Protein AF-0000000084809824 (afdb_homodimer)

Structure (mmCIF, N/CA/C/O backbone):
data_AF-0000000084809824-model_v1
#
loop_
_entity.id
_entity.type
_entity.pdbx_description
1 polymer 'AraC-type DNA-binding domain-containing proteins'
#
loop_
_atom_site.group_PDB
_atom_site.id
_atom_site.type_symbol
_atom_site.label_atom_id
_atom_site.label_alt_id
_atom_site.label_comp_id
_atom_site.label_asym_id
_atom_site.label_entity_id
_atom_site.label_seq_id
_atom_site.pdbx_PDB_ins_code
_atom_site.Cartn_x
_atom_site.Cartn_y
_atom_site.Cartn_z
_atom_site.occupancy
_atom_site.B_iso_or_equiv
_atom_site.auth_seq_id
_atom_site.auth_comp_id
_atom_site.auth_asym_id
_atom_site.auth_atom_id
_atom_site.pdbx_PDB_model_num
ATOM 1 N N . MET A 1 1 ? -11.359 26.719 27.25 1 36.69 1 MET A N 1
ATOM 2 C CA . MET A 1 1 ? -10.719 25.609 26.531 1 36.69 1 MET A CA 1
ATOM 3 C C . MET A 1 1 ? -10.164 26.094 25.188 1 36.69 1 MET A C 1
ATOM 5 O O . MET A 1 1 ? -10.883 26.734 24.422 1 36.69 1 MET A O 1
ATOM 9 N N . LYS A 1 2 ? -8.898 26.422 25.094 1 50.94 2 LYS A N 1
ATOM 10 C CA . LYS A 1 2 ? -8.336 26.984 23.875 1 50.94 2 LYS A CA 1
ATOM 11 C C . LYS A 1 2 ? -8.789 26.203 22.641 1 50.94 2 LYS A C 1
ATOM 13 O O . LYS A 1 2 ? -8.891 24.984 22.688 1 50.94 2 LYS A O 1
ATOM 18 N N . GLU A 1 3 ? -9.359 26.781 21.766 1 65.69 3 GLU A N 1
ATOM 19 C CA . GLU A 1 3 ? -9.953 26.25 20.547 1 65.69 3 GLU A CA 1
ATOM 20 C C . GLU A 1 3 ? -8.922 25.484 19.719 1 65.69 3 GLU A C 1
ATOM 22 O O . GLU A 1 3 ? -7.848 26.016 19.422 1 65.69 3 GLU A O 1
ATOM 27 N N . ILE A 1 4 ? -9.047 24.203 19.734 1 69.62 4 ILE A N 1
ATOM 28 C CA . ILE A 1 4 ? -8.195 23.359 18.906 1 69.62 4 ILE A CA 1
ATOM 29 C C . ILE A 1 4 ? -8.398 23.719 17.438 1 69.62 4 ILE A C 1
ATOM 31 O O . ILE A 1 4 ? -9.523 23.688 16.938 1 69.62 4 ILE A O 1
ATOM 35 N N . GLN A 1 5 ? -7.27 24.172 16.875 1 70.94 5 GLN A N 1
ATOM 36 C CA . GLN A 1 5 ? -7.332 24.578 15.469 1 70.94 5 GLN A CA 1
ATOM 37 C C . GLN A 1 5 ? -7.164 23.375 14.539 1 70.94 5 GLN A C 1
ATOM 39 O O . GLN A 1 5 ? -6.312 22.516 14.781 1 70.94 5 GLN A O 1
ATOM 44 N N . GLN A 1 6 ? -8.023 23.281 13.602 1 69.38 6 GLN A N 1
ATOM 45 C CA . GLN A 1 6 ? -7.816 22.266 12.57 1 69.38 6 GLN A CA 1
ATOM 46 C C . GLN A 1 6 ? -6.844 22.75 11.5 1 69.38 6 GLN A C 1
ATOM 48 O O . GLN A 1 6 ? -7.145 23.688 10.758 1 69.38 6 GLN A O 1
ATOM 53 N N . GLU A 1 7 ? -5.746 22.094 11.453 1 74.38 7 GLU A N 1
ATOM 54 C CA . GLU A 1 7 ? -4.695 22.453 10.508 1 74.38 7 GLU A CA 1
ATOM 55 C C . GLU A 1 7 ? -4.891 21.766 9.164 1 74.38 7 GLU A C 1
ATOM 57 O O . GLU A 1 7 ? -5.336 20.625 9.109 1 74.38 7 GLU A O 1
ATOM 62 N N . ILE A 1 8 ? -4.59 22.531 8.141 1 72.56 8 ILE A N 1
ATOM 63 C CA . ILE A 1 8 ? -4.539 21.969 6.797 1 72.56 8 ILE A CA 1
ATOM 64 C C . ILE A 1 8 ? -3.088 21.734 6.387 1 72.56 8 ILE A C 1
ATOM 66 O O . ILE A 1 8 ? -2.299 22.688 6.316 1 72.56 8 ILE A O 1
ATOM 70 N N . THR A 1 9 ? -2.795 20.531 6.102 1 79.44 9 THR A N 1
ATOM 71 C CA . THR A 1 9 ? -1.42 20.172 5.766 1 79.44 9 THR A CA 1
ATOM 72 C C . THR A 1 9 ? -1.197 20.234 4.258 1 79.44 9 THR A C 1
ATOM 74 O O . THR A 1 9 ? -2.15 20.156 3.48 1 79.44 9 THR A O 1
ATOM 77 N N . PRO A 1 10 ? -0.014 20.391 3.822 1 80.06 10 PRO A N 1
ATOM 78 C CA . PRO A 1 10 ? 0.266 20.547 2.395 1 80.06 10 PRO A CA 1
ATOM 79 C C . PRO A 1 10 ? 0.326 19.219 1.649 1 80.06 10 PRO A C 1
ATOM 81 O O . PRO A 1 10 ? 0.562 19.188 0.439 1 80.06 10 PRO A O 1
ATOM 84 N N . ILE A 1 11 ? 0.127 18.156 2.287 1 86.12 11 ILE A N 1
ATOM 85 C CA . ILE A 1 11 ? 0.223 16.844 1.656 1 86.12 11 ILE A CA 1
ATOM 86 C C . ILE A 1 11 ? -0.879 16.688 0.61 1 86.12 11 ILE A C 1
ATOM 88 O O . ILE A 1 11 ? -2.012 17.141 0.823 1 86.12 11 ILE A O 1
ATOM 92 N N . THR A 1 12 ? -0.519 16.141 -0.506 1 84.88 12 THR A N 1
ATOM 93 C CA . THR A 1 12 ? -1.481 15.867 -1.57 1 84.88 12 THR A CA 1
ATOM 94 C C . THR A 1 12 ? -1.684 14.367 -1.755 1 84.88 12 THR A C 1
ATOM 96 O O . THR A 1 12 ? -0.968 13.562 -1.158 1 84.88 12 THR A O 1
ATOM 99 N N . ASN A 1 13 ? -2.639 14.016 -2.635 1 86.5 13 ASN A N 1
ATOM 100 C CA . ASN A 1 13 ? -2.955 12.609 -2.873 1 86.5 13 ASN A CA 1
ATOM 101 C C . ASN A 1 13 ? -1.805 11.891 -3.568 1 86.5 13 ASN A C 1
ATOM 103 O O . ASN A 1 13 ? -1.714 10.656 -3.514 1 86.5 13 ASN A O 1
ATOM 107 N N . GLU A 1 14 ? -0.969 12.609 -4.211 1 90.62 14 GLU A N 1
ATOM 108 C CA . GLU A 1 14 ? 0.135 12.008 -4.945 1 90.62 14 GLU A CA 1
ATOM 109 C C . GLU A 1 14 ? 1.315 11.711 -4.023 1 90.62 14 GLU A C 1
ATOM 111 O O . GLU A 1 14 ? 2.217 10.945 -4.387 1 90.62 14 GLU A O 1
ATOM 116 N N . ASP A 1 15 ? 1.292 12.336 -2.879 1 93.44 15 ASP A N 1
ATOM 117 C CA . ASP A 1 15 ? 2.402 12.18 -1.944 1 93.44 15 ASP A CA 1
ATOM 118 C C . ASP A 1 15 ? 2.221 10.938 -1.071 1 93.44 15 ASP A C 1
ATOM 120 O O . ASP A 1 15 ? 1.129 10.695 -0.554 1 93.44 15 ASP A O 1
ATOM 124 N N . LEU A 1 16 ? 3.277 10.125 -0.978 1 97.12 16 LEU A N 1
ATOM 125 C CA . LEU A 1 16 ? 3.268 9.078 0.036 1 97.12 16 LEU A CA 1
ATOM 126 C C . LEU A 1 16 ? 3.434 9.664 1.432 1 97.12 16 LEU A C 1
ATOM 128 O O . LEU A 1 16 ? 2.715 9.289 2.359 1 97.12 16 LEU A O 1
ATOM 132 N N . PHE A 1 17 ? 4.355 10.547 1.527 1 97.44 17 PHE A N 1
ATOM 133 C CA . PHE A 1 17 ? 4.602 11.352 2.719 1 97.44 17 PHE A CA 1
ATOM 134 C C . PHE A 1 17 ? 5.281 12.664 2.355 1 97.44 17 PHE A C 1
ATOM 136 O O . PHE A 1 17 ? 5.715 12.852 1.216 1 97.44 17 PHE A O 1
ATOM 143 N N . ILE A 1 18 ? 5.301 13.586 3.318 1 95.25 18 ILE A N 1
ATOM 144 C CA . ILE A 1 18 ? 6.07 14.82 3.174 1 95.25 18 ILE A CA 1
ATOM 145 C C . ILE A 1 18 ? 6.93 15.039 4.414 1 95.25 18 ILE A C 1
ATOM 147 O O . ILE A 1 18 ? 6.656 14.477 5.477 1 95.25 18 ILE A O 1
ATOM 151 N N . ILE A 1 19 ? 7.984 15.836 4.23 1 96 19 ILE A N 1
ATOM 152 C CA . ILE A 1 19 ? 8.859 16.203 5.34 1 96 19 ILE A CA 1
ATOM 153 C C . ILE A 1 19 ? 8.938 17.719 5.457 1 96 19 ILE A C 1
ATOM 155 O O . ILE A 1 19 ? 9.07 18.422 4.453 1 96 19 ILE A O 1
ATOM 159 N N . LEU A 1 20 ? 8.711 18.156 6.621 1 92.62 20 LEU A N 1
ATOM 160 C CA . LEU A 1 20 ? 9.023 19.547 6.98 1 92.62 20 LEU A CA 1
ATOM 161 C C . LEU A 1 20 ? 10.258 19.609 7.875 1 92.62 20 LEU A C 1
ATOM 163 O O . LEU A 1 20 ? 10.211 19.172 9.031 1 92.62 20 LEU A O 1
ATOM 167 N N . ASN A 1 21 ? 11.367 20.031 7.309 1 93.12 21 ASN A N 1
ATOM 168 C CA . ASN A 1 21 ? 12.617 20.188 8.039 1 93.12 21 ASN A CA 1
ATOM 169 C C . ASN A 1 21 ? 12.836 21.641 8.469 1 93.12 21 ASN A C 1
ATOM 171 O O . ASN A 1 21 ? 13.227 22.469 7.652 1 93.12 21 ASN A O 1
ATOM 175 N N . HIS A 1 22 ? 12.688 21.859 9.789 1 88.44 22 HIS A N 1
ATOM 176 C CA . HIS A 1 22 ? 12.773 23.203 10.336 1 88.44 22 HIS A CA 1
ATOM 177 C C . HIS A 1 22 ? 13.961 23.328 11.289 1 88.44 22 HIS A C 1
ATOM 179 O O . HIS A 1 22 ? 13.82 23.094 12.492 1 88.44 22 HIS A O 1
ATOM 185 N N . PRO A 1 23 ? 15.109 23.781 10.797 1 85.81 23 PRO A N 1
ATOM 186 C CA . PRO A 1 23 ? 16.281 23.875 11.656 1 85.81 23 PRO A CA 1
ATOM 187 C C . PRO A 1 23 ? 16.156 24.969 12.719 1 85.81 23 PRO A C 1
ATOM 189 O O . PRO A 1 23 ? 16.812 24.906 13.758 1 85.81 23 PRO A O 1
ATOM 192 N N . ASN A 1 24 ? 15.289 26 12.539 1 81.94 24 ASN A N 1
ATOM 193 C CA . ASN A 1 24 ? 15.055 27.062 13.5 1 81.94 24 ASN A CA 1
ATOM 194 C C . ASN A 1 24 ? 13.562 27.328 13.688 1 81.94 24 ASN A C 1
ATOM 196 O O . ASN A 1 24 ? 13.102 28.453 13.492 1 81.94 24 ASN A O 1
ATOM 200 N N . ALA A 1 25 ? 12.992 26.297 14.203 1 78.25 25 ALA A N 1
ATOM 201 C CA . ALA A 1 25 ? 11.539 26.375 14.352 1 78.25 25 ALA A CA 1
ATOM 202 C C . ALA A 1 25 ? 11.156 27.25 15.539 1 78.25 25 ALA A C 1
ATOM 204 O O . ALA A 1 25 ? 11.812 27.203 16.594 1 78.25 25 ALA A O 1
ATOM 205 N N . HIS A 1 26 ? 10.094 28.078 15.242 1 74.88 26 HIS A N 1
ATOM 206 C CA . HIS A 1 26 ? 9.492 28.844 16.328 1 74.88 26 HIS A CA 1
ATOM 207 C C . HIS A 1 26 ? 8.18 28.219 16.797 1 74.88 26 HIS A C 1
ATOM 209 O O . HIS A 1 26 ? 7.348 27.828 15.969 1 74.88 26 HIS A O 1
ATOM 215 N N . PHE A 1 27 ? 8.156 27.531 17.891 1 67.88 27 PHE A N 1
ATOM 216 C CA . PHE A 1 27 ? 6.973 26.859 18.422 1 67.88 27 PHE A CA 1
ATOM 217 C C . PHE A 1 27 ? 5.844 27.859 18.641 1 67.88 27 PHE A C 1
ATOM 219 O O . PHE A 1 27 ? 5.359 28.031 19.766 1 67.88 27 PHE A O 1
ATOM 226 N N . ASP A 1 28 ? 5.406 28.453 17.609 1 65.94 28 ASP A N 1
ATOM 227 C CA . ASP A 1 28 ? 4.375 29.484 17.703 1 65.94 28 ASP A CA 1
ATOM 228 C C . ASP A 1 28 ? 3.039 28.969 17.172 1 65.94 28 ASP A C 1
ATOM 230 O O . ASP A 1 28 ? 2.043 29.703 17.188 1 65.94 28 ASP A O 1
ATOM 234 N N . TYR A 1 29 ? 3.023 27.797 16.938 1 73.56 29 TYR A N 1
ATOM 235 C CA . TYR A 1 29 ? 1.774 27.266 16.391 1 73.56 29 TYR A CA 1
ATOM 236 C C . TYR A 1 29 ? 0.833 26.844 17.516 1 73.56 29 TYR A C 1
ATOM 238 O O . TYR A 1 29 ? 1.253 26.188 18.469 1 73.56 29 TYR A O 1
ATOM 246 N N . PRO A 1 30 ? -0.393 27.219 17.453 1 78.06 30 PRO A N 1
ATOM 247 C CA . PRO A 1 30 ? -1.363 26.828 18.469 1 78.06 30 PRO A CA 1
ATOM 248 C C . PRO A 1 30 ? -1.649 25.328 18.469 1 78.06 30 PRO A C 1
ATOM 250 O O . PRO A 1 30 ? -1.23 24.609 17.562 1 78.06 30 PRO A O 1
ATOM 253 N N . ILE A 1 31 ? -2.264 24.969 19.594 1 84.25 31 ILE A N 1
ATOM 254 C CA . ILE A 1 31 ? -2.709 23.578 19.641 1 84.25 31 ILE A CA 1
ATOM 255 C C . ILE A 1 31 ? -3.6 23.281 18.438 1 84.25 31 ILE A C 1
ATOM 257 O O . ILE A 1 31 ? -4.48 24.078 18.094 1 84.25 31 ILE A O 1
ATOM 261 N N . HIS A 1 32 ? -3.311 22.156 17.75 1 82.75 32 HIS A N 1
ATOM 262 C CA . HIS A 1 32 ? -4.016 21.875 16.5 1 82.75 32 HIS A CA 1
ATOM 263 C C . HIS A 1 32 ? -4.152 20.359 16.281 1 82.75 32 HIS A C 1
ATOM 265 O O . HIS A 1 32 ? -3.611 19.562 17.047 1 82.75 32 HIS A O 1
ATOM 271 N N . CYS A 1 33 ? -5.039 20.062 15.352 1 84 33 CYS A N 1
ATOM 272 C CA . CYS A 1 33 ? -5.207 18.688 14.891 1 84 33 CYS A CA 1
ATOM 273 C C . CYS A 1 33 ? -5.441 18.641 13.391 1 84 33 CYS A C 1
ATOM 275 O O . CYS A 1 33 ? -5.719 19.672 12.766 1 84 33 CYS A O 1
ATOM 277 N N . HIS A 1 34 ? -5.25 17.516 12.805 1 82.75 34 HIS A N 1
ATOM 278 C CA . HIS A 1 34 ? -5.438 17.281 11.375 1 82.75 34 HIS A CA 1
ATOM 279 C C . HIS A 1 34 ? -5.637 15.797 11.078 1 82.75 34 HIS A C 1
ATOM 281 O O . HIS A 1 34 ? -5.434 14.953 11.953 1 82.75 34 HIS A O 1
ATOM 287 N N . PRO A 1 35 ? -6.125 15.484 9.867 1 86.62 35 PRO A N 1
ATOM 288 C CA . PRO A 1 35 ? -6.465 14.086 9.562 1 86.62 35 PRO A CA 1
ATOM 289 C C . PRO A 1 35 ? -5.242 13.25 9.203 1 86.62 35 PRO A C 1
ATOM 291 O O . PRO A 1 35 ? -5.352 12.031 9.031 1 86.62 35 PRO A O 1
ATOM 294 N N . GLU A 1 36 ? -4.121 13.797 9.133 1 91.38 36 GLU A N 1
ATOM 295 C CA . GLU A 1 36 ? -2.916 13.07 8.75 1 91.38 36 GLU A CA 1
ATOM 296 C C . GLU A 1 36 ? -2.229 12.453 9.969 1 91.38 36 GLU A C 1
ATOM 298 O O . GLU A 1 36 ? -2.371 12.953 11.086 1 91.38 36 GLU A O 1
ATOM 303 N N . TYR A 1 37 ? -1.537 11.375 9.695 1 96.56 37 TYR A N 1
ATOM 304 C CA . TYR A 1 37 ? -0.543 10.922 10.664 1 96.56 37 TYR A CA 1
ATOM 305 C C . TYR A 1 37 ? 0.648 11.875 10.703 1 96.56 37 TYR A C 1
ATOM 307 O O . TYR A 1 37 ? 0.968 12.516 9.703 1 96.56 37 TYR A O 1
ATOM 315 N N . GLU A 1 38 ? 1.254 11.906 11.859 1 97.5 38 GLU A N 1
ATOM 316 C CA . GLU A 1 38 ? 2.4 12.805 11.969 1 97.5 38 GLU A CA 1
ATOM 317 C C . GLU A 1 38 ? 3.459 12.242 12.906 1 97.5 38 GLU A C 1
ATOM 319 O O . GLU A 1 38 ? 3.131 11.695 13.969 1 97.5 38 GLU A O 1
ATOM 324 N N . ILE A 1 39 ? 4.691 12.242 12.453 1 98.44 39 ILE A N 1
ATOM 325 C CA . ILE A 1 39 ? 5.859 11.953 13.273 1 98.44 39 ILE A CA 1
ATOM 326 C C . ILE A 1 39 ? 6.656 13.234 13.508 1 98.44 39 ILE A C 1
ATOM 328 O O . ILE A 1 39 ? 7.062 13.898 12.555 1 98.44 39 ILE A O 1
ATOM 332 N N . ASN A 1 40 ? 6.895 13.578 14.742 1 97.31 40 ASN A N 1
ATOM 333 C CA . ASN A 1 40 ? 7.652 14.773 15.094 1 97.31 40 ASN A CA 1
ATOM 334 C C . ASN A 1 40 ? 8.953 14.422 15.812 1 97.31 40 ASN A C 1
ATOM 336 O O . ASN A 1 40 ? 8.938 13.773 16.859 1 97.31 40 ASN A O 1
ATOM 340 N N . LEU A 1 41 ? 10.008 14.797 15.219 1 97.56 41 LEU A N 1
ATOM 341 C CA . LEU A 1 41 ? 11.336 14.727 15.82 1 97.56 41 LEU A CA 1
ATOM 342 C C . LEU A 1 41 ? 11.812 16.109 16.234 1 97.56 41 LEU A C 1
ATOM 344 O O . LEU A 1 41 ? 12.109 16.953 15.391 1 97.56 41 LEU A O 1
ATOM 348 N N . VAL A 1 42 ? 11.914 16.359 17.531 1 95.69 42 VAL A N 1
ATOM 349 C CA . VAL A 1 42 ? 12.344 17.641 18.078 1 95.69 42 VAL A CA 1
ATOM 350 C C . VAL A 1 42 ? 13.727 17.484 18.703 1 95.69 42 VAL A C 1
ATOM 352 O O . VAL A 1 42 ? 13.93 16.656 19.594 1 95.69 42 VAL A O 1
ATOM 355 N N . MET A 1 43 ? 14.625 18.312 18.203 1 94 43 MET A N 1
ATOM 356 C CA . MET A 1 43 ? 16.016 18.172 18.625 1 94 43 MET A CA 1
ATOM 357 C C . MET A 1 43 ? 16.547 19.5 19.141 1 94 43 MET A C 1
ATOM 359 O O . MET A 1 43 ? 16.078 20.578 18.75 1 94 43 MET A O 1
ATOM 363 N N . ASN A 1 44 ? 17.516 19.438 20.062 1 91.31 44 ASN A N 1
ATOM 364 C CA . ASN A 1 44 ? 18.328 20.562 20.531 1 91.31 44 ASN A CA 1
ATOM 365 C C . ASN A 1 44 ? 17.484 21.578 21.328 1 91.31 44 ASN A C 1
ATOM 367 O O . ASN A 1 44 ? 17.703 22.781 21.219 1 91.31 44 ASN A O 1
ATOM 371 N N . THR A 1 45 ? 16.484 21.125 22.016 1 90.44 45 THR A N 1
ATOM 372 C CA . THR A 1 45 ? 15.648 22 22.828 1 90.44 45 THR A CA 1
ATOM 373 C C . THR A 1 45 ? 14.992 21.219 23.953 1 90.44 45 THR A C 1
ATOM 375 O O . THR A 1 45 ? 15.234 20.016 24.109 1 90.44 45 THR A O 1
ATOM 378 N N . ARG A 1 46 ? 14.367 21.953 24.781 1 90.56 46 ARG A N 1
ATOM 379 C CA . ARG A 1 46 ? 13.547 21.375 25.859 1 90.56 46 ARG A CA 1
ATOM 380 C C . ARG A 1 46 ? 12.273 22.203 26.062 1 90.56 46 ARG A C 1
ATOM 382 O O . ARG A 1 46 ? 12.211 23.359 25.656 1 90.56 46 ARG A O 1
ATOM 389 N N . GLY A 1 47 ? 11.297 21.547 26.641 1 92.25 47 GLY A N 1
ATOM 390 C CA . GLY A 1 47 ? 10.047 22.25 26.891 1 92.25 47 GLY A CA 1
ATOM 391 C C . GLY A 1 47 ? 8.922 21.328 27.312 1 92.25 47 GLY A C 1
ATOM 392 O O . GLY A 1 47 ? 9.148 20.344 28.016 1 92.25 47 GLY A O 1
ATOM 393 N N . SER A 1 48 ? 7.77 21.891 26.984 1 94 48 SER A N 1
ATOM 394 C CA . SER A 1 48 ? 6.586 21.094 27.297 1 94 48 SER A CA 1
ATOM 395 C C . SER A 1 48 ? 5.75 20.828 26.047 1 94 48 SER A C 1
ATOM 397 O O . SER A 1 48 ? 5.766 21.625 25.109 1 94 48 SER A O 1
ATOM 399 N N . ARG A 1 49 ? 5.105 19.656 26.016 1 93.44 49 ARG A N 1
ATOM 400 C CA . ARG A 1 49 ? 4.203 19.359 24.906 1 93.44 49 ARG A CA 1
ATOM 401 C C . ARG A 1 49 ? 2.859 18.844 25.422 1 93.44 49 ARG A C 1
ATOM 403 O O . ARG A 1 49 ? 2.789 18.25 26.484 1 93.44 49 ARG A O 1
ATOM 410 N N . ILE A 1 50 ? 1.886 19.188 24.625 1 91.75 50 ILE A N 1
ATOM 411 C CA . ILE A 1 50 ? 0.537 18.672 24.844 1 91.75 50 ILE A CA 1
ATOM 412 C C . ILE A 1 50 ? 0.157 17.734 23.703 1 91.75 50 ILE A C 1
ATOM 414 O O . ILE A 1 50 ? 0.293 18.062 22.531 1 91.75 50 ILE A O 1
ATOM 418 N N . VAL A 1 51 ? -0.248 16.547 24.094 1 92.75 51 VAL A N 1
ATOM 419 C CA . VAL A 1 51 ? -0.817 15.57 23.156 1 92.75 51 VAL A CA 1
ATOM 420 C C . VAL A 1 51 ? -2.127 15.023 23.719 1 92.75 51 VAL A C 1
ATOM 422 O O . VAL A 1 51 ? -2.123 14.266 24.688 1 92.75 51 VAL A O 1
ATOM 425 N N . GLY A 1 52 ? -3.145 15.359 22.953 1 87 52 GLY A N 1
ATOM 426 C CA . GLY A 1 52 ? -4.438 15.031 23.531 1 87 52 GLY A CA 1
ATOM 427 C C . GLY A 1 52 ? -4.637 15.625 24.906 1 87 52 GLY A C 1
ATOM 428 O O . GLY A 1 52 ? -4.594 16.844 25.078 1 87 52 GLY A O 1
ATOM 429 N N . ASP A 1 53 ? -4.797 14.734 25.859 1 85.94 53 ASP A N 1
ATOM 430 C CA . ASP A 1 53 ? -5.02 15.203 27.219 1 85.94 53 ASP A CA 1
ATOM 431 C C . ASP A 1 53 ? -3.75 15.078 28.062 1 85.94 53 ASP A C 1
ATOM 433 O O . ASP A 1 53 ? -3.773 15.305 29.281 1 85.94 53 ASP A O 1
ATOM 437 N N . SER A 1 54 ? -2.719 14.766 27.453 1 90.38 54 SER A N 1
ATOM 438 C CA . SER A 1 54 ? -1.448 14.609 28.156 1 90.38 54 SER A CA 1
ATOM 439 C C . SER A 1 54 ? -0.591 15.867 28.047 1 90.38 54 SER A C 1
ATOM 441 O O . SER A 1 54 ? -0.45 16.438 26.953 1 90.38 54 SER A O 1
ATOM 443 N N . THR A 1 55 ? -0.124 16.328 29.156 1 91.88 55 THR A N 1
ATOM 444 C CA . THR A 1 55 ? 0.864 17.406 29.203 1 91.88 55 THR A CA 1
ATOM 445 C C . THR A 1 55 ? 2.154 16.922 29.859 1 91.88 55 THR A C 1
ATOM 447 O O . THR A 1 55 ? 2.154 16.531 31.031 1 91.88 55 THR A O 1
ATOM 450 N N . GLU A 1 56 ? 3.24 16.922 29.125 1 94.06 56 GLU A N 1
ATOM 451 C CA . GLU A 1 56 ? 4.492 16.375 29.641 1 94.06 56 GLU A CA 1
ATOM 452 C C . GLU A 1 56 ? 5.684 17.234 29.219 1 94.06 56 GLU A C 1
ATOM 454 O O . GLU A 1 56 ? 5.656 17.875 28.172 1 94.06 56 GLU A O 1
ATOM 459 N N . ASP A 1 57 ? 6.684 17.172 30.078 1 94.5 57 ASP A N 1
ATOM 460 C CA . ASP A 1 57 ? 7.957 17.766 29.703 1 94.5 57 ASP A CA 1
ATOM 461 C C . ASP A 1 57 ? 8.75 16.844 28.781 1 94.5 57 ASP A C 1
ATOM 463 O O . ASP A 1 57 ? 8.586 15.617 28.828 1 94.5 57 ASP A O 1
ATOM 467 N N . PHE A 1 58 ? 9.547 17.453 27.891 1 92.81 58 PHE A N 1
ATOM 468 C CA . PHE A 1 58 ? 10.43 16.656 27.047 1 92.81 58 PHE A CA 1
ATOM 469 C C . PHE A 1 58 ? 11.852 17.188 27.094 1 92.81 58 PHE A C 1
ATOM 471 O O . PHE A 1 58 ? 12.07 18.359 27.422 1 92.81 58 PHE A O 1
ATOM 478 N N . GLY A 1 59 ? 12.844 16.297 26.859 1 90 59 GLY A N 1
ATOM 479 C CA . GLY A 1 59 ? 14.258 16.609 26.891 1 90 59 GLY A CA 1
ATOM 480 C C . GLY A 1 59 ? 14.805 17.016 25.531 1 90 59 GLY A C 1
ATOM 481 O O . GLY A 1 59 ? 14.062 17.469 24.672 1 90 59 GLY A O 1
ATOM 482 N N . PRO A 1 60 ? 16.203 16.938 25.375 1 91.81 60 PRO A N 1
ATOM 483 C CA . PRO A 1 60 ? 16.859 17.469 24.172 1 91.81 60 PRO A CA 1
ATOM 484 C C . PRO A 1 60 ? 16.5 16.688 22.922 1 91.81 60 PRO A C 1
ATOM 486 O O . PRO A 1 60 ? 16.75 17.156 21.797 1 91.81 60 PRO A O 1
ATOM 489 N N . LEU A 1 61 ? 15.961 15.5 23.109 1 94.81 61 LEU A N 1
ATOM 490 C CA . LEU A 1 61 ? 15.453 14.68 22.016 1 94.81 61 LEU A CA 1
ATOM 491 C C . LEU A 1 61 ? 14.047 14.172 22.312 1 94.81 61 LEU A C 1
ATOM 493 O O . LEU A 1 61 ? 13.828 13.508 23.344 1 94.81 61 LEU A O 1
ATOM 497 N N . ASP A 1 62 ? 13.109 14.609 21.453 1 96.31 62 ASP A N 1
ATOM 498 C CA . ASP A 1 62 ? 11.727 14.18 21.625 1 96.31 62 ASP A CA 1
ATOM 499 C C . ASP A 1 62 ? 11.172 13.609 20.312 1 96.31 62 ASP A C 1
ATOM 501 O O . ASP A 1 62 ? 11.219 14.266 19.281 1 96.31 62 ASP A O 1
ATOM 505 N N . LEU A 1 63 ? 10.742 12.312 20.375 1 98.06 63 LEU A N 1
ATOM 506 C CA . LEU A 1 63 ? 10.156 11.617 19.234 1 98.06 63 LEU A CA 1
ATOM 507 C C . LEU A 1 63 ? 8.734 11.164 19.547 1 98.06 63 LEU A C 1
ATOM 509 O O . LEU A 1 63 ? 8.523 10.328 20.422 1 98.06 63 LEU A O 1
ATOM 513 N N . VAL A 1 64 ? 7.766 11.75 18.766 1 98.06 64 VAL A N 1
ATOM 514 C CA . VAL A 1 64 ? 6.355 11.508 19.047 1 98.06 64 VAL A CA 1
ATOM 515 C C . VAL A 1 64 ? 5.613 11.219 17.734 1 98.06 64 VAL A C 1
ATOM 517 O O . VAL A 1 64 ? 5.883 11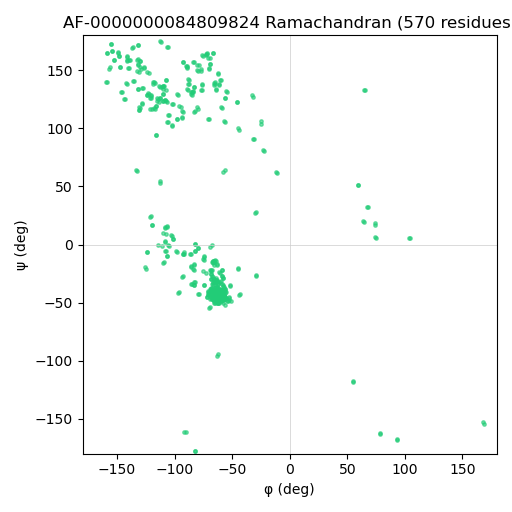.844 16.703 1 98.06 64 VAL A O 1
ATOM 520 N N . MET A 1 65 ? 4.711 10.297 17.781 1 98.38 65 MET A N 1
ATOM 521 C CA . MET A 1 65 ? 3.816 10.031 16.656 1 98.38 65 MET A CA 1
ATOM 522 C C . MET A 1 65 ? 2.359 10.219 17.062 1 98.38 65 MET A C 1
ATOM 524 O O . MET A 1 65 ? 1.931 9.711 18.109 1 98.38 65 MET A O 1
ATOM 528 N N . THR A 1 66 ? 1.658 11.008 16.297 1 96.31 66 THR A N 1
ATOM 529 C CA . THR A 1 66 ? 0.236 11.227 16.531 1 96.31 66 THR A CA 1
ATOM 530 C C . THR A 1 66 ? -0.595 10.727 15.352 1 96.31 66 THR A C 1
ATOM 532 O O . THR A 1 66 ? -0.195 10.867 14.195 1 96.31 66 THR A O 1
ATOM 535 N N . GLY A 1 67 ? -1.704 10.094 15.672 1 94.06 67 GLY A N 1
ATOM 536 C CA . GLY A 1 67 ? -2.656 9.688 14.648 1 94.06 67 GLY A CA 1
ATOM 537 C C . GLY A 1 67 ? -3.594 10.812 14.234 1 94.06 67 GLY A C 1
ATOM 538 O O . GLY A 1 67 ? -3.455 11.945 14.695 1 94.06 67 GLY A O 1
ATOM 539 N N . PRO A 1 68 ? -4.496 10.477 13.352 1 88.88 68 PRO A N 1
ATOM 540 C CA . PRO A 1 68 ? -5.453 11.461 12.836 1 88.88 68 PRO A CA 1
ATOM 541 C C . PRO A 1 68 ? -6.266 12.133 13.938 1 88.88 68 PRO A C 1
ATOM 543 O O . PRO A 1 68 ? -6.75 11.461 14.852 1 88.88 68 PRO A O 1
ATOM 546 N N . TYR A 1 69 ? -6.227 13.438 13.922 1 83.44 69 TYR A N 1
ATOM 547 C CA . TYR A 1 69 ? -7.094 14.32 14.695 1 83.44 69 TYR A CA 1
ATOM 548 C C . TYR A 1 69 ? -6.695 14.32 16.172 1 83.44 69 TYR A C 1
ATOM 550 O O . TYR A 1 69 ? -7.484 14.711 17.031 1 83.44 69 TYR A O 1
ATOM 558 N N . VAL A 1 70 ? -5.59 13.914 16.453 1 86.69 70 VAL A N 1
ATOM 559 C CA . VAL A 1 70 ? -5.062 14.047 17.812 1 86.69 70 VAL A CA 1
ATOM 560 C C . VAL A 1 70 ? -4.523 15.461 18.016 1 86.69 70 VAL A C 1
ATOM 562 O O . VAL A 1 70 ? -3.559 15.867 17.359 1 86.69 70 VAL A O 1
ATOM 565 N N . PRO A 1 71 ? -5.109 16.172 18.938 1 86.88 71 PRO A N 1
ATOM 566 C CA . PRO A 1 71 ? -4.586 17.516 19.203 1 86.88 71 PRO A CA 1
ATOM 567 C C . PRO A 1 71 ? -3.174 17.5 19.781 1 86.88 71 PRO A C 1
ATOM 569 O O . PRO A 1 71 ? -2.85 16.641 20.594 1 86.88 71 PRO A O 1
ATOM 572 N N . HIS A 1 72 ? -2.307 18.422 19.328 1 91.88 72 HIS A N 1
ATOM 573 C CA . HIS A 1 72 ? -0.939 18.453 19.844 1 91.88 72 HIS A CA 1
ATOM 574 C C . HIS A 1 72 ? -0.32 19.828 19.688 1 91.88 72 HIS A C 1
ATOM 576 O O . HIS A 1 72 ? -0.749 20.625 18.844 1 91.88 72 HIS A O 1
ATOM 582 N N . VAL A 1 73 ? 0.618 20.125 20.578 1 91.25 73 VAL A N 1
ATOM 583 C CA . VAL A 1 73 ? 1.394 21.359 20.531 1 91.25 73 VAL A CA 1
ATOM 584 C C . VAL A 1 73 ? 2.688 21.188 21.328 1 91.25 73 VAL A C 1
ATOM 586 O O . VAL A 1 73 ? 2.725 20.453 22.312 1 91.25 73 VAL A O 1
ATOM 589 N N . TRP A 1 74 ? 3.738 21.734 20.781 1 92.06 74 TRP A N 1
ATOM 590 C CA . TRP A 1 74 ? 5.004 21.844 21.5 1 92.06 74 TRP A CA 1
ATOM 591 C C . TRP A 1 74 ? 5.277 23.281 21.906 1 92.06 74 TRP A C 1
ATOM 593 O O . TRP A 1 74 ? 4.988 24.219 21.156 1 92.06 74 TRP A O 1
ATOM 603 N N . LYS A 1 75 ? 5.816 23.469 23.047 1 89.5 75 LYS A N 1
ATOM 604 C CA . LYS A 1 75 ? 6.242 24.766 23.547 1 89.5 75 LYS A CA 1
ATOM 605 C C . LYS A 1 75 ? 7.66 24.703 24.109 1 89.5 75 LYS A C 1
ATOM 607 O O . LYS A 1 75 ? 8.031 23.734 24.766 1 89.5 75 LYS A O 1
ATOM 612 N N . SER A 1 76 ? 8.422 25.656 23.719 1 89.81 76 SER A N 1
ATOM 613 C CA . SER A 1 76 ? 9.789 25.75 24.219 1 89.81 76 SER A CA 1
ATOM 614 C C . SER A 1 76 ? 10.188 27.203 24.469 1 89.81 76 SER A C 1
ATOM 616 O O . SER A 1 76 ? 9.836 28.078 23.672 1 89.81 76 SER A O 1
ATOM 618 N N . PRO A 1 77 ? 10.867 27.484 25.547 1 83.44 77 PRO A N 1
ATOM 619 C CA . PRO A 1 77 ? 11.383 28.828 25.781 1 83.44 77 PRO A CA 1
ATOM 620 C C . PRO A 1 77 ? 12.594 29.172 24.922 1 83.44 77 PRO A C 1
ATOM 622 O O . PRO A 1 77 ? 12.992 30.328 24.828 1 83.44 77 PRO A O 1
ATOM 625 N N . LEU A 1 78 ? 13.18 28.172 24.312 1 81.44 78 LEU A N 1
ATOM 626 C CA . LEU A 1 78 ? 14.398 28.359 23.531 1 81.44 78 LEU A CA 1
ATOM 627 C C . LEU A 1 78 ? 14.078 28.703 22.078 1 81.44 78 LEU A C 1
ATOM 629 O O . LEU A 1 78 ? 13.008 28.344 21.578 1 81.44 78 LEU A O 1
ATOM 633 N N . LYS A 1 79 ? 15.023 29.422 21.422 1 75.5 79 LYS A N 1
ATOM 634 C CA . LYS A 1 79 ? 14.805 29.844 20.047 1 75.5 79 LYS A CA 1
ATOM 635 C C . LYS A 1 79 ? 15.555 28.953 19.062 1 75.5 79 LYS A C 1
ATOM 637 O O . LYS A 1 79 ? 15.5 29.172 17.859 1 75.5 79 LYS A O 1
ATOM 642 N N . THR A 1 80 ? 16.172 27.938 19.484 1 75.5 80 THR A N 1
ATOM 643 C CA . THR A 1 80 ? 17.031 27.125 18.641 1 75.5 80 THR A CA 1
ATOM 644 C C . THR A 1 80 ? 16.438 25.734 18.438 1 75.5 80 THR A C 1
ATOM 646 O O . THR A 1 80 ? 17.125 24.719 18.609 1 75.5 80 THR A O 1
ATOM 649 N N . ASN A 1 81 ? 15.258 25.609 18.031 1 86.88 81 ASN A N 1
ATOM 650 C CA . ASN A 1 81 ? 14.617 24.312 17.922 1 86.88 81 ASN A CA 1
ATOM 651 C C . ASN A 1 81 ? 14.75 23.734 16.5 1 86.88 81 ASN A C 1
ATOM 653 O O . ASN A 1 81 ? 14.398 24.391 15.523 1 86.88 81 ASN A O 1
ATOM 657 N N . HIS A 1 82 ? 15.43 22.547 16.406 1 91.81 82 HIS A N 1
ATOM 658 C CA . HIS A 1 82 ? 15.375 21.828 15.141 1 91.81 82 HIS A CA 1
ATOM 659 C C . HIS A 1 82 ? 14.25 20.797 15.141 1 91.81 82 HIS A C 1
ATOM 661 O O . HIS A 1 82 ? 14.289 19.828 15.914 1 91.81 82 HIS A O 1
ATOM 667 N N . VAL A 1 83 ? 13.25 21.016 14.273 1 93.75 83 VAL A N 1
ATOM 668 C CA . VAL A 1 83 ? 12.078 20.141 14.242 1 93.75 83 VAL A CA 1
ATOM 669 C C . VAL A 1 83 ? 11.93 19.531 12.844 1 93.75 83 VAL A C 1
ATOM 671 O O . VAL A 1 83 ? 11.969 20.25 11.844 1 93.75 83 VAL A O 1
ATOM 674 N N . ILE A 1 84 ? 11.852 18.25 12.812 1 96.06 84 ILE A N 1
ATOM 675 C CA . ILE A 1 84 ? 11.508 17.547 11.578 1 96.06 84 ILE A CA 1
ATOM 676 C C . ILE A 1 84 ? 10.156 16.859 11.734 1 96.06 84 ILE A C 1
ATOM 678 O O . ILE A 1 84 ? 9.961 16.062 12.656 1 96.06 84 ILE A O 1
ATOM 682 N N . THR A 1 85 ? 9.258 17.219 10.828 1 96.12 85 THR A N 1
ATOM 683 C CA . THR A 1 85 ? 7.914 16.656 10.836 1 96.12 85 THR A CA 1
ATOM 684 C C . THR A 1 85 ? 7.676 15.812 9.586 1 96.12 85 THR A C 1
ATOM 686 O O . THR A 1 85 ? 7.938 16.266 8.469 1 96.12 85 THR A O 1
ATOM 689 N N . ILE A 1 86 ? 7.273 14.57 9.805 1 98 86 ILE A N 1
ATOM 690 C CA . ILE A 1 86 ? 6.828 13.719 8.703 1 98 86 ILE A CA 1
ATOM 691 C C . ILE A 1 86 ? 5.312 13.555 8.758 1 98 86 ILE A C 1
ATOM 693 O O . ILE A 1 86 ? 4.766 13.133 9.781 1 98 86 ILE A O 1
ATOM 697 N N . GLN A 1 87 ? 4.684 13.93 7.68 1 96.25 87 GLN A N 1
ATOM 698 C CA . GLN A 1 87 ? 3.234 13.781 7.594 1 96.25 87 GLN A CA 1
ATOM 699 C C . GLN A 1 87 ? 2.846 12.828 6.465 1 96.25 87 GLN A C 1
ATOM 701 O O . GLN A 1 87 ? 3.455 12.852 5.395 1 96.25 87 GLN A O 1
ATOM 706 N N . PHE A 1 88 ? 1.866 11.977 6.688 1 96.94 88 PHE A N 1
ATOM 707 C CA . PHE A 1 88 ? 1.356 11.07 5.668 1 96.94 88 PHE A CA 1
ATOM 708 C C . PHE A 1 88 ? -0.131 10.805 5.875 1 96.94 88 PHE A C 1
ATOM 710 O O . PHE A 1 88 ? -0.666 11.047 6.957 1 96.94 88 PHE A O 1
ATOM 717 N N . SER A 1 89 ? -0.753 10.344 4.895 1 93.12 89 SER A N 1
ATOM 718 C CA . SER A 1 89 ? -2.209 10.305 4.805 1 93.12 89 SER A CA 1
ATOM 719 C C . SER A 1 89 ? -2.812 9.484 5.941 1 93.12 89 SER A C 1
ATOM 721 O O . SER A 1 89 ? -2.309 8.414 6.277 1 93.12 89 SER A O 1
ATOM 723 N N . GLY A 1 90 ? -3.883 9.969 6.41 1 92.75 90 GLY A N 1
ATOM 724 C CA . GLY A 1 90 ? -4.656 9.227 7.391 1 92.75 90 GLY A CA 1
ATOM 725 C C . GLY A 1 90 ? -5.273 7.961 6.832 1 92.75 90 GLY A C 1
ATOM 726 O O . GLY A 1 90 ? -5.652 7.059 7.582 1 92.75 90 GLY A O 1
ATOM 727 N N . ASP A 1 91 ? -5.297 7.852 5.523 1 91.25 91 ASP A N 1
ATOM 728 C CA . ASP A 1 91 ? -5.922 6.711 4.863 1 91.25 91 ASP A CA 1
ATOM 729 C C . ASP A 1 91 ? -4.973 5.516 4.816 1 91.25 91 ASP A C 1
ATOM 731 O O . ASP A 1 91 ? -5.371 4.414 4.438 1 91.25 91 ASP A O 1
ATOM 735 N N . LEU A 1 92 ? -3.777 5.742 5.242 1 94.56 92 LEU A N 1
ATOM 736 C CA . LEU A 1 92 ? -2.795 4.668 5.133 1 94.56 92 LEU A CA 1
ATOM 737 C C . LEU A 1 92 ? -3.287 3.408 5.836 1 94.56 92 LEU A C 1
ATOM 739 O O . LEU A 1 92 ? -3.084 2.297 5.344 1 94.56 92 LEU A O 1
ATOM 743 N N . ILE A 1 93 ? -3.934 3.574 6.941 1 93.94 93 ILE A N 1
ATOM 744 C CA . ILE A 1 93 ? -4.41 2.453 7.742 1 93.94 93 ILE A CA 1
ATOM 745 C C . ILE A 1 93 ? -5.355 1.59 6.91 1 93.94 93 ILE A C 1
ATOM 747 O O . ILE A 1 93 ? -5.527 0.401 7.188 1 93.94 93 ILE A O 1
ATOM 751 N N . ASP A 1 94 ? -5.918 2.184 5.887 1 92 94 ASP A N 1
ATOM 752 C CA . ASP A 1 94 ? -6.902 1.479 5.07 1 92 94 ASP A CA 1
ATOM 753 C C . ASP A 1 94 ? -6.262 0.906 3.809 1 92 94 ASP A C 1
ATOM 755 O O . ASP A 1 94 ? -6.934 0.245 3.012 1 92 94 ASP A O 1
ATOM 759 N N . PHE A 1 95 ? -5.074 1.208 3.594 1 94.19 95 PHE A N 1
ATOM 760 C CA . PHE A 1 95 ? -4.406 0.615 2.443 1 94.19 95 PHE A CA 1
ATOM 761 C C . PHE A 1 95 ? -4.355 -0.903 2.568 1 94.19 95 PHE A C 1
ATOM 763 O O . PHE A 1 95 ? -4.016 -1.433 3.629 1 94.19 95 PHE A O 1
ATOM 770 N N . PRO A 1 96 ? -4.609 -1.639 1.491 1 94.06 96 PRO A N 1
ATOM 771 C CA . PRO A 1 96 ? -4.59 -3.102 1.566 1 94.06 96 PRO A CA 1
ATOM 772 C C . PRO A 1 96 ? -3.229 -3.65 1.994 1 94.06 96 PRO A C 1
ATOM 774 O O . PRO A 1 96 ? -3.16 -4.68 2.674 1 94.06 96 PRO A O 1
ATOM 777 N N . ILE A 1 97 ? -2.229 -3.023 1.654 1 96.38 97 ILE A N 1
ATOM 778 C CA . ILE A 1 97 ? -0.884 -3.512 1.941 1 96.38 97 ILE A CA 1
ATOM 779 C C . ILE A 1 97 ? -0.678 -3.598 3.451 1 96.38 97 ILE A C 1
ATOM 781 O O . ILE A 1 97 ? 0.05 -4.465 3.938 1 96.38 97 ILE A O 1
ATOM 785 N N . VAL A 1 98 ? -1.281 -2.752 4.215 1 96.5 98 VAL A N 1
ATOM 786 C CA . VAL A 1 98 ? -1.083 -2.676 5.66 1 96.5 98 VAL A CA 1
ATOM 787 C C . VAL A 1 98 ? -1.784 -3.85 6.34 1 96.5 98 VAL A C 1
ATOM 789 O O . VAL A 1 98 ? -1.562 -4.109 7.523 1 96.5 98 VAL A O 1
ATOM 792 N N . ASN A 1 99 ? -2.586 -4.574 5.605 1 94.94 99 ASN A N 1
ATOM 793 C CA . ASN A 1 99 ? -3.275 -5.742 6.145 1 94.94 99 ASN A CA 1
ATOM 794 C C . ASN A 1 99 ? -2.477 -7.023 5.906 1 94.94 99 ASN A C 1
ATOM 796 O O . ASN A 1 99 ? -2.867 -8.094 6.363 1 94.94 99 ASN A O 1
ATOM 800 N N . LYS A 1 100 ? -1.459 -6.934 5.156 1 96.38 100 LYS A N 1
ATOM 801 C CA . LYS A 1 100 ? -0.595 -8.094 4.945 1 96.38 100 LYS A CA 1
ATOM 802 C C . LYS A 1 100 ? 0.173 -8.445 6.219 1 96.38 100 LYS A C 1
ATOM 804 O O . LYS A 1 100 ? 0.471 -7.566 7.031 1 96.38 100 LYS A O 1
ATOM 809 N N . ARG A 1 101 ? 0.561 -9.68 6.316 1 95.69 101 ARG A N 1
ATOM 810 C CA . ARG A 1 101 ? 1.182 -10.211 7.523 1 95.69 101 ARG A CA 1
ATOM 811 C C . ARG A 1 101 ? 2.428 -9.414 7.898 1 95.69 101 ARG A C 1
ATOM 813 O O . ARG A 1 101 ? 2.607 -9.039 9.055 1 95.69 101 ARG A O 1
ATOM 820 N N . LEU A 1 102 ? 3.254 -9.117 6.918 1 97.12 102 LEU A N 1
ATOM 821 C CA . LEU A 1 102 ? 4.527 -8.445 7.148 1 97.12 102 LEU A CA 1
ATOM 822 C C . LEU A 1 102 ? 4.309 -7.02 7.652 1 97.12 102 LEU A C 1
ATOM 824 O O . LEU A 1 102 ? 5.223 -6.41 8.211 1 97.12 102 LEU A O 1
ATOM 828 N N . PHE A 1 103 ? 3.09 -6.512 7.523 1 98.06 103 PHE A N 1
ATOM 829 C CA . PHE A 1 103 ? 2.826 -5.113 7.848 1 98.06 103 PHE A CA 1
ATOM 830 C C . PHE A 1 103 ? 2.006 -5 9.133 1 98.06 103 PHE A C 1
ATOM 832 O O . PHE A 1 103 ? 1.659 -3.898 9.555 1 98.06 103 PHE A O 1
ATOM 839 N N . LEU A 1 104 ? 1.722 -6.098 9.742 1 97.06 104 LEU A N 1
ATOM 840 C CA . LEU A 1 104 ? 0.838 -6.098 10.898 1 97.06 104 LEU A CA 1
ATOM 841 C C . LEU A 1 104 ? 1.411 -5.238 12.023 1 97.06 104 LEU A C 1
ATOM 843 O O . LEU A 1 104 ? 0.677 -4.496 12.68 1 97.06 104 LEU A O 1
ATOM 847 N N . PRO A 1 105 ? 2.734 -5.297 12.25 1 97.88 105 PRO A N 1
ATOM 848 C CA . PRO A 1 105 ? 3.273 -4.391 13.266 1 97.88 105 PRO A CA 1
ATOM 849 C C . PRO A 1 105 ? 3.051 -2.918 12.922 1 97.88 105 PRO A C 1
ATOM 851 O O . PRO A 1 105 ? 2.746 -2.113 13.805 1 97.88 105 PRO A O 1
ATOM 854 N N . ILE A 1 106 ? 3.197 -2.535 11.695 1 98.38 106 ILE A N 1
ATOM 855 C CA . ILE A 1 106 ? 2.963 -1.162 11.266 1 98.38 106 ILE A CA 1
ATOM 856 C C . ILE A 1 106 ? 1.489 -0.808 11.445 1 98.38 106 ILE A C 1
ATOM 858 O O . ILE A 1 106 ? 1.16 0.295 11.891 1 98.38 106 ILE A O 1
ATOM 862 N N . ARG A 1 107 ? 0.636 -1.763 11.086 1 97.88 107 ARG A N 1
ATOM 863 C CA . ARG A 1 107 ? -0.791 -1.538 11.289 1 97.88 107 ARG A CA 1
ATOM 864 C C . ARG A 1 107 ? -1.093 -1.223 12.75 1 97.88 107 ARG A C 1
ATOM 866 O O . ARG A 1 107 ? -1.834 -0.283 13.047 1 97.88 107 ARG A O 1
ATOM 873 N N . GLN A 1 108 ? -0.554 -1.991 13.602 1 97.56 108 GLN A N 1
ATOM 874 C CA . GLN A 1 108 ? -0.772 -1.782 15.031 1 97.56 108 GLN A CA 1
ATOM 875 C C . GLN A 1 108 ? -0.235 -0.425 15.477 1 97.56 108 GLN A C 1
ATOM 877 O O . GLN A 1 108 ? -0.855 0.256 16.297 1 97.56 108 GLN A O 1
ATOM 882 N N . LEU A 1 109 ? 0.917 -0.086 14.977 1 98.19 109 LEU A N 1
ATOM 883 C CA . LEU A 1 109 ? 1.485 1.228 15.258 1 98.19 109 LEU A CA 1
ATOM 884 C C . LEU A 1 109 ? 0.504 2.336 14.891 1 98.19 109 LEU A C 1
ATOM 886 O O . LEU A 1 109 ? 0.29 3.266 15.672 1 98.19 109 LEU A O 1
ATOM 890 N N . LEU A 1 110 ? -0.044 2.252 13.695 1 97.56 110 LEU A N 1
ATOM 891 C CA . LEU A 1 110 ? -0.985 3.252 13.211 1 97.56 110 LEU A CA 1
ATOM 892 C C . LEU A 1 110 ? -2.213 3.334 14.109 1 97.56 110 LEU A C 1
ATOM 894 O O . LEU A 1 110 ? -2.691 4.43 14.414 1 97.56 110 LEU A O 1
ATOM 898 N N . LEU A 1 111 ? -2.662 2.217 14.57 1 94.19 111 LEU A N 1
ATOM 899 C CA . LEU A 1 111 ? -3.807 2.176 15.469 1 94.19 111 LEU A CA 1
ATOM 900 C C . LEU A 1 111 ? -3.465 2.816 16.812 1 94.19 111 LEU A C 1
ATOM 902 O O . LEU A 1 111 ? -4.215 3.656 17.312 1 94.19 111 LEU A O 1
ATOM 906 N N . ASP A 1 112 ? -2.355 2.465 17.312 1 95.62 112 ASP A N 1
ATOM 907 C CA . ASP A 1 112 ? -1.932 2.955 18.609 1 95.62 112 ASP A CA 1
ATOM 908 C C . ASP A 1 112 ? -1.675 4.461 18.578 1 95.62 112 ASP A C 1
ATOM 910 O O . ASP A 1 112 ? -1.884 5.152 19.578 1 95.62 112 ASP A O 1
ATOM 914 N N . SER A 1 113 ? -1.226 4.953 17.5 1 96.69 113 SER A N 1
ATOM 915 C CA . SER A 1 113 ? -0.84 6.355 17.375 1 96.69 113 SER A CA 1
ATOM 916 C C . SER A 1 113 ? -2.043 7.273 17.562 1 96.69 113 SER A C 1
ATOM 918 O O . SER A 1 113 ? -1.885 8.484 17.766 1 96.69 113 SER A O 1
ATOM 920 N N . ARG A 1 114 ? -3.219 6.727 17.516 1 90.12 114 ARG A N 1
ATOM 921 C CA . ARG A 1 114 ? -4.441 7.492 17.75 1 90.12 114 ARG A CA 1
ATOM 922 C C . ARG A 1 114 ? -4.52 7.992 19.188 1 90.12 114 ARG A C 1
ATOM 924 O O . ARG A 1 114 ? -5.312 8.883 19.5 1 90.12 114 ARG A O 1
ATOM 931 N N . GLN A 1 115 ? -3.715 7.457 20.016 1 92.25 115 GLN A N 1
ATOM 932 C CA . GLN A 1 115 ? -3.615 7.914 21.406 1 92.25 115 GLN A CA 1
ATOM 933 C C . GLN A 1 115 ? -2.305 8.664 21.641 1 92.25 115 GLN A C 1
ATOM 935 O O . GLN A 1 115 ? -1.923 8.906 22.781 1 92.25 115 GLN A O 1
ATOM 940 N N . GLY A 1 116 ? -1.688 9 20.609 1 95.94 116 GLY A N 1
ATOM 941 C CA . GLY A 1 116 ? -0.382 9.617 20.75 1 95.94 116 GLY A CA 1
ATOM 942 C C . GLY A 1 116 ? 0.661 8.688 21.344 1 95.94 116 GLY A C 1
ATOM 943 O O . GLY A 1 116 ? 0.395 8 22.328 1 95.94 116 GLY A O 1
ATOM 944 N N . LEU A 1 117 ? 1.814 8.656 20.719 1 97.44 117 LEU A N 1
ATOM 945 C CA . LEU A 1 117 ? 2.895 7.785 21.172 1 97.44 117 LEU A CA 1
ATOM 946 C C . LEU A 1 117 ? 4.188 8.578 21.344 1 97.44 117 LEU A C 1
ATOM 948 O O . LEU A 1 117 ? 4.535 9.406 20.5 1 97.44 117 LEU A O 1
ATOM 952 N N . SER A 1 118 ? 4.844 8.352 22.422 1 97.62 118 SER A N 1
ATOM 953 C CA . SER A 1 118 ? 6.195 8.859 22.641 1 97.62 118 SER A CA 1
ATOM 954 C C . SER A 1 118 ? 7.211 7.723 22.688 1 97.62 118 SER A C 1
ATOM 956 O O . SER A 1 118 ? 6.945 6.668 23.266 1 97.62 118 SER A O 1
ATOM 958 N N . PHE A 1 119 ? 8.305 7.91 22.016 1 97.44 119 PHE A N 1
ATOM 959 C CA . PHE A 1 119 ? 9.305 6.859 21.906 1 97.44 119 PHE A CA 1
ATOM 960 C C . PHE A 1 119 ? 10.555 7.215 22.703 1 97.44 119 PHE A C 1
ATOM 962 O O . PHE A 1 119 ? 11 8.367 22.688 1 97.44 119 PHE A O 1
ATOM 969 N N . THR A 1 120 ? 11.008 6.172 23.406 1 91.06 120 THR A N 1
ATOM 970 C CA . THR A 1 120 ? 12.188 6.352 24.25 1 91.06 120 THR A CA 1
ATOM 971 C C . THR A 1 120 ? 13.141 5.168 24.109 1 91.06 120 THR A C 1
ATOM 973 O O . THR A 1 120 ? 12.859 4.227 23.359 1 91.06 120 THR A O 1
ATOM 976 N N . GLY A 1 121 ? 14.359 5.293 24.641 1 87.31 121 GLY A N 1
ATOM 977 C CA . GLY A 1 121 ? 15.32 4.199 24.625 1 87.31 121 GLY A CA 1
ATOM 978 C C . GLY A 1 121 ? 16.25 4.242 23.422 1 87.31 121 GLY A C 1
ATOM 979 O O . GLY A 1 121 ? 16.312 5.242 22.703 1 87.31 121 GLY A O 1
ATOM 980 N N . PRO A 1 122 ? 16.984 3.176 23.188 1 90.12 122 PRO A N 1
ATOM 981 C CA . PRO A 1 122 ? 18 3.143 22.125 1 90.12 122 PRO A CA 1
ATOM 982 C C . PRO A 1 122 ? 17.391 3.254 20.734 1 90.12 122 PRO A C 1
ATOM 984 O O . PRO A 1 122 ? 18.031 3.789 19.812 1 90.12 122 PRO A O 1
ATOM 987 N N . GLU A 1 123 ? 16.234 2.789 20.594 1 91.19 123 GLU A N 1
ATOM 988 C CA . GLU A 1 123 ? 15.602 2.826 19.266 1 91.19 123 GLU A CA 1
ATOM 989 C C . GLU A 1 123 ? 15.281 4.258 18.859 1 91.19 123 GLU A C 1
ATOM 991 O O . GLU A 1 123 ? 15.242 4.566 17.656 1 91.19 123 GLU A O 1
ATOM 996 N N . GLN A 1 124 ? 15.109 5.102 19.828 1 94.38 124 GLN A N 1
ATOM 997 C CA . GLN A 1 124 ? 14.852 6.508 19.547 1 94.38 124 GLN A CA 1
ATOM 998 C C . GLN A 1 124 ? 15.992 7.133 18.75 1 94.38 124 GLN A C 1
ATOM 1000 O O . GLN A 1 124 ? 15.758 7.863 17.797 1 94.38 124 GLN A O 1
ATOM 1005 N N . LEU A 1 125 ? 17.203 6.77 19.109 1 94.56 125 LEU A N 1
ATOM 1006 C CA . LEU A 1 125 ? 18.375 7.301 18.438 1 94.56 125 LEU A CA 1
ATOM 1007 C C . LEU A 1 125 ? 18.484 6.738 17.016 1 94.56 125 LEU A C 1
ATOM 1009 O O . LEU A 1 125 ? 18.828 7.465 16.094 1 94.56 125 LEU A O 1
ATOM 1013 N N . SER A 1 126 ? 18.219 5.469 16.953 1 96 126 SER A N 1
ATOM 1014 C CA . SER A 1 126 ? 18.266 4.836 15.641 1 96 126 SER A CA 1
ATOM 1015 C C . SER A 1 126 ? 17.266 5.465 14.68 1 96 126 SER A C 1
ATOM 1017 O O . SER A 1 126 ? 17.594 5.746 13.523 1 96 126 SER A O 1
ATOM 1019 N N . VAL A 1 127 ? 16.125 5.742 15.164 1 97.75 127 VAL A N 1
ATOM 1020 C CA . VAL A 1 127 ? 15.07 6.328 14.336 1 97.75 127 VAL A CA 1
ATOM 1021 C C . VAL A 1 127 ? 15.43 7.777 14 1 97.75 127 VAL A C 1
ATOM 1023 O O . VAL A 1 127 ? 15.211 8.234 12.875 1 97.75 127 VAL A O 1
ATOM 1026 N N . ARG A 1 128 ? 15.961 8.492 14.984 1 97.25 128 ARG A N 1
ATOM 1027 C CA . ARG A 1 128 ? 16.453 9.844 14.727 1 97.25 128 ARG A CA 1
ATOM 1028 C C . ARG A 1 128 ? 17.406 9.867 13.531 1 97.25 128 ARG A C 1
ATOM 1030 O O . ARG A 1 128 ? 17.234 10.664 12.609 1 97.25 128 ARG A O 1
ATOM 1037 N N . ASP A 1 129 ? 18.344 8.961 13.555 1 97.81 129 ASP A N 1
ATOM 1038 C CA . ASP A 1 129 ? 19.344 8.922 12.492 1 97.81 129 ASP A CA 1
ATOM 1039 C C . ASP A 1 129 ? 18.703 8.578 11.148 1 97.81 129 ASP A C 1
ATOM 1041 O O . ASP A 1 129 ? 19.078 9.141 10.109 1 97.81 129 ASP A O 1
ATOM 1045 N N . ARG A 1 130 ? 17.797 7.707 11.141 1 98.06 130 ARG A N 1
ATOM 1046 C CA . ARG A 1 130 ? 17.094 7.316 9.922 1 98.06 130 ARG A CA 1
ATOM 1047 C C . ARG A 1 130 ? 16.281 8.477 9.367 1 98.06 130 ARG A C 1
ATOM 1049 O O . ARG A 1 130 ? 16.219 8.68 8.148 1 98.06 130 ARG A O 1
ATOM 1056 N N . ILE A 1 131 ? 15.633 9.219 10.219 1 98.19 131 ILE A N 1
ATOM 1057 C CA . ILE A 1 131 ? 14.844 10.367 9.797 1 98.19 131 ILE A CA 1
ATOM 1058 C C . ILE A 1 131 ? 15.758 11.422 9.172 1 98.19 131 ILE A C 1
ATOM 1060 O O . ILE A 1 131 ? 15.445 11.969 8.109 1 98.19 131 ILE A O 1
ATOM 1064 N N . LEU A 1 132 ? 16.844 11.695 9.82 1 97.19 132 LEU A N 1
ATOM 1065 C CA . LEU A 1 132 ? 17.797 12.664 9.297 1 97.19 132 LEU A CA 1
ATOM 1066 C C . LEU A 1 132 ? 18.297 12.242 7.914 1 97.19 132 LEU A C 1
ATOM 1068 O O . LEU A 1 132 ? 18.422 13.078 7.012 1 97.19 132 LEU A O 1
ATOM 1072 N N . GLU A 1 133 ? 18.547 11.016 7.758 1 97.69 133 GLU A N 1
ATOM 1073 C CA . GLU A 1 133 ? 18.969 10.5 6.461 1 97.69 133 GLU A CA 1
ATOM 1074 C C . GLU A 1 133 ? 17.875 10.656 5.418 1 97.69 133 GLU A C 1
ATOM 1076 O O . GLU A 1 133 ? 18.141 10.992 4.262 1 97.69 133 GLU A O 1
ATOM 1081 N N . LEU A 1 134 ? 16.672 10.375 5.84 1 97.75 134 LEU A N 1
ATOM 1082 C CA . LEU A 1 134 ? 15.516 10.453 4.945 1 97.75 134 LEU A CA 1
ATOM 1083 C C . LEU A 1 134 ? 15.391 11.852 4.348 1 97.75 134 LEU A C 1
ATOM 1085 O O . LEU A 1 134 ? 15.031 12 3.178 1 97.75 134 LEU A O 1
ATOM 1089 N N . THR A 1 135 ? 15.703 12.891 5.117 1 95.56 135 THR A N 1
ATOM 1090 C CA . THR A 1 135 ? 15.57 14.273 4.664 1 95.56 135 THR A CA 1
ATOM 1091 C C . THR A 1 135 ? 16.5 14.547 3.482 1 95.56 135 THR A C 1
ATOM 1093 O O . THR A 1 135 ? 16.297 15.508 2.74 1 95.56 135 THR A O 1
ATOM 1096 N N . ARG A 1 136 ? 17.438 13.695 3.297 1 95.12 136 ARG A N 1
ATOM 1097 C CA . ARG A 1 136 ? 18.438 13.922 2.254 1 95.12 136 ARG A CA 1
ATOM 1098 C C . ARG A 1 136 ? 18.234 12.953 1.091 1 95.12 136 ARG A C 1
ATOM 1100 O O . ARG A 1 136 ? 18.953 13.023 0.09 1 95.12 136 ARG A O 1
ATOM 1107 N N . MET A 1 137 ? 17.391 12.094 1.229 1 95.75 137 MET A N 1
ATOM 1108 C CA . MET A 1 137 ? 17.172 11.062 0.223 1 95.75 137 MET A CA 1
ATOM 1109 C C . MET A 1 137 ? 16.266 11.562 -0.89 1 95.75 137 MET A C 1
ATOM 1111 O O . MET A 1 137 ? 15.531 12.539 -0.705 1 95.75 137 MET A O 1
ATOM 1115 N N . GLN A 1 138 ? 16.406 10.906 -1.999 1 93.88 138 GLN A N 1
ATOM 1116 C CA . GLN A 1 138 ? 15.539 11.148 -3.145 1 93.88 138 GLN A CA 1
ATOM 1117 C C . GLN A 1 138 ? 15.156 9.844 -3.832 1 93.88 138 GLN A C 1
ATOM 1119 O O . GLN A 1 138 ? 15.781 8.805 -3.594 1 93.88 138 GLN A O 1
ATOM 1124 N N . GLY A 1 139 ? 14.055 9.945 -4.57 1 95.38 139 GLY A N 1
ATOM 1125 C CA . GLY A 1 139 ? 13.672 8.789 -5.379 1 95.38 139 GLY A CA 1
ATOM 1126 C C . GLY A 1 139 ? 13.008 7.695 -4.574 1 95.38 139 GLY A C 1
ATOM 1127 O O . GLY A 1 139 ? 12.57 7.922 -3.443 1 95.38 139 GLY A O 1
ATOM 1128 N N . PHE A 1 140 ? 12.953 6.516 -5.125 1 97.25 140 PHE A N 1
ATOM 1129 C CA . PHE A 1 140 ? 12.156 5.422 -4.578 1 97.25 140 PHE A CA 1
ATOM 1130 C C . PHE A 1 140 ? 12.742 4.938 -3.258 1 97.25 140 PHE A C 1
ATOM 1132 O O . PHE A 1 140 ? 12.008 4.457 -2.391 1 97.25 140 PHE A O 1
ATOM 1139 N N . GLN A 1 141 ? 13.984 5.059 -3.107 1 96.81 141 GLN A N 1
ATOM 1140 C CA . GLN A 1 141 ? 14.617 4.625 -1.866 1 96.81 141 GLN A CA 1
ATOM 1141 C C . GLN A 1 141 ? 14.023 5.355 -0.664 1 96.81 141 GLN A C 1
ATOM 1143 O O . GLN A 1 141 ? 14.023 4.828 0.45 1 96.81 141 GLN A O 1
ATOM 1148 N N . SER A 1 142 ? 13.547 6.582 -0.891 1 98.12 142 SER A N 1
ATOM 1149 C CA . SER A 1 142 ? 12.898 7.32 0.186 1 98.12 142 SER A CA 1
ATOM 1150 C C . SER A 1 142 ? 11.641 6.598 0.668 1 98.12 142 SER A C 1
ATOM 1152 O O . SER A 1 142 ? 11.312 6.641 1.855 1 98.12 142 SER A O 1
ATOM 1154 N N . ALA A 1 143 ? 10.969 5.938 -0.27 1 98.06 143 ALA A N 1
ATOM 1155 C CA . ALA A 1 143 ? 9.75 5.203 0.086 1 98.06 143 ALA A CA 1
ATOM 1156 C C . ALA A 1 143 ? 10.07 4.031 1.011 1 98.06 143 ALA A C 1
ATOM 1158 O O . ALA A 1 143 ? 9.422 3.852 2.041 1 98.06 143 ALA A O 1
ATOM 1159 N N . THR A 1 144 ? 11.031 3.221 0.644 1 98.12 144 THR A N 1
ATOM 1160 C CA . THR A 1 144 ? 11.375 2.062 1.461 1 98.12 144 THR A CA 1
ATOM 1161 C C . THR A 1 144 ? 11.977 2.5 2.795 1 98.12 144 THR A C 1
ATOM 1163 O O . THR A 1 144 ? 11.75 1.86 3.822 1 98.12 144 THR A O 1
ATOM 1166 N N . ALA A 1 145 ? 12.734 3.619 2.773 1 98.12 145 ALA A N 1
ATOM 1167 C CA . ALA A 1 145 ? 13.273 4.168 4.016 1 98.12 145 ALA A CA 1
ATOM 1168 C C . ALA A 1 145 ? 12.156 4.609 4.953 1 98.12 145 ALA A C 1
ATOM 1170 O O . ALA A 1 145 ? 12.219 4.379 6.16 1 98.12 145 ALA A O 1
ATOM 1171 N N . PHE A 1 146 ? 11.195 5.203 4.387 1 98.69 146 PHE A N 1
ATOM 1172 C CA . PHE A 1 146 ? 10.023 5.633 5.148 1 98.69 146 PHE A CA 1
ATOM 1173 C C . PHE A 1 146 ? 9.328 4.438 5.789 1 98.69 146 PHE A C 1
ATOM 1175 O O . PHE A 1 146 ? 9.023 4.461 6.984 1 98.69 146 PHE A O 1
ATOM 1182 N N . LEU A 1 147 ? 9.133 3.404 5.016 1 98.56 147 LEU A N 1
ATOM 1183 C CA . LEU A 1 147 ? 8.492 2.201 5.539 1 98.56 147 LEU A CA 1
ATOM 1184 C C . LEU A 1 147 ? 9.352 1.557 6.621 1 98.56 147 LEU A C 1
ATOM 1186 O O . LEU A 1 147 ? 8.82 1.037 7.609 1 98.56 147 LEU A O 1
ATOM 1190 N N . ASP A 1 148 ? 10.617 1.602 6.457 1 98.12 148 ASP A N 1
ATOM 1191 C CA . ASP A 1 148 ? 11.539 1.079 7.461 1 98.12 148 ASP A CA 1
ATOM 1192 C C . ASP A 1 148 ? 11.422 1.857 8.766 1 98.12 148 ASP A C 1
ATOM 1194 O O . ASP A 1 148 ? 11.516 1.278 9.852 1 98.12 148 ASP A O 1
ATOM 1198 N N . ILE A 1 149 ? 11.266 3.145 8.648 1 98.5 149 ILE A N 1
ATOM 1199 C CA . ILE A 1 149 ? 11.086 3.98 9.828 1 98.5 149 ILE A CA 1
ATOM 1200 C C . ILE A 1 149 ? 9.812 3.578 10.562 1 98.5 149 ILE A C 1
ATOM 1202 O O . ILE A 1 149 ? 9.812 3.41 11.781 1 98.5 149 ILE A O 1
ATOM 1206 N N . LEU A 1 150 ? 8.727 3.422 9.812 1 98.62 150 LEU A N 1
ATOM 1207 C CA . LEU A 1 150 ? 7.473 3.006 10.43 1 98.62 150 LEU A CA 1
ATOM 1208 C C . LEU A 1 150 ? 7.637 1.668 11.141 1 98.62 150 LEU A C 1
ATOM 1210 O O . LEU A 1 150 ? 7.145 1.491 12.258 1 98.62 150 LEU A O 1
ATOM 1214 N N . ASN A 1 151 ? 8.328 0.761 10.477 1 98.31 151 ASN A N 1
ATOM 1215 C CA . ASN A 1 151 ? 8.539 -0.541 11.102 1 98.31 151 ASN A CA 1
ATOM 1216 C C . ASN A 1 151 ? 9.398 -0.427 12.359 1 98.31 151 ASN A C 1
ATOM 1218 O O . ASN A 1 151 ? 9.141 -1.116 13.352 1 98.31 151 ASN A O 1
ATOM 1222 N N . ALA A 1 152 ? 10.445 0.345 12.312 1 97.81 152 ALA A N 1
ATOM 1223 C CA . ALA A 1 152 ? 11.281 0.568 13.484 1 97.81 152 ALA A CA 1
ATOM 1224 C C . ALA A 1 152 ? 10.469 1.126 14.648 1 97.81 152 ALA A C 1
ATOM 1226 O O . ALA A 1 152 ? 10.625 0.688 15.789 1 97.81 152 ALA A O 1
ATOM 1227 N N . LEU A 1 153 ? 9.586 2.084 14.367 1 98.25 153 LEU A N 1
ATOM 1228 C CA . LEU A 1 153 ? 8.719 2.652 15.398 1 98.25 153 LEU A CA 1
ATOM 1229 C C . LEU A 1 153 ? 7.758 1.602 15.938 1 98.25 153 LEU A C 1
ATOM 1231 O O . LEU A 1 153 ? 7.465 1.582 17.141 1 98.25 153 LEU A O 1
ATOM 1235 N N . ALA A 1 154 ? 7.316 0.751 15.039 1 97.56 154 ALA A N 1
ATOM 1236 C CA . ALA A 1 154 ? 6.344 -0.275 15.406 1 97.56 154 ALA A CA 1
ATOM 1237 C C . ALA A 1 154 ? 6.934 -1.243 16.422 1 97.56 154 ALA A C 1
ATOM 1239 O O . ALA A 1 154 ? 6.207 -1.8 17.25 1 97.56 154 ALA A O 1
ATOM 1240 N N . THR A 1 155 ? 8.227 -1.424 16.375 1 93.62 155 THR A N 1
ATOM 1241 C CA . THR A 1 155 ? 8.859 -2.414 17.234 1 93.62 155 THR A CA 1
ATOM 1242 C C . THR A 1 155 ? 9.617 -1.734 18.375 1 93.62 155 THR A C 1
ATOM 1244 O O . THR A 1 155 ? 10.219 -2.406 19.203 1 93.62 155 THR A O 1
ATOM 1247 N N . ALA A 1 156 ? 9.617 -0.451 18.438 1 95.5 156 ALA A N 1
ATOM 1248 C CA . ALA A 1 156 ? 10.328 0.31 19.453 1 95.5 156 ALA A CA 1
ATOM 1249 C C . ALA A 1 156 ? 9.539 0.351 20.766 1 95.5 156 ALA A C 1
ATOM 1251 O O . ALA A 1 156 ? 8.305 0.232 20.75 1 95.5 156 ALA A O 1
ATOM 1252 N N . ASN A 1 157 ? 10.297 0.537 21.812 1 93.38 157 ASN A N 1
ATOM 1253 C CA . ASN A 1 157 ? 9.648 0.859 23.078 1 93.38 157 ASN A CA 1
ATOM 1254 C C . ASN A 1 157 ? 8.914 2.193 23.016 1 93.38 157 ASN A C 1
ATOM 1256 O O . ASN A 1 157 ? 9.438 3.168 22.469 1 93.38 157 ASN A O 1
ATOM 1260 N N . ARG A 1 158 ? 7.637 2.135 23.531 1 93.88 158 ARG A N 1
ATOM 1261 C CA . ARG A 1 158 ? 6.852 3.359 23.422 1 93.88 158 ARG A CA 1
ATOM 1262 C C . ARG A 1 158 ? 5.902 3.512 24.609 1 93.88 158 ARG A C 1
ATOM 1264 O O . ARG A 1 158 ? 5.578 2.529 25.281 1 93.88 158 ARG A O 1
ATOM 1271 N N . LYS A 1 159 ? 5.621 4.742 24.875 1 94.38 159 LYS A N 1
ATOM 1272 C CA . LYS A 1 159 ? 4.629 5.129 25.875 1 94.38 159 LYS A CA 1
ATOM 1273 C C . LYS A 1 159 ? 3.389 5.727 25.219 1 94.38 159 LYS A C 1
ATOM 1275 O O . LYS A 1 159 ? 3.498 6.578 24.328 1 94.38 159 LYS A O 1
ATOM 1280 N N . VAL A 1 160 ? 2.199 5.207 25.609 1 93.44 160 VAL A N 1
ATOM 1281 C CA . VAL A 1 160 ? 0.934 5.805 25.188 1 93.44 160 VAL A CA 1
ATOM 1282 C C . VAL A 1 160 ? 0.664 7.07 26 1 93.44 160 VAL A C 1
ATOM 1284 O O . VAL A 1 160 ? 0.759 7.059 27.219 1 93.44 160 VAL A O 1
ATOM 1287 N N . LEU A 1 161 ? 0.312 8.094 25.344 1 92.44 161 LEU A N 1
ATOM 1288 C CA . LEU A 1 161 ? 0.263 9.391 26.016 1 92.44 161 LEU A CA 1
ATOM 1289 C C . LEU A 1 161 ? -1.152 9.711 26.484 1 92.44 161 LEU A C 1
ATOM 1291 O O . LEU A 1 161 ? -1.346 10.18 27.609 1 92.44 161 LEU A O 1
ATOM 1295 N N . MET A 1 162 ? -2.111 9.422 25.703 1 87.5 162 MET A N 1
ATOM 1296 C CA . MET A 1 162 ? -3.482 9.773 26.062 1 87.5 162 MET A CA 1
ATOM 1297 C C . MET A 1 162 ? -4.133 8.672 26.891 1 87.5 162 MET A C 1
ATOM 1299 O O . MET A 1 162 ? -3.867 7.488 26.672 1 87.5 162 MET A O 1
ATOM 1303 N N . SER A 1 163 ? -4.891 9.07 27.953 1 76.25 163 SER A N 1
ATOM 1304 C CA . SER A 1 163 ? -5.598 8.125 28.812 1 76.25 163 SER A CA 1
ATOM 1305 C C . SER A 1 163 ? -6.758 7.473 28.062 1 76.25 163 SER A C 1
ATOM 1307 O O . SER A 1 163 ? -7.02 6.281 28.234 1 76.25 163 SER A O 1
ATOM 1309 N N . ASN A 1 164 ? -7.598 8.289 27.516 1 62.66 164 ASN A N 1
ATOM 1310 C CA . ASN A 1 164 ? -8.758 7.754 26.812 1 62.66 164 ASN A CA 1
ATOM 1311 C C . ASN A 1 164 ? -8.641 7.961 25.297 1 62.66 164 ASN A C 1
ATOM 1313 O O . ASN A 1 164 ? -7.926 8.852 24.844 1 62.66 164 ASN A O 1
ATOM 1317 N N . LEU A 1 165 ? -8.945 6.875 24.562 1 54.06 165 LEU A N 1
ATOM 1318 C CA . LEU A 1 165 ? -9.031 7.09 23.125 1 54.06 165 LEU A CA 1
ATOM 1319 C C . LEU A 1 165 ? -9.82 8.359 22.812 1 54.06 165 LEU A C 1
ATOM 1321 O O . LEU A 1 165 ? -10.844 8.625 23.453 1 54.06 165 LEU A O 1
ATOM 1325 N N . CYS A 1 166 ? -9.188 9.305 22.562 1 47.41 166 CYS A N 1
ATOM 1326 C CA . CYS A 1 166 ? -9.961 10.477 22.156 1 47.41 166 CYS A CA 1
ATOM 1327 C C . CYS A 1 166 ? -11.227 10.07 21.422 1 47.41 166 CYS A C 1
ATOM 1329 O O . CYS A 1 166 ? -11.188 9.234 20.516 1 47.41 166 CYS A O 1
ATOM 1331 N N . ASP A 1 167 ? -12.328 9.883 22.078 1 42.62 167 ASP A N 1
ATOM 1332 C CA . ASP A 1 167 ? -13.57 9.805 21.312 1 42.62 167 ASP A CA 1
ATOM 1333 C C . ASP A 1 167 ? -13.492 10.656 20.047 1 42.62 167 ASP A C 1
ATOM 1335 O O . ASP A 1 167 ? -14.039 11.758 20 1 42.62 167 ASP A O 1
ATOM 1339 N N . SER A 1 168 ? -12.414 10.773 19.672 1 42.53 168 SER A N 1
ATOM 1340 C CA . SER A 1 168 ? -12.305 11.602 18.469 1 42.53 168 SER A CA 1
ATOM 1341 C C . SER A 1 168 ? -13.375 11.234 17.453 1 42.53 168 SER A C 1
ATOM 1343 O O . SER A 1 168 ? -13.406 11.789 16.344 1 42.53 168 SER A O 1
ATOM 1345 N N . LYS A 1 169 ? -13.859 10.062 17.641 1 40.22 169 LYS A N 1
ATOM 1346 C CA . LYS A 1 169 ? -15.102 9.742 16.938 1 40.22 169 LYS A CA 1
ATOM 1347 C C . LYS A 1 169 ? -16.078 10.906 17.016 1 40.22 169 LYS A C 1
ATOM 1349 O O . LYS A 1 169 ? -17.062 10.945 16.266 1 40.22 169 LYS A O 1
ATOM 1354 N N . ASN A 1 170 ? -16.109 11.414 18.141 1 38.09 170 ASN A N 1
ATOM 1355 C CA . ASN A 1 170 ? -17.078 12.5 18.266 1 38.09 170 ASN A CA 1
ATOM 1356 C C . ASN A 1 170 ? -16.797 13.617 17.25 1 38.09 170 ASN A C 1
ATOM 1358 O O . ASN A 1 170 ? -17.688 14.398 16.922 1 38.09 170 ASN A O 1
ATOM 1362 N N . ILE A 1 171 ? -15.523 13.977 17.172 1 37.41 171 ILE A N 1
ATOM 1363 C CA . ILE A 1 171 ? -15.375 15.031 16.188 1 37.41 171 ILE A CA 1
ATOM 1364 C C . ILE A 1 171 ? -15.789 14.508 14.812 1 37.41 171 ILE A C 1
ATOM 1366 O O . ILE A 1 171 ? -16.625 15.125 14.133 1 37.41 171 ILE A O 1
ATOM 1370 N N . VAL A 1 172 ? -14.766 13.969 13.922 1 37.94 172 VAL A N 1
ATOM 1371 C CA . VAL A 1 172 ? -15.016 13.781 12.492 1 37.94 172 VAL A CA 1
ATOM 1372 C C . VAL A 1 172 ? -15.5 12.352 12.242 1 37.94 172 VAL A C 1
ATOM 1374 O O . VAL A 1 172 ? -15.914 12.023 11.125 1 37.94 172 VAL A O 1
ATOM 1377 N N . HIS A 1 173 ? -15.07 11.391 13.141 1 38.75 173 HIS A N 1
ATOM 1378 C CA . HIS A 1 173 ? -15.445 10.07 12.641 1 38.75 173 HIS A CA 1
ATOM 1379 C C . HIS A 1 173 ? -16.953 9.875 12.688 1 38.75 173 HIS A C 1
ATOM 1381 O O . HIS A 1 173 ? -17.453 9.008 13.414 1 38.75 173 HIS A O 1
ATOM 1387 N N . THR A 1 174 ? -17.609 10.766 13.141 1 35.03 174 THR A N 1
ATOM 1388 C CA . THR A 1 174 ? -19.016 10.422 12.977 1 35.03 174 THR A CA 1
ATOM 1389 C C . THR A 1 174 ? -19.203 9.445 11.82 1 35.03 174 THR A C 1
ATOM 1391 O O . THR A 1 174 ? -18.578 9.594 10.773 1 35.03 174 THR A O 1
ATOM 1394 N N . SER A 1 175 ? -19.453 8.258 12.125 1 37.56 175 SER A N 1
ATOM 1395 C CA . SER A 1 175 ? -20.078 7.465 11.07 1 37.56 175 SER A CA 1
ATOM 1396 C C . SER A 1 175 ? -20.547 8.344 9.922 1 37.56 175 SER A C 1
ATOM 1398 O O . SER A 1 175 ? -21.469 9.148 10.086 1 37.56 175 SER A O 1
ATOM 1400 N N . LYS A 1 176 ? -19.625 9.008 9.273 1 46.44 176 LYS A N 1
ATOM 1401 C CA . LYS A 1 176 ? -20.219 9.648 8.102 1 46.44 176 LYS A CA 1
ATOM 1402 C C . LYS A 1 176 ? -21.5 8.93 7.68 1 46.44 176 LYS A C 1
ATOM 1404 O O . LYS A 1 176 ? -21.453 7.758 7.289 1 46.44 176 LYS A O 1
ATOM 1409 N N . SER A 1 177 ? -22.484 9.25 8.32 1 59.41 177 SER A N 1
ATOM 1410 C CA . SER A 1 177 ? -23.734 8.859 7.695 1 59.41 177 SER A CA 1
ATOM 1411 C C . SER A 1 177 ? -23.641 8.891 6.176 1 59.41 177 SER A C 1
ATOM 1413 O O . SER A 1 177 ? -22.781 9.594 5.621 1 59.41 177 SER A O 1
ATOM 1415 N N . ARG A 1 178 ? -24 7.926 5.723 1 69.38 178 ARG A N 1
ATOM 1416 C CA . ARG A 1 178 ? -24.109 7.898 4.266 1 69.38 178 ARG A CA 1
ATOM 1417 C C . ARG A 1 178 ? -24.406 9.289 3.717 1 69.38 178 ARG A C 1
ATOM 1419 O O . ARG A 1 178 ? -23.891 9.672 2.662 1 69.38 178 ARG A O 1
ATOM 1426 N N . ARG A 1 179 ? -25.047 10.086 4.59 1 80 179 ARG A N 1
ATOM 1427 C CA . ARG A 1 179 ? -25.453 11.414 4.152 1 80 179 ARG A CA 1
ATOM 1428 C C . ARG A 1 179 ? -24.266 12.383 4.172 1 80 179 ARG A C 1
ATOM 1430 O O . ARG A 1 179 ? -24.062 13.133 3.221 1 80 179 ARG A O 1
ATOM 1437 N N . ILE A 1 180 ? -23.469 12.312 5.219 1 79.44 180 ILE A N 1
ATOM 1438 C CA . ILE A 1 180 ? -22.328 13.219 5.332 1 79.44 180 ILE A CA 1
ATOM 1439 C C . ILE A 1 180 ? -21.297 12.875 4.266 1 79.44 180 ILE A C 1
ATOM 1441 O O . ILE A 1 180 ? -20.719 13.766 3.646 1 79.44 180 ILE A O 1
ATOM 1445 N N . ALA A 1 181 ? -21.125 11.648 4.055 1 74.62 181 ALA A N 1
ATOM 1446 C CA . ALA A 1 181 ? -20.188 11.211 3.025 1 74.62 181 ALA A CA 1
ATOM 1447 C C . ALA A 1 181 ? -20.594 11.734 1.65 1 74.62 181 ALA A C 1
ATOM 1449 O O . ALA A 1 181 ? -19.75 12.195 0.876 1 74.62 181 ALA A O 1
ATOM 1450 N N . LYS A 1 182 ? -21.812 11.633 1.425 1 82.25 182 LYS A N 1
ATOM 1451 C CA . LYS A 1 182 ? -22.344 12.125 0.162 1 82.25 182 LYS A CA 1
ATOM 1452 C C . LYS A 1 182 ? -22.078 13.617 -0.001 1 82.25 182 LYS A C 1
ATOM 1454 O O . LYS A 1 182 ? -21.672 14.07 -1.075 1 82.25 182 LYS A O 1
ATOM 1459 N N . VAL A 1 183 ? -22.297 14.32 1.007 1 85.81 183 VAL A N 1
ATOM 1460 C CA . VAL A 1 183 ? -22.094 15.766 0.993 1 85.81 183 VAL A CA 1
ATOM 1461 C C . VAL A 1 183 ? -20.609 16.078 0.801 1 85.81 183 VAL A C 1
ATOM 1463 O O . VAL A 1 183 ? -20.25 16.922 -0.025 1 85.81 183 VAL A O 1
ATOM 1466 N N . CYS A 1 184 ? -19.766 15.398 1.534 1 79.62 184 CYS A N 1
ATOM 1467 C CA . CYS A 1 184 ? -18.328 15.641 1.447 1 79.62 184 CYS A CA 1
ATOM 1468 C C . CYS A 1 184 ? -17.812 15.344 0.045 1 79.62 184 CYS A C 1
ATOM 1470 O O . CYS A 1 184 ? -17 16.109 -0.499 1 79.62 184 CYS A O 1
ATOM 1472 N N . ASP A 1 185 ? -18.281 14.32 -0.501 1 80.5 185 ASP A N 1
ATOM 1473 C CA . ASP A 1 185 ? -17.906 13.945 -1.862 1 80.5 185 ASP A CA 1
ATOM 1474 C C . ASP A 1 185 ? -18.312 15.031 -2.859 1 80.5 185 ASP A C 1
ATOM 1476 O O . ASP A 1 185 ? -17.547 15.375 -3.756 1 80.5 185 ASP A O 1
ATOM 1480 N N . TYR A 1 186 ? -19.5 15.469 -2.67 1 86.75 186 TYR A N 1
ATOM 1481 C CA . TYR A 1 186 ? -20 16.516 -3.545 1 86.75 186 TYR A CA 1
ATOM 1482 C C . TYR A 1 186 ? -19.156 17.781 -3.439 1 86.75 186 TYR A C 1
ATOM 1484 O O . TYR A 1 186 ? -18.797 18.391 -4.457 1 86.75 186 TYR A O 1
ATOM 1492 N N . ILE A 1 187 ? -18.844 18.172 -2.279 1 85.38 187 ILE A N 1
ATOM 1493 C CA . ILE A 1 187 ? -18.078 19.375 -2.053 1 85.38 187 ILE A CA 1
ATOM 1494 C C . ILE A 1 187 ? -16.688 19.234 -2.678 1 85.38 187 ILE A C 1
ATOM 1496 O O . ILE A 1 187 ? -16.203 20.141 -3.348 1 85.38 187 ILE A O 1
ATOM 1500 N N . GLU A 1 188 ? -16.109 18.125 -2.463 1 79.25 188 GLU A N 1
ATOM 1501 C CA . GLU A 1 188 ? -14.773 17.875 -2.996 1 79.25 188 GLU A CA 1
ATOM 1502 C C . GLU A 1 188 ? -14.758 17.984 -4.52 1 79.25 188 GLU A C 1
ATOM 1504 O O . GLU A 1 188 ? -13.836 18.547 -5.098 1 79.25 188 GLU A O 1
ATOM 1509 N N . LYS A 1 189 ? -15.734 17.453 -5.113 1 83.44 189 LYS A N 1
ATOM 1510 C CA . LYS A 1 189 ? -15.82 17.438 -6.57 1 83.44 189 LYS A CA 1
ATOM 1511 C C . LYS A 1 189 ? -16.141 18.812 -7.129 1 83.44 189 LYS A C 1
ATOM 1513 O O . LYS A 1 189 ? -15.828 19.109 -8.281 1 83.44 189 LYS A O 1
ATOM 1518 N N . ASN A 1 190 ? -16.781 19.672 -6.289 1 88.69 190 ASN A N 1
ATOM 1519 C CA . ASN A 1 190 ? -17.25 20.953 -6.789 1 88.69 190 ASN A CA 1
ATOM 1520 C C . ASN A 1 190 ? -16.625 22.109 -6.039 1 88.69 190 ASN A C 1
ATOM 1522 O O . ASN A 1 190 ? -17.156 23.219 -6.035 1 88.69 190 ASN A O 1
ATOM 1526 N N . LEU A 1 191 ? -15.547 21.906 -5.504 1 86.69 191 LEU A N 1
ATOM 1527 C CA . LEU A 1 191 ? -14.953 22.844 -4.57 1 86.69 191 LEU A CA 1
ATOM 1528 C C . LEU A 1 191 ? -14.602 24.156 -5.27 1 86.69 191 LEU A C 1
ATOM 1530 O O . LEU A 1 191 ? -14.688 25.234 -4.66 1 86.69 191 LEU A O 1
ATOM 1534 N N . CYS A 1 192 ? -14.281 24.125 -6.527 1 86.44 192 CYS A N 1
ATOM 1535 C CA . CYS A 1 192 ? -13.789 25.281 -7.262 1 86.44 192 CYS A CA 1
ATOM 1536 C C . CYS A 1 192 ? -14.945 26.109 -7.809 1 86.44 192 CYS A C 1
ATOM 1538 O O . CYS A 1 192 ? -14.734 27.188 -8.359 1 86.44 192 CYS A O 1
ATOM 1540 N N . GLN A 1 193 ? -16.078 25.609 -7.684 1 86.31 193 GLN A N 1
ATOM 1541 C CA . GLN A 1 193 ? -17.266 26.312 -8.156 1 86.31 193 GLN A CA 1
ATOM 1542 C C . GLN A 1 193 ? -18.078 26.875 -6.992 1 86.31 193 GLN A C 1
ATOM 1544 O O . GLN A 1 193 ? -17.719 26.672 -5.828 1 86.31 193 GLN A O 1
ATOM 1549 N N . ASN A 1 194 ? -19.047 27.703 -7.406 1 86.06 194 ASN A N 1
ATOM 1550 C CA . ASN A 1 194 ? -19.984 28.172 -6.391 1 86.06 194 ASN A CA 1
ATOM 1551 C C . ASN A 1 194 ? -20.906 27.062 -5.91 1 86.06 194 ASN A C 1
ATOM 1553 O O . ASN A 1 194 ? -21.703 26.531 -6.684 1 86.06 194 ASN A O 1
ATOM 1557 N N . ILE A 1 195 ? -20.641 26.625 -4.637 1 89.69 195 ILE A N 1
ATOM 1558 C CA . ILE A 1 195 ? -21.469 25.578 -4.051 1 89.69 195 ILE A CA 1
ATOM 1559 C C . ILE A 1 195 ? -22.594 26.219 -3.248 1 89.69 195 ILE A C 1
ATOM 1561 O O . ILE A 1 195 ? -22.375 26.781 -2.174 1 89.69 195 ILE A O 1
ATOM 1565 N N . ARG A 1 196 ? -23.875 26.109 -3.762 1 86.88 196 ARG A N 1
ATOM 1566 C CA . ARG A 1 196 ? -25.016 26.672 -3.059 1 86.88 196 ARG A CA 1
ATOM 1567 C C . ARG A 1 196 ? -25.516 25.719 -1.972 1 86.88 196 ARG A C 1
ATOM 1569 O O . ARG A 1 196 ? -25.562 24.5 -2.172 1 86.88 196 ARG A O 1
ATOM 1576 N N . LEU A 1 197 ? -25.766 26.359 -0.844 1 91.25 197 LEU A N 1
ATOM 1577 C CA . LEU A 1 197 ? -26.312 25.609 0.275 1 91.25 197 LEU A CA 1
ATOM 1578 C C . LEU A 1 197 ? -27.547 24.812 -0.152 1 91.25 197 LEU A C 1
ATOM 1580 O O . LEU A 1 197 ? -27.766 23.688 0.303 1 91.25 197 LEU A O 1
ATOM 1584 N N . THR A 1 198 ? -28.312 25.406 -1.051 1 91.62 198 THR A N 1
ATOM 1585 C CA . THR A 1 198 ? -29.547 24.781 -1.532 1 91.62 198 THR A CA 1
ATOM 1586 C C . THR A 1 198 ? -29.25 23.484 -2.264 1 91.62 198 THR A C 1
ATOM 1588 O O . THR A 1 198 ? -29.969 22.5 -2.107 1 91.62 198 THR A O 1
ATOM 1591 N N . ASP A 1 199 ? -28.25 23.516 -3.049 1 92.19 199 ASP A N 1
ATOM 1592 C CA . ASP A 1 199 ? -27.875 22.328 -3.809 1 92.19 199 ASP A CA 1
ATOM 1593 C C . ASP A 1 199 ? -27.391 21.219 -2.883 1 92.19 199 ASP A C 1
ATOM 1595 O O . ASP A 1 199 ? -27.766 20.062 -3.062 1 92.19 199 ASP A O 1
ATOM 1599 N N . VAL A 1 200 ? -26.625 21.562 -1.896 1 93 200 VAL A N 1
ATOM 1600 C CA . VAL A 1 200 ? -26.047 20.578 -0.973 1 93 200 VAL A CA 1
ATOM 1601 C C . VAL A 1 200 ? -27.156 20.016 -0.078 1 93 200 VAL A C 1
ATOM 1603 O O . VAL A 1 200 ? -27.203 18.812 0.177 1 93 200 VAL A O 1
ATOM 1606 N N . ALA A 1 201 ? -28.016 20.844 0.406 1 93.5 201 ALA A N 1
ATOM 1607 C CA . ALA A 1 201 ? -29.156 20.406 1.217 1 93.5 201 ALA A CA 1
ATOM 1608 C C . ALA A 1 201 ? -30.047 19.438 0.436 1 93.5 201 ALA A C 1
ATOM 1610 O O . ALA A 1 201 ? -30.531 18.453 0.983 1 93.5 201 ALA A O 1
ATOM 1611 N N . GLY A 1 202 ? -30.188 19.734 -0.773 1 92.44 202 GLY A N 1
ATOM 1612 C CA . GLY A 1 202 ? -31 18.891 -1.643 1 92.44 202 GLY A CA 1
ATOM 1613 C C . GLY A 1 202 ? -30.422 17.5 -1.823 1 92.44 202 GLY A C 1
ATOM 1614 O O . GLY A 1 202 ? -31.172 16.531 -1.998 1 92.44 202 GLY A O 1
ATOM 1615 N N . LEU A 1 203 ? -29.109 17.359 -1.802 1 90.75 203 LEU A N 1
ATOM 1616 C CA . LEU A 1 203 ? -28.438 16.078 -1.966 1 90.75 203 LEU A CA 1
ATOM 1617 C C . LEU A 1 203 ? -28.875 15.086 -0.892 1 90.75 203 LEU A C 1
ATOM 1619 O O . LEU A 1 203 ? -28.844 13.875 -1.11 1 90.75 203 LEU A O 1
ATOM 1623 N N . VAL A 1 204 ? -29.281 15.578 0.253 1 91.31 204 VAL A N 1
ATOM 1624 C CA . VAL A 1 204 ? -29.656 14.703 1.362 1 91.31 204 VAL A CA 1
ATOM 1625 C C . VAL A 1 204 ? -31.125 14.945 1.739 1 91.31 204 VAL A C 1
ATOM 1627 O O . VAL A 1 204 ? -31.531 14.625 2.857 1 91.31 204 VAL A O 1
ATOM 1630 N N . ASN A 1 205 ? -31.797 15.531 0.907 1 92.81 205 ASN A N 1
ATOM 1631 C CA . ASN A 1 205 ? -33.25 15.734 1.002 1 92.81 205 ASN A CA 1
ATOM 1632 C C . ASN A 1 205 ? -33.625 16.516 2.256 1 92.81 205 ASN A C 1
ATOM 1634 O O . ASN A 1 205 ? -34.5 16.109 3.004 1 92.81 205 ASN A O 1
ATOM 1638 N N . MET A 1 206 ? -33 17.641 2.482 1 93.44 206 MET A N 1
ATOM 1639 C CA . MET A 1 206 ? -33.281 18.5 3.623 1 93.44 206 MET A CA 1
ATOM 1640 C C . MET A 1 206 ? -33.438 19.953 3.176 1 93.44 206 MET A C 1
ATOM 1642 O O . MET A 1 206 ? -32.969 20.328 2.094 1 93.44 206 MET A O 1
ATOM 1646 N N . SER A 1 207 ? -34.125 20.734 4.062 1 94.44 207 SER A N 1
ATOM 1647 C CA . SER A 1 207 ? -34.094 22.188 3.883 1 94.44 207 SER A CA 1
ATOM 1648 C C . SER A 1 207 ? -32.719 22.75 4.262 1 94.44 207 SER A C 1
ATOM 1650 O O . SER A 1 207 ? -31.938 22.094 4.934 1 94.44 207 SER A O 1
ATOM 1652 N N . GLU A 1 208 ? -32.5 23.984 3.824 1 94.38 208 GLU A N 1
ATOM 1653 C CA . GLU A 1 208 ? -31.219 24.625 4.125 1 94.38 208 GLU A CA 1
ATOM 1654 C C . GLU A 1 208 ? -31 24.734 5.629 1 94.38 208 GLU A C 1
ATOM 1656 O O . GLU A 1 208 ? -29.906 24.453 6.125 1 94.38 208 GLU A O 1
ATOM 1661 N N . SER A 1 209 ? -32.062 25.109 6.312 1 94.12 209 SER A N 1
ATOM 1662 C CA . SER A 1 209 ? -31.969 25.297 7.758 1 94.12 209 SER A CA 1
ATOM 1663 C C . SER A 1 209 ? -31.734 23.969 8.461 1 94.12 209 SER A C 1
ATOM 1665 O O . SER A 1 209 ? -30.875 23.859 9.344 1 94.12 209 SER A O 1
ATOM 1667 N N . ALA A 1 210 ? -32.469 23.016 8.109 1 93.81 210 ALA A N 1
ATOM 1668 C CA . ALA A 1 210 ? -32.344 21.688 8.695 1 93.81 210 ALA A CA 1
ATOM 1669 C C . ALA A 1 210 ? -30.953 21.109 8.414 1 93.81 210 ALA A C 1
ATOM 1671 O O . ALA A 1 210 ? -30.344 20.484 9.289 1 93.81 210 ALA A O 1
ATOM 1672 N N . PHE A 1 211 ? -30.531 21.328 7.191 1 93.75 211 PHE A N 1
ATOM 1673 C CA . PHE A 1 211 ? -29.219 20.812 6.812 1 93.75 211 PHE A CA 1
ATOM 1674 C C . PHE A 1 211 ? -28.125 21.469 7.633 1 93.75 211 PHE A C 1
ATOM 1676 O O . PHE A 1 211 ? -27.219 20.797 8.125 1 93.75 211 PHE A O 1
ATOM 1683 N N . SER A 1 212 ? -28.188 22.75 7.73 1 92.5 212 SER A N 1
ATOM 1684 C CA . SER A 1 212 ? -27.172 23.484 8.469 1 92.5 212 SER A CA 1
ATOM 1685 C C . SER A 1 212 ? -27.062 22.984 9.906 1 92.5 212 SER A C 1
ATOM 1687 O O . SER A 1 212 ? -25.969 22.781 10.422 1 92.5 212 SER A O 1
ATOM 1689 N N . HIS A 1 213 ? -28.188 22.734 10.516 1 91.06 213 HIS A N 1
ATOM 1690 C CA . HIS A 1 213 ? -28.203 22.234 11.883 1 91.06 213 HIS A CA 1
ATOM 1691 C C . HIS A 1 213 ? -27.672 20.812 11.945 1 91.06 213 HIS A C 1
ATOM 1693 O O . HIS A 1 213 ? -26.875 20.484 12.836 1 91.06 213 HIS A O 1
ATOM 1699 N N . PHE A 1 214 ? -28.156 20.078 11.086 1 87 214 PHE A N 1
ATOM 1700 C CA . PHE A 1 214 ? -27.734 18.688 10.992 1 87 214 PHE A CA 1
ATOM 1701 C C . PHE A 1 214 ? -26.219 18.578 10.82 1 87 214 PHE A C 1
ATOM 1703 O O . PHE A 1 214 ? -25.562 17.812 11.516 1 87 214 PHE A O 1
ATOM 1710 N N . PHE A 1 215 ? -25.672 19.312 9.828 1 86.56 215 PHE A N 1
ATOM 1711 C CA . PHE A 1 215 ? -24.25 19.266 9.508 1 86.56 215 PHE A CA 1
ATOM 1712 C C . PHE A 1 215 ? -23.406 19.688 10.711 1 86.56 215 PHE A C 1
ATOM 1714 O O . PHE A 1 215 ? -22.438 19.016 11.055 1 86.56 215 PHE A O 1
ATOM 1721 N N . LYS A 1 216 ? -23.812 20.719 11.328 1 84.5 216 LYS A N 1
ATOM 1722 C CA . LYS A 1 216 ? -23.078 21.219 12.492 1 84.5 216 LYS A CA 1
ATOM 1723 C C . LYS A 1 216 ? -23.109 20.219 13.641 1 84.5 216 LYS A C 1
ATOM 1725 O O . LYS A 1 216 ? -22.094 19.984 14.297 1 84.5 216 LYS A O 1
ATOM 1730 N N . LYS A 1 217 ? -24.219 19.672 13.812 1 80 217 LYS A N 1
ATOM 1731 C CA . LYS A 1 217 ? -24.375 18.688 14.867 1 80 217 LYS A CA 1
ATOM 1732 C C . LYS A 1 217 ? -23.469 17.469 14.625 1 80 217 LYS A C 1
ATOM 1734 O O . LYS A 1 217 ? -22.875 16.938 15.562 1 80 217 LYS A O 1
ATOM 1739 N N . ARG A 1 218 ? -23.375 17.141 13.383 1 73 218 ARG A N 1
ATOM 1740 C CA . ARG A 1 218 ? -22.656 15.906 13.039 1 73 218 ARG A CA 1
ATOM 1741 C C . ARG A 1 218 ? -21.156 16.156 12.93 1 73 218 ARG A C 1
ATOM 1743 O O . ARG A 1 218 ? -20.344 15.266 13.203 1 73 218 ARG A O 1
ATOM 1750 N N . THR A 1 219 ? -20.797 17.328 12.477 1 71.06 219 THR A N 1
ATOM 1751 C CA . THR A 1 219 ? -19.391 17.578 12.188 1 71.06 219 THR A CA 1
ATOM 1752 C C . THR A 1 219 ? -18.781 18.547 13.211 1 71.06 219 THR A C 1
ATOM 1754 O O . THR A 1 219 ? -17.562 18.703 13.266 1 71.06 219 THR A O 1
ATOM 1757 N N . ASN A 1 220 ? -19.594 19.219 13.953 1 72.88 220 ASN A N 1
ATOM 1758 C CA . ASN A 1 220 ? -19.234 20.172 15.008 1 72.88 220 ASN A CA 1
ATOM 1759 C C . ASN A 1 220 ? -18.719 21.484 14.43 1 72.88 220 ASN A C 1
ATOM 1761 O O . ASN A 1 220 ? -18.125 22.297 15.141 1 72.88 220 ASN A O 1
ATOM 1765 N N . ILE A 1 221 ? -18.781 21.641 13.18 1 76 221 ILE A N 1
ATOM 1766 C CA . ILE A 1 221 ? -18.5 22.906 12.523 1 76 221 ILE A CA 1
ATOM 1767 C C . ILE A 1 221 ? -19.594 23.234 11.516 1 76 221 ILE A C 1
ATOM 1769 O O . ILE A 1 221 ? -20.312 22.344 11.07 1 76 221 ILE A O 1
ATOM 1773 N N . SER A 1 222 ? -19.719 24.5 11.289 1 87.19 222 SER A N 1
ATOM 1774 C CA . SER A 1 222 ? -20.734 24.891 10.328 1 87.19 222 SER A CA 1
ATOM 1775 C C . SER A 1 222 ? -20.344 24.469 8.914 1 87.19 222 SER A C 1
ATOM 1777 O O . SER A 1 222 ? -19.172 24.266 8.617 1 87.19 222 SER A O 1
ATOM 1779 N N . TYR A 1 223 ? -21.344 24.422 8.07 1 87 223 TYR A N 1
ATOM 1780 C CA . TYR A 1 223 ? -21.141 24.062 6.672 1 87 223 TYR A CA 1
ATOM 1781 C C . TYR A 1 223 ? -20.203 25.047 5.984 1 87 223 TYR A C 1
ATOM 1783 O O . TYR A 1 223 ? -19.281 24.641 5.27 1 87 223 TYR A O 1
ATOM 1791 N N . ILE A 1 224 ? -20.391 26.297 6.215 1 87.62 224 ILE A N 1
ATOM 1792 C CA . ILE A 1 224 ? -19.594 27.328 5.582 1 87.62 224 ILE A CA 1
ATOM 1793 C C . ILE A 1 224 ? -18.141 27.219 6.039 1 87.62 224 ILE A C 1
ATOM 1795 O O . ILE A 1 224 ? -17.219 27.312 5.227 1 87.62 224 ILE A O 1
ATOM 1799 N N . THR A 1 225 ? -17.969 27.031 7.293 1 85.25 225 THR A N 1
ATOM 1800 C CA . THR A 1 225 ? -16.625 26.844 7.828 1 85.25 225 THR A CA 1
ATOM 1801 C C . THR A 1 225 ? -15.953 25.625 7.203 1 85.25 225 THR A C 1
ATOM 1803 O O . THR A 1 225 ? -14.773 25.672 6.867 1 85.25 225 THR A O 1
ATOM 1806 N N . PHE A 1 226 ? -16.797 24.641 7.039 1 82.75 226 PHE A N 1
ATOM 1807 C CA . PHE A 1 226 ? -16.297 23.406 6.445 1 82.75 226 PHE A CA 1
ATOM 1808 C C . PHE A 1 226 ? -15.797 23.656 5.027 1 82.75 226 PHE A C 1
ATOM 1810 O O . PHE A 1 226 ? -14.68 23.25 4.672 1 82.75 226 PHE A O 1
ATOM 1817 N N . VAL A 1 227 ? -16.531 24.266 4.207 1 87.56 227 VAL A N 1
ATOM 1818 C CA . VAL A 1 227 ? -16.188 24.562 2.822 1 87.56 227 VAL A CA 1
ATOM 1819 C C . VAL A 1 227 ? -14.938 25.438 2.777 1 87.56 227 VAL A C 1
ATOM 1821 O O . VAL A 1 227 ? -14.023 25.188 1.992 1 87.56 227 VAL A O 1
ATOM 1824 N N . ASN A 1 228 ? -14.891 26.406 3.594 1 87.56 228 ASN A N 1
ATOM 1825 C CA . ASN A 1 228 ? -13.734 27.297 3.633 1 87.56 228 ASN A CA 1
ATOM 1826 C C . ASN A 1 228 ? -12.461 26.547 4.008 1 87.56 228 ASN A C 1
ATOM 1828 O O . ASN A 1 228 ? -11.391 26.812 3.451 1 87.56 228 ASN A O 1
ATOM 1832 N N . ASN A 1 229 ? -12.625 25.656 4.941 1 82.81 229 ASN A N 1
ATOM 1833 C CA . ASN A 1 229 ? -11.477 24.844 5.32 1 82.81 229 ASN A CA 1
ATOM 1834 C C . ASN A 1 229 ? -10.945 24.047 4.137 1 82.81 229 ASN A C 1
ATOM 1836 O O . ASN A 1 229 ? -9.727 23.969 3.936 1 82.81 229 ASN A O 1
ATOM 1840 N N . MET A 1 230 ? -11.812 23.5 3.424 1 84.38 230 MET A N 1
ATOM 1841 C CA . MET A 1 230 ? -11.414 22.719 2.256 1 84.38 230 MET A CA 1
ATOM 1842 C C . MET A 1 230 ? -10.734 23.609 1.216 1 84.38 230 MET A C 1
ATOM 1844 O O . MET A 1 230 ? -9.734 23.219 0.622 1 84.38 230 MET A O 1
ATOM 1848 N N . ARG A 1 231 ? -11.289 24.75 1.055 1 89 231 ARG A N 1
ATOM 1849 C CA . ARG A 1 231 ? -10.719 25.672 0.076 1 89 231 ARG A CA 1
ATOM 1850 C C . ARG A 1 231 ? -9.336 26.141 0.509 1 89 231 ARG A C 1
ATOM 1852 O O . ARG A 1 231 ? -8.43 26.25 -0.314 1 89 231 ARG A O 1
ATOM 1859 N N . ILE A 1 232 ? -9.188 26.422 1.766 1 88.19 232 ILE A N 1
ATOM 1860 C CA . ILE A 1 232 ? -7.898 26.859 2.283 1 88.19 232 ILE A CA 1
ATOM 1861 C C . ILE A 1 232 ? -6.883 25.719 2.15 1 88.19 232 ILE A C 1
ATOM 1863 O O . ILE A 1 232 ? -5.719 25.953 1.811 1 88.19 232 ILE A O 1
ATOM 1867 N N . SER A 1 233 ? -7.34 24.562 2.412 1 83.88 233 SER A N 1
ATOM 1868 C CA . SER A 1 233 ? -6.469 23.406 2.227 1 83.88 233 SER A CA 1
ATOM 1869 C C . SER A 1 233 ? -5.961 23.328 0.792 1 83.88 233 SER A C 1
ATOM 1871 O O . SER A 1 233 ? -4.77 23.125 0.561 1 83.88 233 SER A O 1
ATOM 1873 N N . LYS A 1 234 ? -6.824 23.484 -0.08 1 86.12 234 LYS A N 1
ATOM 1874 C CA . LYS A 1 234 ? -6.449 23.484 -1.49 1 86.12 234 LYS A CA 1
ATOM 1875 C C . LYS A 1 234 ? -5.488 24.625 -1.807 1 86.12 234 LYS A C 1
ATOM 1877 O O . LYS A 1 234 ? -4.531 24.453 -2.562 1 86.12 234 LYS A O 1
ATOM 1882 N N . ALA A 1 235 ? -5.773 25.734 -1.232 1 90.38 235 ALA A N 1
ATOM 1883 C CA . ALA A 1 235 ? -4.895 26.891 -1.441 1 90.38 235 ALA A CA 1
ATOM 1884 C C . ALA A 1 235 ? -3.479 26.594 -0.953 1 90.38 235 ALA A C 1
ATOM 1886 O O . ALA A 1 235 ? -2.5 26.906 -1.63 1 90.38 235 ALA A O 1
ATOM 1887 N N . CYS A 1 236 ? -3.406 26.016 0.195 1 86.62 236 CYS A N 1
ATOM 1888 C CA . CYS A 1 236 ? -2.104 25.641 0.735 1 86.62 236 CYS A CA 1
ATOM 1889 C C . CYS A 1 236 ? -1.369 24.688 -0.214 1 86.62 236 CYS A C 1
ATOM 1891 O O . CYS A 1 236 ? -0.17 24.859 -0.446 1 86.62 236 CYS A O 1
ATOM 1893 N N . GLN A 1 237 ? -2.057 23.812 -0.749 1 84.44 237 GLN A N 1
ATOM 1894 C CA . GLN A 1 237 ? -1.471 22.859 -1.693 1 84.44 237 GLN A CA 1
ATOM 1895 C C . GLN A 1 237 ? -0.962 23.578 -2.941 1 84.44 237 GLN A C 1
ATOM 1897 O O . GLN A 1 237 ? 0.148 23.312 -3.408 1 84.44 237 GLN A O 1
ATOM 1902 N N . LEU A 1 238 ? -1.775 24.453 -3.367 1 88.31 238 LEU A N 1
ATOM 1903 C CA . LEU A 1 238 ? -1.391 25.172 -4.578 1 88.31 238 LEU A CA 1
ATOM 1904 C C . LEU A 1 238 ? -0.207 26.094 -4.309 1 88.31 238 LEU A C 1
ATOM 1906 O O . LEU A 1 238 ? 0.69 26.219 -5.148 1 88.31 238 LEU A O 1
ATOM 1910 N N . LEU A 1 239 ? -0.232 26.688 -3.17 1 89.5 239 LEU A N 1
ATOM 1911 C CA . LEU A 1 239 ? 0.867 27.578 -2.799 1 89.5 239 LEU A CA 1
ATOM 1912 C C . LEU A 1 239 ? 2.174 26.797 -2.684 1 89.5 239 LEU A C 1
ATOM 1914 O O . LEU A 1 239 ? 3.24 27.312 -3.029 1 89.5 239 LEU A O 1
ATOM 1918 N N . ALA A 1 240 ? 2.053 25.578 -2.273 1 85.06 240 ALA A N 1
ATOM 1919 C CA . ALA A 1 240 ? 3.225 24.734 -2.035 1 85.06 240 ALA A CA 1
ATOM 1920 C C . ALA A 1 240 ? 3.713 24.094 -3.332 1 85.06 240 ALA A C 1
ATOM 1922 O O . ALA A 1 240 ? 4.891 23.75 -3.455 1 85.06 240 ALA A O 1
ATOM 1923 N N . ASN A 1 241 ? 2.809 24 -4.34 1 84.19 241 ASN A N 1
ATOM 1924 C CA . ASN A 1 241 ? 3.137 23.094 -5.438 1 84.19 241 ASN A CA 1
ATOM 1925 C C . ASN A 1 241 ? 3.109 23.812 -6.781 1 84.19 241 ASN A C 1
ATOM 1927 O O . ASN A 1 241 ? 3.434 23.234 -7.816 1 84.19 241 ASN A O 1
ATOM 1931 N N . THR A 1 242 ? 2.686 25.031 -6.773 1 87.75 242 THR A N 1
ATOM 1932 C CA . THR A 1 242 ? 2.586 25.766 -8.031 1 87.75 242 THR A CA 1
ATOM 1933 C C . THR A 1 242 ? 3.223 27.156 -7.895 1 87.75 242 THR A C 1
ATOM 1935 O O . THR A 1 242 ? 3.639 27.547 -6.805 1 87.75 242 THR A O 1
ATOM 1938 N N . THR A 1 243 ? 3.342 27.828 -9.016 1 89.94 243 THR A N 1
ATOM 1939 C CA . THR A 1 243 ? 3.844 29.203 -9.031 1 89.94 243 THR A CA 1
ATOM 1940 C C . THR A 1 243 ? 2.713 30.188 -9.289 1 89.94 243 THR A C 1
ATOM 1942 O O . THR A 1 243 ? 2.959 31.344 -9.641 1 89.94 243 THR A O 1
ATOM 1945 N N . LEU A 1 244 ? 1.533 29.719 -9.141 1 93.25 244 LEU A N 1
ATOM 1946 C CA . LEU A 1 244 ? 0.377 30.578 -9.367 1 93.25 244 LEU A CA 1
ATOM 1947 C C . LEU A 1 244 ? 0.366 31.75 -8.375 1 93.25 244 LEU A C 1
ATOM 1949 O O . LEU A 1 244 ? 0.775 31.594 -7.227 1 93.25 244 LEU A O 1
ATOM 1953 N N . SER A 1 245 ? -0.133 32.812 -8.852 1 93.5 245 SER A N 1
ATOM 1954 C CA . SER A 1 245 ? -0.258 33.969 -7.969 1 93.5 245 SER A CA 1
ATOM 1955 C C . SER A 1 245 ? -1.371 33.781 -6.945 1 93.5 245 SER A C 1
ATOM 1957 O O . SER A 1 245 ? -2.236 32.938 -7.121 1 93.5 245 SER A O 1
ATOM 1959 N N . ALA A 1 246 ? -1.307 34.625 -5.914 1 92.06 246 ALA A N 1
ATOM 1960 C CA . ALA A 1 246 ? -2.352 34.562 -4.895 1 92.06 246 ALA A CA 1
ATOM 1961 C C . ALA A 1 246 ? -3.73 34.781 -5.512 1 92.06 246 ALA A C 1
ATOM 1963 O O . ALA A 1 246 ? -4.711 34.188 -5.09 1 92.06 246 ALA A O 1
ATOM 1964 N N . SER A 1 247 ? -3.729 35.625 -6.496 1 92.5 247 SER A N 1
ATOM 1965 C CA . SER A 1 247 ? -4.988 35.906 -7.176 1 92.5 247 SER A CA 1
ATOM 1966 C C . SER A 1 247 ? -5.492 34.688 -7.941 1 92.5 247 SER A C 1
ATOM 1968 O O . SER A 1 247 ? -6.672 34.344 -7.863 1 92.5 247 SER A O 1
ATOM 1970 N N . GLU A 1 248 ? -4.676 34.062 -8.625 1 94.19 248 GLU A N 1
ATOM 1971 C CA . GLU A 1 248 ? -5.035 32.875 -9.367 1 94.19 248 GLU A CA 1
ATOM 1972 C C . GLU A 1 248 ? -5.488 31.75 -8.43 1 94.19 248 GLU A C 1
ATOM 1974 O O . GLU A 1 248 ? -6.473 31.062 -8.711 1 94.19 248 GLU A O 1
ATOM 1979 N N . ILE A 1 249 ? -4.801 31.641 -7.379 1 94.81 249 ILE A N 1
ATOM 1980 C CA . ILE A 1 249 ? -5.109 30.609 -6.402 1 94.81 249 ILE A CA 1
ATOM 1981 C C . ILE A 1 249 ? -6.453 30.891 -5.742 1 94.81 249 ILE A C 1
ATOM 1983 O O . ILE A 1 249 ? -7.242 29.984 -5.492 1 94.81 249 ILE A O 1
ATOM 1987 N N . CYS A 1 250 ? -6.703 32.125 -5.516 1 94.06 250 CYS A N 1
ATOM 1988 C CA . CYS A 1 250 ? -7.977 32.562 -4.949 1 94.06 250 CYS A CA 1
ATOM 1989 C C . CYS A 1 250 ? -9.148 32 -5.754 1 94.06 250 CYS A C 1
ATOM 1991 O O . CYS A 1 250 ? -10.023 31.344 -5.203 1 94.06 250 CYS A O 1
ATOM 1993 N N . TYR A 1 251 ? -9.047 32.094 -7.02 1 91.69 251 TYR A N 1
ATOM 1994 C CA . TYR A 1 251 ? -10.141 31.688 -7.891 1 91.69 251 TYR A CA 1
ATOM 1995 C C . TYR A 1 251 ? -10.109 30.188 -8.125 1 91.69 251 TYR A C 1
ATOM 1997 O O . TYR A 1 251 ? -11.156 29.531 -8.203 1 91.69 251 TYR A O 1
ATOM 2005 N N . ALA A 1 252 ? -9.016 29.656 -8.133 1 92.19 252 ALA A N 1
ATOM 2006 C CA . ALA A 1 252 ? -8.859 28.219 -8.344 1 92.19 252 ALA A CA 1
ATOM 2007 C C . ALA A 1 252 ? -9.438 27.438 -7.176 1 92.19 252 ALA A C 1
ATOM 2009 O O . ALA A 1 252 ? -9.859 26.281 -7.344 1 92.19 252 ALA A O 1
ATOM 2010 N N . CYS A 1 253 ? -9.422 28.031 -6.109 1 92.38 253 CYS A N 1
ATOM 2011 C CA . CYS A 1 253 ? -9.898 27.359 -4.91 1 92.38 253 CYS A CA 1
ATOM 2012 C C . CYS A 1 253 ? -11.383 27.625 -4.691 1 92.38 253 CYS A C 1
ATOM 2014 O O . CYS A 1 253 ? -11.992 27.047 -3.791 1 92.38 253 CYS A O 1
ATOM 2016 N N . GLY A 1 254 ? -11.984 28.5 -5.441 1 92.25 254 GLY A N 1
ATOM 2017 C CA . GLY A 1 254 ? -13.422 28.719 -5.375 1 92.25 254 GLY A CA 1
ATOM 2018 C C . GLY A 1 254 ? -13.805 29.984 -4.645 1 92.25 254 GLY A C 1
ATOM 2019 O O . GLY A 1 254 ? -14.984 30.234 -4.391 1 92.25 254 GLY A O 1
ATOM 2020 N N . PHE A 1 255 ? -12.844 30.766 -4.277 1 92.62 255 PHE A N 1
ATOM 2021 C CA . PHE A 1 255 ? -13.156 32.094 -3.73 1 92.62 255 PHE A CA 1
ATOM 2022 C C . PHE A 1 255 ? -13.523 33.062 -4.844 1 92.62 255 PHE A C 1
ATOM 2024 O O . PHE A 1 255 ? -13.055 32.938 -5.973 1 92.62 255 PHE A O 1
ATOM 2031 N N . ASN A 1 256 ? -14.383 34 -4.527 1 89.25 256 ASN A N 1
ATOM 2032 C CA . ASN A 1 256 ? -14.812 34.969 -5.535 1 89.25 256 ASN A CA 1
ATOM 2033 C C . ASN A 1 256 ? -14.289 36.375 -5.242 1 89.25 256 ASN A C 1
ATOM 2035 O O . ASN A 1 256 ? -14.547 37.312 -5.996 1 89.25 256 ASN A O 1
ATOM 2039 N N . ASN A 1 257 ? -13.594 36.5 -4.188 1 91.38 257 ASN A N 1
ATOM 2040 C CA . ASN A 1 257 ? -13.062 37.781 -3.736 1 91.38 257 ASN A CA 1
ATOM 2041 C C . ASN A 1 257 ? -11.68 37.625 -3.109 1 91.38 257 ASN A C 1
ATOM 2043 O O . ASN A 1 257 ? -11.531 36.906 -2.098 1 91.38 257 ASN A O 1
ATOM 2047 N N . LYS A 1 258 ? -10.727 38.406 -3.67 1 93.38 258 LYS A N 1
ATOM 2048 C CA . LYS A 1 258 ? -9.344 38.281 -3.238 1 93.38 258 LYS A CA 1
ATOM 2049 C C . LYS A 1 258 ? -9.164 38.75 -1.8 1 93.38 258 LYS A C 1
ATOM 2051 O O . LYS A 1 258 ? -8.477 38.094 -1.006 1 93.38 258 LYS A O 1
ATOM 2056 N N . SER A 1 259 ? -9.789 39.844 -1.505 1 93.94 259 SER A N 1
ATOM 2057 C CA . SER A 1 259 ? -9.672 40.375 -0.157 1 93.94 259 SER A CA 1
ATOM 2058 C C . SER A 1 259 ? -10.219 39.406 0.883 1 93.94 259 SER A C 1
ATOM 2060 O O . SER A 1 259 ? -9.625 39.219 1.945 1 93.94 259 SER A O 1
ATOM 2062 N N . ASN A 1 260 ? -11.297 38.844 0.499 1 93.56 260 ASN A N 1
ATOM 2063 C CA . ASN A 1 260 ? -11.898 37.875 1.39 1 93.56 260 ASN A CA 1
ATOM 2064 C C . ASN A 1 260 ? -11.016 36.625 1.535 1 93.56 260 ASN A C 1
ATOM 2066 O O . ASN A 1 260 ? -10.852 36.094 2.639 1 93.56 260 ASN A O 1
ATOM 2070 N N . PHE A 1 261 ? -10.438 36.219 0.448 1 95.12 261 PHE A N 1
ATOM 2071 C CA . PHE A 1 261 ? -9.523 35.094 0.453 1 95.12 261 PHE A CA 1
ATOM 2072 C C . PHE A 1 261 ? -8.344 35.344 1.387 1 95.12 261 PHE A C 1
ATOM 2074 O O . PHE A 1 261 ? -8.047 34.531 2.26 1 95.12 261 PHE A O 1
ATOM 2081 N N . ILE A 1 262 ? -7.77 36.438 1.265 1 93.81 262 ILE A N 1
ATOM 2082 C CA . ILE A 1 262 ? -6.582 36.75 2.047 1 93.81 262 ILE A CA 1
ATOM 2083 C C . ILE A 1 262 ? -6.945 36.844 3.529 1 93.81 262 ILE A C 1
ATOM 2085 O O . ILE A 1 262 ? -6.207 36.344 4.383 1 93.81 262 ILE A O 1
ATOM 2089 N N . ARG A 1 263 ? -8.055 37.406 3.797 1 94 263 ARG A N 1
ATOM 2090 C CA . ARG A 1 263 ? -8.508 37.562 5.176 1 94 263 ARG A CA 1
ATOM 2091 C C . ARG A 1 263 ? -8.727 36.188 5.82 1 94 263 ARG A C 1
ATOM 2093 O O . ARG A 1 263 ? -8.227 35.906 6.914 1 94 263 ARG A O 1
ATOM 2100 N N . ILE A 1 264 ? -9.438 35.375 5.156 1 91.62 264 ILE A N 1
ATOM 2101 C CA . ILE A 1 264 ? -9.766 34.062 5.688 1 91.62 264 ILE A CA 1
ATOM 2102 C C . ILE A 1 264 ? -8.5 33.219 5.82 1 91.62 264 ILE A C 1
ATOM 2104 O O . ILE A 1 264 ? -8.297 32.531 6.828 1 91.62 264 ILE A O 1
ATOM 2108 N N . PHE A 1 265 ? -7.656 33.25 4.832 1 92.62 265 PHE A N 1
ATOM 2109 C CA . PHE A 1 265 ? -6.395 32.531 4.855 1 92.62 265 PHE A CA 1
ATOM 2110 C C . PHE A 1 265 ? -5.543 32.938 6.047 1 92.62 265 PHE A C 1
ATOM 2112 O O . PHE A 1 265 ? -5.066 32.094 6.809 1 92.62 265 PHE A O 1
ATOM 2119 N N . THR A 1 266 ? -5.449 34.188 6.23 1 91.31 266 THR A N 1
ATOM 2120 C CA . THR A 1 266 ? -4.613 34.75 7.293 1 91.31 266 THR A CA 1
ATOM 2121 C C . THR A 1 266 ? -5.176 34.375 8.664 1 91.31 266 THR A C 1
ATOM 2123 O O . THR A 1 266 ? -4.422 34.062 9.586 1 91.31 266 THR A O 1
ATOM 2126 N N . LYS A 1 267 ? -6.391 34.438 8.758 1 87.19 267 LYS A N 1
ATOM 2127 C CA . LYS A 1 267 ? -7.031 34.062 10.016 1 87.19 267 LYS A CA 1
ATOM 2128 C C . LYS A 1 267 ? -6.766 32.594 10.359 1 87.19 267 LYS A C 1
ATOM 2130 O O . LYS A 1 267 ? -6.508 32.281 11.516 1 87.19 267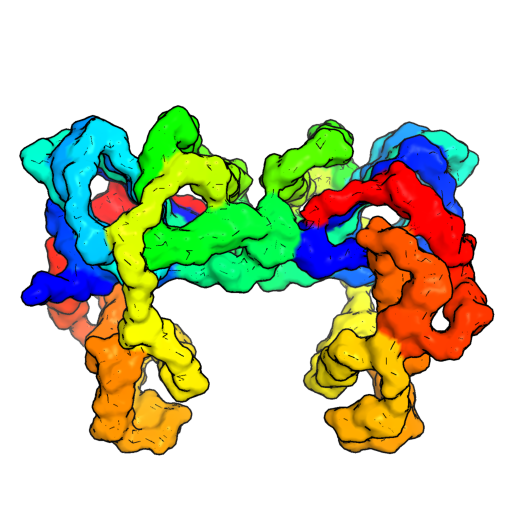 LYS A O 1
ATOM 2135 N N . LYS A 1 268 ? -6.793 31.812 9.383 1 82.81 268 LYS A N 1
ATOM 2136 C CA . LYS A 1 268 ? -6.684 30.375 9.594 1 82.81 268 LYS A CA 1
ATOM 2137 C C . LYS A 1 268 ? -5.227 29.938 9.734 1 82.81 268 LYS A C 1
ATOM 2139 O O . LYS A 1 268 ? -4.914 29.031 10.5 1 82.81 268 LYS A O 1
ATOM 2144 N N . LYS A 1 269 ? -4.305 30.594 9 1 82.88 269 LYS A N 1
ATOM 2145 C CA . LYS A 1 269 ? -2.92 30.125 8.953 1 82.88 269 LYS A CA 1
ATOM 2146 C C . LYS A 1 269 ? -2.006 31.047 9.758 1 82.88 269 LYS A C 1
ATOM 2148 O O . LYS A 1 269 ? -0.832 30.734 9.969 1 82.88 269 LYS A O 1
ATOM 2153 N N . ASN A 1 270 ? -2.557 32.219 10.18 1 81.5 270 ASN A N 1
ATOM 2154 C CA . ASN A 1 270 ? -1.827 33.219 10.922 1 81.5 270 ASN A CA 1
ATOM 2155 C C . ASN A 1 270 ? -0.692 33.812 10.094 1 81.5 270 ASN A C 1
ATOM 2157 O O . ASN A 1 270 ? 0.308 34.281 10.648 1 81.5 270 ASN A O 1
ATOM 2161 N N . MET A 1 271 ? -0.722 33.688 8.805 1 86.94 271 MET A N 1
ATOM 2162 C CA . MET A 1 271 ? 0.177 34.312 7.832 1 86.94 271 MET A CA 1
ATOM 2163 C C . MET A 1 271 ? -0.526 34.5 6.492 1 86.94 271 MET A C 1
ATOM 2165 O O . MET A 1 271 ? -1.5 33.812 6.191 1 86.94 271 MET A O 1
ATOM 2169 N N . THR A 1 272 ? -0.012 35.406 5.715 1 92.19 272 THR A N 1
ATOM 2170 C CA . THR A 1 272 ? -0.591 35.656 4.398 1 92.19 272 THR A CA 1
ATOM 2171 C C . THR A 1 272 ? -0.212 34.531 3.434 1 92.19 272 THR A C 1
ATOM 2173 O O . THR A 1 272 ? 0.72 33.781 3.695 1 92.19 272 THR A O 1
ATOM 2176 N N . PRO A 1 273 ? -0.986 34.469 2.332 1 93.5 273 PRO A N 1
ATOM 2177 C CA . PRO A 1 273 ? -0.644 33.469 1.339 1 93.5 273 PRO A CA 1
ATOM 2178 C C . PRO A 1 273 ? 0.801 33.562 0.855 1 93.5 273 PRO A C 1
ATOM 2180 O O . PRO A 1 273 ? 1.492 32.562 0.729 1 93.5 273 PRO A O 1
ATOM 2183 N N . ILE A 1 274 ? 1.268 34.719 0.651 1 91.56 274 ILE A N 1
ATOM 2184 C CA . ILE A 1 274 ? 2.621 34.938 0.15 1 91.56 274 ILE A CA 1
ATOM 2185 C C . ILE A 1 274 ? 3.637 34.531 1.215 1 91.56 274 ILE A C 1
ATOM 2187 O O . ILE A 1 274 ? 4.633 33.875 0.911 1 91.56 274 ILE A O 1
ATOM 2191 N N . GLU A 1 275 ? 3.414 34.906 2.438 1 91.06 275 GLU A N 1
ATOM 2192 C CA . GLU A 1 275 ? 4.27 34.5 3.549 1 91.06 275 GLU A CA 1
ATOM 2193 C C . GLU A 1 275 ? 4.301 33 3.697 1 91.06 275 GLU A C 1
ATOM 2195 O O . GLU A 1 275 ? 5.359 32.406 3.941 1 91.06 275 GLU A O 1
ATOM 2200 N N . TYR A 1 276 ? 3.172 32.469 3.488 1 88.5 276 TYR A N 1
ATOM 2201 C CA . TYR A 1 276 ? 3.07 31.016 3.594 1 88.5 276 TYR A CA 1
ATOM 2202 C C . TYR A 1 276 ? 3.91 30.328 2.523 1 88.5 276 TYR A C 1
ATOM 2204 O O . TYR A 1 276 ? 4.637 29.375 2.812 1 88.5 276 TYR A O 1
ATOM 2212 N N . ARG A 1 277 ? 3.777 30.766 1.359 1 89.62 277 ARG A N 1
ATOM 2213 C CA . ARG A 1 277 ? 4.562 30.203 0.265 1 89.62 277 ARG A CA 1
ATOM 2214 C C . ARG A 1 277 ? 6.055 30.266 0.572 1 89.62 277 ARG A C 1
ATOM 2216 O O . ARG A 1 277 ? 6.781 29.297 0.368 1 89.62 277 ARG A O 1
ATOM 2223 N N . GLU A 1 278 ? 6.5 31.375 1.029 1 87.81 278 GLU A N 1
ATOM 2224 C CA . GLU A 1 278 ? 7.91 31.562 1.361 1 87.81 278 GLU A CA 1
ATOM 2225 C C . GLU A 1 278 ? 8.336 30.609 2.486 1 87.81 278 GLU A C 1
ATOM 2227 O O . GLU A 1 278 ? 9.398 30 2.42 1 87.81 278 GLU A O 1
ATOM 2232 N N . TYR A 1 279 ? 7.457 30.531 3.344 1 83.44 279 TYR A N 1
ATOM 2233 C CA . TYR A 1 279 ? 7.707 29.703 4.52 1 83.44 279 TYR A CA 1
ATOM 2234 C C . TYR A 1 279 ? 7.812 28.234 4.137 1 83.44 279 TYR A C 1
ATOM 2236 O O . TYR A 1 279 ? 8.789 27.562 4.488 1 83.44 279 TYR A O 1
ATOM 2244 N N . ILE A 1 280 ? 6.914 27.75 3.395 1 85.94 280 ILE A N 1
ATOM 2245 C CA . ILE A 1 280 ? 6.82 26.328 3.082 1 85.94 280 ILE A CA 1
ATOM 2246 C C . ILE A 1 280 ? 7.902 25.938 2.072 1 85.94 280 ILE A C 1
ATOM 2248 O O . ILE A 1 280 ? 8.453 24.844 2.131 1 85.94 280 ILE A O 1
ATOM 2252 N N . SER A 1 281 ? 8.18 26.844 1.207 1 86.12 281 SER A N 1
ATOM 2253 C CA . SER A 1 281 ? 9.172 26.562 0.174 1 86.12 281 SER A CA 1
ATOM 2254 C C . SER A 1 281 ? 10.539 26.266 0.784 1 86.12 281 SER A C 1
ATOM 2256 O O . SER A 1 281 ? 11.336 25.531 0.206 1 86.12 281 SER A O 1
ATOM 2258 N N . GLN A 1 282 ? 10.766 26.734 1.941 1 82.56 282 GLN A N 1
ATOM 2259 C CA . GLN A 1 282 ? 12.078 26.594 2.57 1 82.56 282 GLN A CA 1
ATOM 2260 C C . GLN A 1 282 ? 12.203 25.266 3.307 1 82.56 282 GLN A C 1
ATOM 2262 O O . GLN A 1 282 ? 13.312 24.781 3.545 1 82.56 282 GLN A O 1
ATOM 2267 N N . MET A 1 283 ? 11.125 24.703 3.572 1 86.25 283 MET A N 1
ATOM 2268 C CA . MET A 1 283 ? 11.25 23.594 4.508 1 86.25 283 MET A CA 1
ATOM 2269 C C . MET A 1 283 ? 10.641 22.328 3.928 1 86.25 283 MET A C 1
ATOM 2271 O O . MET A 1 283 ? 10.969 21.219 4.367 1 86.25 283 MET A O 1
ATOM 2275 N N . LEU A 1 284 ? 9.844 22.438 3.01 1 87.56 284 LEU A N 1
ATOM 2276 C CA . LEU A 1 284 ? 9 21.328 2.576 1 87.56 284 LEU A CA 1
ATOM 2277 C C . LEU A 1 284 ? 9.727 20.453 1.562 1 87.56 284 LEU A C 1
ATOM 2279 O O . LEU A 1 284 ? 10.328 20.969 0.611 1 87.56 284 LEU A O 1
ATOM 2283 N N . ILE A 1 285 ? 9.703 19.172 1.838 1 87.62 285 ILE A N 1
ATOM 2284 C CA . ILE A 1 285 ? 10.141 18.156 0.889 1 87.62 285 ILE A CA 1
ATOM 2285 C C . ILE A 1 285 ? 9.008 17.156 0.635 1 87.62 285 ILE A C 1
ATOM 2287 O O . ILE A 1 285 ? 8.445 16.594 1.577 1 87.62 285 ILE A O 1
ATOM 2291 N N . LYS A 1 286 ? 8.719 16.891 -0.569 1 85.44 286 LYS A N 1
ATOM 2292 C CA . LYS A 1 286 ? 7.602 16.016 -0.918 1 85.44 286 LYS A CA 1
ATOM 2293 C C . LYS A 1 286 ? 8.094 14.695 -1.478 1 85.44 286 LYS A C 1
ATOM 2295 O O . LYS A 1 286 ? 9.055 14.656 -2.256 1 85.44 286 LYS A O 1
ATOM 2300 N N . TYR A 1 287 ? 7.41 13.672 -0.967 1 91.19 287 TYR A N 1
ATOM 2301 C CA . TYR A 1 287 ? 7.781 12.328 -1.4 1 91.19 287 TYR A CA 1
ATOM 2302 C C . TYR A 1 287 ? 6.555 11.547 -1.846 1 91.19 287 TYR A C 1
ATOM 2304 O O . TYR A 1 287 ? 5.465 11.719 -1.293 1 91.19 287 TYR A O 1
ATOM 2312 N N . MET B 1 1 ? -4.723 -26.547 -30.234 1 36.97 1 MET B N 1
ATOM 2313 C CA . MET B 1 1 ? -4.211 -25.5 -29.359 1 36.97 1 MET B CA 1
ATOM 2314 C C . MET B 1 1 ? -4.133 -26 -27.906 1 36.97 1 MET B C 1
ATOM 2316 O O . MET B 1 1 ? -5.102 -26.562 -27.391 1 36.97 1 MET B O 1
ATOM 2320 N N . LYS B 1 2 ? -2.988 -26.438 -27.453 1 50.94 2 LYS B N 1
ATOM 2321 C CA . LYS B 1 2 ? -2.879 -27.031 -26.125 1 50.94 2 LYS B CA 1
ATOM 2322 C C . LYS B 1 2 ? -3.611 -26.203 -25.078 1 50.94 2 LYS B C 1
ATOM 2324 O O . LYS B 1 2 ? -3.594 -24.969 -25.141 1 50.94 2 LYS B O 1
ATOM 2329 N N . GLU B 1 3 ? -4.484 -26.719 -24.422 1 65.81 3 GLU B N 1
ATOM 2330 C CA . GLU B 1 3 ? -5.371 -26.109 -23.422 1 65.81 3 GLU B CA 1
ATOM 2331 C C . GLU B 1 3 ? -4.578 -25.422 -22.312 1 65.81 3 GLU B C 1
ATOM 2333 O O . GLU B 1 3 ? -3.691 -26.047 -21.719 1 65.81 3 GLU B O 1
ATOM 2338 N N . ILE B 1 4 ? -4.559 -24.141 -22.344 1 70.12 4 ILE B N 1
ATOM 2339 C CA . ILE B 1 4 ? -3.936 -23.359 -21.297 1 70.12 4 ILE B CA 1
ATOM 2340 C C . ILE B 1 4 ? -4.602 -23.672 -19.953 1 70.12 4 ILE B C 1
ATOM 2342 O O . ILE B 1 4 ? -5.82 -23.531 -19.812 1 70.12 4 ILE B O 1
ATOM 2346 N N . GLN B 1 5 ? -3.752 -24.219 -19.062 1 71.56 5 GLN B N 1
ATOM 2347 C CA . GLN B 1 5 ? -4.266 -24.594 -17.75 1 71.56 5 GLN B CA 1
ATOM 2348 C C . GLN B 1 5 ? -4.285 -23.391 -16.812 1 71.56 5 GLN B C 1
ATOM 2350 O O . GLN B 1 5 ? -3.334 -22.609 -16.766 1 71.56 5 GLN B O 1
ATOM 2355 N N . GLN B 1 6 ? -5.379 -23.203 -16.156 1 70 6 GLN B N 1
ATOM 2356 C CA . GLN B 1 6 ? -5.414 -22.188 -15.109 1 70 6 GLN B CA 1
ATOM 2357 C C . GLN B 1 6 ? -4.859 -22.734 -13.805 1 70 6 GLN B C 1
ATOM 2359 O O . GLN B 1 6 ? -5.453 -23.625 -13.195 1 70 6 GLN B O 1
ATOM 2364 N N . GLU B 1 7 ? -3.762 -22.172 -13.414 1 74.88 7 GLU B N 1
ATOM 2365 C CA . GLU B 1 7 ? -3.086 -22.625 -12.203 1 74.88 7 GLU B CA 1
ATOM 2366 C C . GLU B 1 7 ? -3.613 -21.891 -10.969 1 74.88 7 GLU B C 1
ATOM 2368 O O . GLU B 1 7 ? -3.957 -20.703 -11.047 1 74.88 7 GLU B O 1
ATOM 2373 N N . ILE B 1 8 ? -3.705 -22.656 -9.906 1 72.88 8 ILE B N 1
ATOM 2374 C CA . ILE B 1 8 ? -4.016 -22.078 -8.602 1 72.88 8 ILE B CA 1
ATOM 2375 C C . ILE B 1 8 ? -2.74 -21.969 -7.766 1 72.88 8 ILE B C 1
ATOM 2377 O O . ILE B 1 8 ? -2.09 -22.969 -7.48 1 72.88 8 ILE B O 1
ATOM 2381 N N . THR B 1 9 ? -2.434 -20.781 -7.383 1 79.69 9 THR B N 1
ATOM 2382 C CA . THR B 1 9 ? -1.201 -20.547 -6.641 1 79.69 9 THR B CA 1
ATOM 2383 C C . THR B 1 9 ? -1.455 -20.609 -5.137 1 79.69 9 THR B C 1
ATOM 2385 O O . THR B 1 9 ? -2.59 -20.438 -4.688 1 79.69 9 THR B O 1
ATOM 2388 N N . PRO B 1 10 ? -0.496 -20.859 -4.367 1 80.19 10 PRO B N 1
ATOM 2389 C CA . PRO B 1 10 ? -0.678 -21.016 -2.922 1 80.19 10 PRO B CA 1
ATOM 2390 C C . PRO B 1 10 ? -0.728 -19.688 -2.18 1 80.19 10 PRO B C 1
ATOM 2392 O O . PRO B 1 10 ? -0.856 -19.656 -0.953 1 80.19 10 PRO B O 1
ATOM 2395 N N . ILE B 1 11 ? -0.628 -18.625 -2.844 1 86.12 11 ILE B N 1
ATOM 2396 C CA . ILE B 1 11 ? -0.612 -17.312 -2.201 1 86.12 11 ILE B CA 1
ATOM 2397 C C . ILE B 1 11 ? -1.959 -17.047 -1.533 1 86.12 11 ILE B C 1
ATOM 2399 O O . ILE B 1 11 ? -3.008 -17.406 -2.08 1 86.12 11 ILE B O 1
ATOM 2403 N N . THR B 1 12 ? -1.917 -16.5 -0.353 1 84.81 12 THR B N 1
ATOM 2404 C CA . THR B 1 12 ? -3.129 -16.141 0.371 1 84.81 12 THR B CA 1
ATOM 2405 C C . THR B 1 12 ? -3.248 -14.625 0.499 1 84.81 12 THR B C 1
ATOM 2407 O O . THR B 1 12 ? -2.318 -13.891 0.15 1 84.81 12 THR B O 1
ATOM 2410 N N . ASN B 1 13 ? -4.387 -14.164 1.056 1 86.56 13 ASN B N 1
ATOM 2411 C CA . ASN B 1 13 ? -4.637 -12.734 1.2 1 86.56 13 ASN B CA 1
ATOM 2412 C C . ASN B 1 13 ? -3.695 -12.102 2.219 1 86.56 13 ASN B C 1
ATOM 2414 O O . ASN B 1 13 ? -3.498 -10.883 2.213 1 86.56 13 ASN B O 1
ATOM 2418 N N . GLU B 1 14 ? -3.162 -12.891 3.076 1 90.62 14 GLU B N 1
ATOM 2419 C CA . GLU B 1 14 ? -2.281 -12.359 4.117 1 90.62 14 GLU B CA 1
ATOM 2420 C C . GLU B 1 14 ? -0.859 -12.18 3.594 1 90.62 14 GLU B C 1
ATOM 2422 O O . GLU B 1 14 ? -0.048 -11.492 4.215 1 90.62 14 GLU B O 1
ATOM 2427 N N . ASP B 1 15 ? -0.588 -12.828 2.484 1 93.44 15 ASP B N 1
ATOM 2428 C CA . ASP B 1 15 ? 0.761 -12.781 1.929 1 93.44 15 ASP B CA 1
ATOM 2429 C C . ASP B 1 15 ? 0.951 -11.547 1.05 1 93.44 15 ASP B C 1
ATOM 2431 O O . ASP B 1 15 ? 0.091 -11.227 0.227 1 93.44 15 ASP B O 1
ATOM 2435 N N . LEU B 1 16 ? 2.045 -10.836 1.283 1 97.06 16 LEU B N 1
ATOM 2436 C CA . LEU B 1 16 ? 2.426 -9.805 0.323 1 97.06 16 LEU B CA 1
ATOM 2437 C C . LEU B 1 16 ? 2.959 -10.43 -0.962 1 97.06 16 LEU B C 1
ATOM 2439 O O . LEU B 1 16 ? 2.588 -10.016 -2.061 1 97.06 16 LEU B O 1
ATOM 2443 N N . PHE B 1 17 ? 3.797 -11.391 -0.79 1 97.38 17 PHE B N 1
ATOM 2444 C CA . PHE B 1 17 ? 4.324 -12.227 -1.861 1 97.38 17 PHE B CA 1
ATOM 2445 C C . PHE B 1 17 ? 4.754 -13.586 -1.324 1 97.38 17 PHE B C 1
ATOM 2447 O O . PHE B 1 17 ? 4.805 -13.797 -0.11 1 97.38 17 PHE B O 1
ATOM 2454 N N . ILE B 1 18 ? 4.984 -14.523 -2.242 1 95.19 18 ILE B N 1
ATOM 2455 C CA . ILE B 1 18 ? 5.566 -15.812 -1.886 1 95.19 18 ILE B CA 1
ATOM 2456 C C . ILE B 1 18 ? 6.738 -16.125 -2.812 1 95.19 18 ILE B C 1
ATOM 2458 O O . ILE B 1 18 ? 6.844 -15.555 -3.902 1 95.19 18 ILE B O 1
ATOM 2462 N N . ILE B 1 19 ? 7.621 -17 -2.332 1 96 19 ILE B N 1
ATOM 2463 C CA . ILE B 1 19 ? 8.758 -17.453 -3.129 1 96 19 ILE B CA 1
ATOM 2464 C C . ILE B 1 19 ? 8.742 -18.969 -3.234 1 96 19 ILE B C 1
ATOM 2466 O O . ILE B 1 19 ? 8.508 -19.672 -2.242 1 96 19 ILE B O 1
ATOM 2470 N N . LEU B 1 20 ? 8.836 -19.422 -4.402 1 92.62 20 LEU B N 1
ATOM 2471 C CA . LEU B 1 20 ? 9.125 -20.828 -4.664 1 92.62 20 LEU B CA 1
ATOM 2472 C C . LEU B 1 20 ? 10.562 -21 -5.148 1 92.62 20 LEU B C 1
ATOM 2474 O O . LEU B 1 20 ? 10.898 -20.594 -6.258 1 92.62 20 LEU B O 1
ATOM 2478 N N . ASN B 1 21 ? 11.414 -21.5 -4.281 1 93.06 21 ASN B N 1
ATOM 2479 C CA . ASN B 1 21 ? 12.812 -21.781 -4.602 1 93.06 21 ASN B CA 1
ATOM 2480 C C . ASN B 1 21 ? 13.039 -23.25 -4.953 1 93.06 21 ASN B C 1
ATOM 2482 O O . ASN B 1 21 ? 13.07 -24.094 -4.066 1 93.06 21 ASN B O 1
ATOM 2486 N N . HIS B 1 22 ? 13.273 -23.469 -6.254 1 88.44 22 HIS B N 1
ATOM 2487 C CA . HIS B 1 22 ? 13.422 -24.828 -6.766 1 88.44 22 HIS B CA 1
ATOM 2488 C C . HIS B 1 22 ? 14.82 -25.062 -7.312 1 88.44 22 HIS B C 1
ATOM 2490 O O . HIS B 1 22 ? 15.086 -24.812 -8.492 1 88.44 22 HIS B O 1
ATOM 2496 N N . PRO B 1 23 ? 15.727 -25.594 -6.512 1 85.56 23 PRO B N 1
ATOM 2497 C CA . PRO B 1 23 ? 17.109 -25.812 -6.973 1 85.56 23 PRO B CA 1
ATOM 2498 C C . PRO B 1 23 ? 17.203 -26.906 -8.039 1 85.56 23 PRO B C 1
ATOM 2500 O O . PRO B 1 23 ? 18.156 -26.906 -8.82 1 85.56 23 PRO B O 1
ATOM 2503 N N . ASN B 1 24 ? 16.25 -27.859 -8.141 1 81.81 24 ASN B N 1
ATOM 2504 C CA . ASN B 1 24 ? 16.219 -28.922 -9.141 1 81.81 24 ASN B CA 1
ATOM 2505 C C . ASN B 1 24 ? 14.852 -29.062 -9.781 1 81.81 24 ASN B C 1
ATOM 2507 O O . ASN B 1 24 ? 14.25 -30.141 -9.75 1 81.81 24 ASN B O 1
ATOM 2511 N N . ALA B 1 25 ? 14.547 -28 -10.422 1 78 25 ALA B N 1
ATOM 2512 C CA . ALA B 1 25 ? 13.211 -27.953 -11.008 1 78 25 ALA B CA 1
ATOM 2513 C C . ALA B 1 25 ? 13.133 -28.812 -12.266 1 78 25 ALA B C 1
ATOM 2515 O O . ALA B 1 25 ? 14.078 -28.828 -13.062 1 78 25 ALA B O 1
ATOM 2516 N N . HIS B 1 26 ? 11.969 -29.547 -12.32 1 74.38 26 HIS B N 1
ATOM 2517 C CA . HIS B 1 26 ? 11.664 -30.281 -13.539 1 74.38 26 HIS B CA 1
ATOM 2518 C C . HIS B 1 26 ? 10.617 -29.547 -14.375 1 74.38 26 HIS B C 1
ATOM 2520 O O . HIS B 1 26 ? 9.602 -29.094 -13.836 1 74.38 26 HIS B O 1
ATOM 2526 N N . PHE B 1 27 ? 10.984 -28.859 -15.414 1 67.62 27 PHE B N 1
ATOM 2527 C CA . PHE B 1 27 ? 10.086 -28.109 -16.266 1 67.62 27 PHE B CA 1
ATOM 2528 C C . PHE B 1 27 ? 8.992 -29.016 -16.828 1 67.62 27 PHE B C 1
ATOM 2530 O O . PHE B 1 27 ? 8.859 -29.156 -18.047 1 67.62 27 PHE B O 1
ATOM 2537 N N . ASP B 1 28 ? 8.195 -29.531 -15.977 1 65.62 28 ASP B N 1
ATOM 2538 C CA . ASP B 1 28 ? 7.164 -30.484 -16.391 1 65.62 28 ASP B CA 1
ATOM 2539 C C . ASP B 1 28 ? 5.773 -29.859 -16.266 1 65.62 28 ASP B C 1
ATOM 2541 O O . ASP B 1 28 ? 4.77 -30.516 -16.578 1 65.62 28 ASP B O 1
ATOM 2545 N N . TYR B 1 29 ? 5.777 -28.688 -16.047 1 73.56 29 TYR B N 1
ATOM 2546 C CA . TYR B 1 29 ? 4.469 -28.062 -15.898 1 73.56 29 TYR B CA 1
ATOM 2547 C C . TYR B 1 29 ? 3.945 -27.578 -17.25 1 73.56 29 TYR B C 1
ATOM 2549 O O . TYR B 1 29 ? 4.684 -26.969 -18.016 1 73.56 29 TYR B O 1
ATOM 2557 N N . PRO B 1 30 ? 2.732 -27.844 -17.562 1 78.38 30 PRO B N 1
ATOM 2558 C CA . PRO B 1 30 ? 2.152 -27.391 -18.828 1 78.38 30 PRO B CA 1
ATOM 2559 C C . PRO B 1 30 ? 2.004 -25.875 -18.906 1 78.38 30 PRO B C 1
ATOM 2561 O O . PRO B 1 30 ? 2.182 -25.188 -17.891 1 78.38 30 PRO B O 1
ATOM 2564 N N . ILE B 1 31 ? 1.793 -25.484 -20.156 1 84.44 31 ILE B N 1
ATOM 2565 C CA . ILE B 1 31 ? 1.506 -24.062 -20.328 1 84.44 31 ILE B CA 1
ATOM 2566 C C . ILE B 1 31 ? 0.323 -23.672 -19.438 1 84.44 31 ILE B C 1
ATOM 2568 O O . ILE B 1 31 ? -0.685 -24.375 -19.391 1 84.44 31 ILE B O 1
ATOM 2572 N N . HIS B 1 32 ? 0.467 -22.562 -18.672 1 83.12 32 HIS B N 1
ATOM 2573 C CA . HIS B 1 32 ? -0.552 -22.203 -17.703 1 83.12 32 HIS B CA 1
ATOM 2574 C C . HIS B 1 32 ? -0.62 -20.688 -17.516 1 83.12 32 HIS B C 1
ATOM 2576 O O . HIS B 1 32 ? 0.198 -19.953 -18.078 1 83.12 32 HIS B O 1
ATOM 2582 N N . CYS B 1 33 ? -1.718 -20.297 -16.891 1 84.44 33 CYS B N 1
ATOM 2583 C CA . CYS B 1 33 ? -1.896 -18.906 -16.484 1 84.44 33 CYS B CA 1
ATOM 2584 C C . CYS B 1 33 ? -2.572 -18.812 -15.125 1 84.44 33 CYS B C 1
ATOM 2586 O O . CYS B 1 33 ? -3.111 -19.797 -14.625 1 84.44 33 CYS B O 1
ATOM 2588 N N . HIS B 1 34 ? -2.467 -17.688 -14.484 1 83.25 34 HIS B N 1
ATOM 2589 C CA . HIS B 1 34 ? -3.057 -17.422 -13.18 1 83.25 34 HIS B CA 1
ATOM 2590 C C . HIS B 1 34 ? -3.213 -15.93 -12.945 1 83.25 34 HIS B C 1
ATOM 2592 O O . HIS B 1 34 ? -2.684 -15.117 -13.703 1 83.25 34 HIS B O 1
ATOM 2598 N N . PRO B 1 35 ? -4.023 -15.547 -11.93 1 86.69 35 PRO B N 1
ATOM 2599 C CA . PRO B 1 35 ? -4.32 -14.125 -11.727 1 86.69 35 PRO B CA 1
ATOM 2600 C C . PRO B 1 35 ? -3.199 -13.383 -11.008 1 86.69 35 PRO B C 1
ATOM 2602 O O . PRO B 1 35 ? -3.258 -12.164 -10.852 1 86.69 35 PRO B O 1
ATOM 2605 N N . GLU B 1 36 ? -2.191 -14.023 -10.617 1 91.5 36 GLU B N 1
ATOM 2606 C CA . GLU B 1 36 ? -1.103 -13.398 -9.883 1 91.5 36 GLU B CA 1
ATOM 2607 C C . GLU B 1 36 ? -0.031 -12.859 -10.828 1 91.5 36 GLU B C 1
ATOM 2609 O O . GLU B 1 36 ? 0.128 -13.359 -11.938 1 91.5 36 GLU B O 1
ATOM 2614 N N . TYR B 1 37 ? 0.628 -11.828 -10.352 1 96.5 37 TYR B N 1
ATOM 2615 C CA . TYR B 1 37 ? 1.901 -11.477 -10.969 1 96.5 37 TYR B CA 1
ATOM 2616 C C . TYR B 1 37 ? 2.967 -12.523 -10.656 1 96.5 37 TYR B C 1
ATOM 2618 O O . TYR B 1 37 ? 2.918 -13.172 -9.609 1 96.5 37 TYR B O 1
ATOM 2626 N N . GLU B 1 38 ? 3.887 -12.633 -11.578 1 97.5 38 GLU B N 1
ATOM 2627 C CA . GLU B 1 38 ? 4.934 -13.625 -11.352 1 97.5 38 GLU B CA 1
ATOM 2628 C C . GLU B 1 38 ? 6.27 -13.156 -11.922 1 97.5 38 GLU B C 1
ATOM 2630 O O . GLU B 1 38 ? 6.324 -12.609 -13.023 1 97.5 38 GLU B O 1
ATOM 2635 N N . ILE B 1 39 ? 7.297 -13.25 -11.117 1 98.44 39 ILE B N 1
ATOM 2636 C CA . ILE B 1 39 ? 8.68 -13.07 -11.539 1 98.44 39 ILE B CA 1
ATOM 2637 C C . ILE B 1 39 ? 9.398 -14.414 -11.539 1 98.44 39 ILE B C 1
ATOM 2639 O O . ILE B 1 39 ? 9.438 -15.109 -10.516 1 98.44 39 ILE B O 1
ATOM 2643 N N . ASN B 1 40 ? 9.969 -14.805 -12.641 1 97.31 40 ASN B N 1
ATOM 2644 C CA . ASN B 1 40 ? 10.695 -16.062 -12.758 1 97.31 40 ASN B CA 1
ATOM 2645 C C . ASN B 1 40 ? 12.172 -15.836 -13.047 1 97.31 40 ASN B C 1
ATOM 2647 O O . ASN B 1 40 ? 12.531 -15.195 -14.039 1 97.31 40 ASN B O 1
ATOM 2651 N N . LEU B 1 41 ? 12.969 -16.281 -12.18 1 97.56 41 LEU B N 1
ATOM 2652 C CA . LEU B 1 41 ? 14.422 -16.328 -12.352 1 97.56 41 LEU B CA 1
ATOM 2653 C C . LEU B 1 41 ? 14.891 -17.766 -12.625 1 97.56 41 LEU B C 1
ATOM 2655 O O . LEU B 1 41 ? 14.836 -18.609 -11.734 1 97.56 41 LEU B O 1
ATOM 2659 N N . VAL B 1 42 ? 15.352 -18.031 -13.82 1 95.56 42 VAL B N 1
ATOM 2660 C CA . VAL B 1 42 ? 15.82 -19.359 -14.227 1 95.56 42 VAL B CA 1
ATOM 2661 C C . VAL B 1 42 ? 17.344 -19.328 -14.406 1 95.56 42 VAL B C 1
ATOM 2663 O O . VAL B 1 42 ? 17.875 -18.531 -15.18 1 95.56 42 VAL B O 1
ATOM 2666 N N . MET B 1 43 ? 17.969 -20.219 -13.664 1 93.94 43 MET B N 1
ATOM 2667 C CA . MET B 1 43 ? 19.438 -20.219 -13.656 1 93.94 43 MET B CA 1
ATOM 2668 C C . MET B 1 43 ? 19.984 -21.594 -14 1 93.94 43 MET B C 1
ATOM 2670 O O . MET B 1 43 ? 19.328 -22.609 -13.766 1 93.94 43 MET B O 1
ATOM 2674 N N . ASN B 1 44 ? 21.203 -21.625 -14.578 1 91.06 44 ASN B N 1
ATOM 2675 C CA . ASN B 1 44 ? 22.016 -22.812 -14.789 1 91.06 44 ASN B CA 1
ATOM 2676 C C . ASN B 1 44 ? 21.375 -23.75 -15.797 1 91.06 44 ASN B C 1
ATOM 2678 O O . ASN B 1 44 ? 21.438 -24.969 -15.641 1 91.06 44 ASN B O 1
ATOM 2682 N N . THR B 1 45 ? 20.672 -23.25 -16.766 1 90.19 45 THR B N 1
ATOM 2683 C CA . THR B 1 45 ? 20.047 -24.062 -17.797 1 90.19 45 THR B CA 1
ATOM 2684 C C . THR B 1 45 ? 19.828 -23.25 -19.062 1 90.19 45 THR B C 1
ATOM 2686 O O . THR B 1 45 ? 20.188 -22.078 -19.125 1 90.19 45 THR B O 1
ATOM 2689 N N . ARG B 1 46 ? 19.422 -23.938 -20.062 1 90.38 46 ARG B N 1
ATOM 2690 C CA . ARG B 1 46 ? 19.016 -23.312 -21.328 1 90.38 46 ARG B CA 1
ATOM 2691 C C . ARG B 1 46 ? 17.797 -24.031 -21.906 1 90.38 46 ARG B C 1
ATOM 2693 O O . ARG B 1 46 ? 17.516 -25.172 -21.562 1 90.38 46 ARG B O 1
ATOM 2700 N N . GLY B 1 47 ? 17.109 -23.312 -22.766 1 92.19 47 GLY B N 1
ATOM 2701 C CA . GLY B 1 47 ? 15.938 -23.906 -23.391 1 92.19 47 GLY B CA 1
ATOM 2702 C C . GLY B 1 47 ? 15.062 -22.906 -24.125 1 92.19 47 GLY B C 1
ATOM 2703 O O . GLY B 1 47 ? 15.57 -21.938 -24.703 1 92.19 47 GLY B O 1
ATOM 2704 N N . SER B 1 48 ? 13.828 -23.344 -24.141 1 93.94 48 SER B N 1
ATOM 2705 C CA . SER B 1 48 ? 12.867 -22.453 -24.781 1 93.94 48 SER B CA 1
ATOM 2706 C C . SER B 1 48 ? 11.711 -22.109 -23.844 1 93.94 48 SER B C 1
ATOM 2708 O O . SER B 1 48 ? 11.383 -22.891 -22.953 1 93.94 48 SER B O 1
ATOM 2710 N N . ARG B 1 49 ? 11.18 -20.906 -24 1 93.5 49 ARG B N 1
ATOM 2711 C CA . ARG B 1 49 ? 10.008 -20.531 -23.203 1 93.5 49 ARG B CA 1
ATOM 2712 C C . ARG B 1 49 ? 8.938 -19.906 -24.094 1 93.5 49 ARG B C 1
ATOM 2714 O O . ARG B 1 49 ? 9.242 -19.328 -25.141 1 93.5 49 ARG B O 1
ATOM 2721 N N . ILE B 1 50 ? 7.742 -20.141 -23.641 1 91.81 50 ILE B N 1
ATOM 2722 C CA . ILE B 1 50 ? 6.57 -19.531 -24.25 1 91.81 50 ILE B CA 1
ATOM 2723 C C . ILE B 1 50 ? 5.945 -18.531 -23.266 1 91.81 50 ILE B C 1
ATOM 2725 O O . ILE B 1 50 ? 5.684 -18.859 -22.109 1 91.81 50 ILE B O 1
ATOM 2729 N N . VAL B 1 51 ? 5.77 -17.344 -23.734 1 92.88 51 VAL B N 1
ATOM 2730 C CA . VAL B 1 51 ? 5.031 -16.312 -23.016 1 92.88 51 VAL B CA 1
ATOM 2731 C C . VAL B 1 51 ? 4.004 -15.664 -23.938 1 92.88 51 VAL B C 1
ATOM 2733 O O . VAL B 1 51 ? 4.363 -14.922 -24.859 1 92.88 51 VAL B O 1
ATOM 2736 N N . GLY B 1 52 ? 2.775 -15.898 -23.516 1 87.19 52 GLY B N 1
ATOM 2737 C CA . GLY B 1 52 ? 1.75 -15.469 -24.453 1 87.19 52 GLY B CA 1
ATOM 2738 C C . GLY B 1 52 ? 1.925 -16.062 -25.844 1 87.19 52 GLY B C 1
ATOM 2739 O O . GLY B 1 52 ? 1.91 -17.297 -26 1 87.19 52 GLY B O 1
ATOM 2740 N N . ASP B 1 53 ? 2.127 -15.18 -26.781 1 86.25 53 ASP B N 1
ATOM 2741 C CA . ASP B 1 53 ? 2.287 -15.648 -28.156 1 86.25 53 ASP B CA 1
ATOM 2742 C C . ASP B 1 53 ? 3.756 -15.641 -28.578 1 86.25 53 ASP B C 1
ATOM 2744 O O . ASP B 1 53 ? 4.078 -15.891 -29.734 1 86.25 53 ASP B O 1
ATOM 2748 N N . SER B 1 54 ? 4.582 -15.398 -27.688 1 90.44 54 SER B N 1
ATOM 2749 C CA . SER B 1 54 ? 6.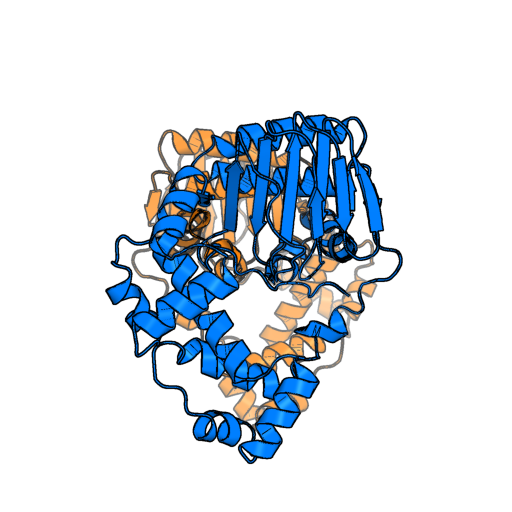012 -15.359 -27.969 1 90.44 54 SER B CA 1
ATOM 2750 C C . SER B 1 54 ? 6.684 -16.688 -27.625 1 90.44 54 SER B C 1
ATOM 2752 O O . SER B 1 54 ? 6.441 -17.234 -26.547 1 90.44 54 SER B O 1
ATOM 2754 N N . THR B 1 55 ? 7.414 -17.219 -28.531 1 92.06 55 THR B N 1
ATOM 2755 C CA . THR B 1 55 ? 8.281 -18.375 -28.297 1 92.06 55 THR B CA 1
ATOM 2756 C C . THR B 1 55 ? 9.742 -18 -28.531 1 92.06 55 THR B C 1
ATOM 2758 O O . THR B 1 55 ? 10.133 -17.641 -29.641 1 92.06 55 THR B O 1
ATOM 2761 N N . GLU B 1 56 ? 10.555 -18.078 -27.5 1 94 56 GLU B N 1
ATOM 2762 C CA . GLU B 1 56 ? 11.945 -17.641 -27.609 1 94 56 GLU B CA 1
ATOM 2763 C C . GLU B 1 56 ? 12.883 -18.594 -26.859 1 94 56 GLU B C 1
ATOM 2765 O O . GLU B 1 56 ? 12.484 -19.203 -25.859 1 94 56 GLU B O 1
ATOM 2770 N N . ASP B 1 57 ? 14.102 -18.625 -27.375 1 94.5 57 ASP B N 1
ATOM 2771 C CA . ASP B 1 57 ? 15.141 -19.328 -26.625 1 94.5 57 ASP B CA 1
ATOM 2772 C C . ASP B 1 57 ? 15.703 -18.453 -25.5 1 94.5 57 ASP B C 1
ATOM 2774 O O . ASP B 1 57 ? 15.664 -17.219 -25.594 1 94.5 57 ASP B O 1
ATOM 2778 N N . PHE B 1 58 ? 16.141 -19.109 -24.438 1 92.75 58 PHE B N 1
ATOM 2779 C CA . PHE B 1 58 ? 16.781 -18.391 -23.359 1 92.75 58 PHE B CA 1
ATOM 2780 C C . PHE B 1 58 ? 18.109 -19.031 -22.984 1 92.75 58 PHE B C 1
ATOM 2782 O O . PHE B 1 58 ? 18.312 -20.219 -23.234 1 92.75 58 PHE B O 1
ATOM 2789 N N . GLY B 1 59 ? 19.062 -18.203 -22.469 1 89.94 59 GLY B N 1
ATOM 2790 C CA . GLY B 1 59 ? 20.391 -18.641 -22.062 1 89.94 59 GLY B CA 1
ATOM 2791 C C . GLY B 1 59 ? 20.469 -19.062 -20.609 1 89.94 59 GLY B C 1
ATOM 2792 O O . GLY B 1 59 ? 19.453 -19.438 -20.016 1 89.94 59 GLY B O 1
ATOM 2793 N N . PRO B 1 60 ? 21.75 -19.109 -20.031 1 91.69 60 PRO B N 1
ATOM 2794 C CA . PRO B 1 60 ? 21.969 -19.672 -18.703 1 91.69 60 PRO B CA 1
ATOM 2795 C C . PRO B 1 60 ? 21.297 -18.859 -17.594 1 91.69 60 PRO B C 1
ATOM 2797 O O . PRO B 1 60 ? 21.172 -19.328 -16.469 1 91.69 60 PRO B O 1
ATOM 2800 N N . LEU B 1 61 ? 20.953 -17.641 -17.938 1 94.75 61 LEU B N 1
ATOM 2801 C CA . LEU B 1 61 ? 20.203 -16.766 -17.031 1 94.75 61 LEU B CA 1
ATOM 2802 C C . LEU B 1 61 ? 19.016 -16.141 -17.734 1 94.75 61 LEU B C 1
ATOM 2804 O O . LEU B 1 61 ? 19.172 -15.484 -18.766 1 94.75 61 LEU B O 1
ATOM 2808 N N . ASP B 1 62 ? 17.828 -16.469 -17.203 1 96.25 62 ASP B N 1
ATOM 2809 C CA . ASP B 1 62 ? 16.594 -15.922 -17.766 1 96.25 62 ASP B CA 1
ATOM 2810 C C . ASP B 1 62 ? 15.727 -15.281 -16.688 1 96.25 62 ASP B C 1
ATOM 2812 O O . ASP B 1 62 ? 15.406 -15.922 -15.68 1 96.25 62 ASP B O 1
ATOM 2816 N N . LEU B 1 63 ? 15.43 -13.977 -16.859 1 98.06 63 LEU B N 1
ATOM 2817 C CA . LEU B 1 63 ? 14.594 -13.219 -15.938 1 98.06 63 LEU B CA 1
ATOM 2818 C C . LEU B 1 63 ? 13.375 -12.648 -16.656 1 98.06 63 LEU B C 1
ATOM 2820 O O . LEU B 1 63 ? 13.508 -11.812 -17.547 1 98.06 63 LEU B O 1
ATOM 2824 N N . VAL B 1 64 ? 12.172 -13.125 -16.203 1 98.06 64 VAL B N 1
ATOM 2825 C CA . VAL B 1 64 ? 10.93 -12.773 -16.891 1 98.06 64 VAL B CA 1
ATOM 2826 C C . VAL B 1 64 ? 9.859 -12.406 -15.867 1 98.06 64 VAL B C 1
ATOM 2828 O O . VAL B 1 64 ? 9.758 -13.039 -14.812 1 98.06 64 VAL B O 1
ATOM 2831 N N . MET B 1 65 ? 9.102 -11.422 -16.172 1 98.38 65 MET B N 1
ATOM 2832 C CA . MET B 1 65 ? 7.938 -11.062 -15.367 1 98.38 65 MET B CA 1
ATOM 2833 C C . MET B 1 65 ? 6.66 -11.133 -16.203 1 98.38 65 MET B C 1
ATOM 2835 O O . MET B 1 65 ? 6.609 -10.609 -17.312 1 98.38 65 MET B O 1
ATOM 2839 N N . THR B 1 66 ? 5.691 -11.836 -15.672 1 96.44 66 THR B N 1
ATOM 2840 C CA . THR B 1 66 ? 4.395 -11.945 -16.344 1 96.44 66 THR B CA 1
ATOM 2841 C C . THR B 1 66 ? 3.289 -11.359 -15.461 1 96.44 66 THR 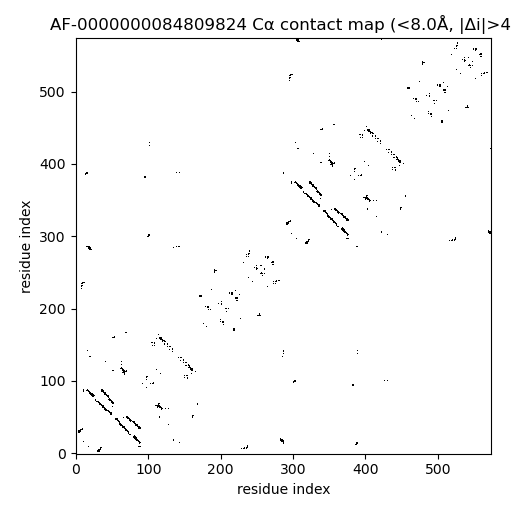B C 1
ATOM 2843 O O . THR B 1 66 ? 3.303 -11.523 -14.242 1 96.44 66 THR B O 1
ATOM 2846 N N . GLY B 1 67 ? 2.393 -10.633 -16.094 1 94.12 67 GLY B N 1
ATOM 2847 C CA . GLY B 1 67 ? 1.212 -10.141 -15.398 1 94.12 67 GLY B CA 1
ATOM 2848 C C . GLY B 1 67 ? 0.102 -11.164 -15.297 1 94.12 67 GLY B C 1
ATOM 2849 O O . GLY B 1 67 ? 0.274 -12.312 -15.711 1 94.12 67 GLY B O 1
ATOM 2850 N N . PRO B 1 68 ? -1.003 -10.742 -14.711 1 89.06 68 PRO B N 1
ATOM 2851 C CA . PRO B 1 68 ? -2.152 -11.633 -14.523 1 89.06 68 PRO B CA 1
ATOM 2852 C C . PRO B 1 68 ? -2.646 -12.25 -15.828 1 89.06 68 PRO B C 1
ATOM 2854 O O . PRO B 1 68 ? -2.775 -11.547 -16.828 1 89.06 68 PRO B O 1
ATOM 2857 N N . TYR B 1 69 ? -2.729 -13.555 -15.82 1 83.69 69 TYR B N 1
ATOM 2858 C CA . TYR B 1 69 ? -3.391 -14.375 -16.828 1 83.69 69 TYR B CA 1
ATOM 2859 C C . TYR B 1 69 ? -2.566 -14.438 -18.109 1 83.69 69 TYR B C 1
ATOM 2861 O O . TYR B 1 69 ? -3.086 -14.781 -19.172 1 83.69 69 TYR B O 1
ATOM 2869 N N . VAL B 1 70 ? -1.39 -14.117 -18.062 1 87 70 VAL B N 1
ATOM 2870 C CA . VAL B 1 70 ? -0.486 -14.32 -19.188 1 87 70 VAL B CA 1
ATOM 2871 C C . VAL B 1 70 ? -0.031 -15.781 -19.234 1 87 70 VAL B C 1
ATOM 2873 O O . VAL B 1 70 ? 0.646 -16.25 -18.312 1 87 70 VAL B O 1
ATOM 2876 N N . PRO B 1 71 ? -0.381 -16.453 -20.281 1 87.31 71 PRO B N 1
ATOM 2877 C CA . PRO B 1 71 ? 0.08 -17.844 -20.391 1 87.31 71 PRO B CA 1
ATOM 2878 C C . PRO B 1 71 ? 1.598 -17.953 -20.516 1 87.31 71 PRO B C 1
ATOM 2880 O O . PRO B 1 71 ? 2.225 -17.141 -21.188 1 87.31 71 PRO B O 1
ATOM 2883 N N . HIS B 1 72 ? 2.221 -18.953 -19.844 1 91.94 72 HIS B N 1
ATOM 2884 C CA . HIS B 1 72 ? 3.67 -19.094 -19.906 1 91.94 72 HIS B CA 1
ATOM 2885 C C . HIS B 1 72 ? 4.098 -20.516 -19.594 1 91.94 72 HIS B C 1
ATOM 2887 O O . HIS B 1 72 ? 3.367 -21.266 -18.938 1 91.94 72 HIS B O 1
ATOM 2893 N N . VAL B 1 73 ? 5.227 -20.906 -20.172 1 91.44 73 VAL B N 1
ATOM 2894 C CA . VAL B 1 73 ? 5.848 -22.203 -19.906 1 91.44 73 VAL B CA 1
ATOM 2895 C C . VAL B 1 73 ? 7.328 -22.156 -20.266 1 91.44 73 VAL B C 1
ATOM 2897 O O . VAL B 1 73 ? 7.727 -21.438 -21.188 1 91.44 73 VAL B O 1
ATOM 2900 N N . TRP B 1 74 ? 8.117 -22.781 -19.438 1 92 74 TRP B N 1
ATOM 2901 C CA . TRP B 1 74 ? 9.531 -23 -19.734 1 92 74 TRP B CA 1
ATOM 2902 C C . TRP B 1 74 ? 9.797 -24.469 -20.062 1 92 74 TRP B C 1
ATOM 2904 O O . TRP B 1 74 ? 9.211 -25.359 -19.453 1 92 74 TRP B O 1
ATOM 2914 N N . LYS B 1 75 ? 10.641 -24.703 -20.984 1 89.56 75 LYS B N 1
ATOM 2915 C CA . LYS B 1 75 ? 11.086 -26.047 -21.344 1 89.56 75 LYS B CA 1
ATOM 2916 C C . LYS B 1 75 ? 12.609 -26.109 -21.453 1 89.56 75 LYS B C 1
ATOM 2918 O O . LYS B 1 75 ? 13.242 -25.172 -21.953 1 89.56 75 LYS B O 1
ATOM 2923 N N . SER B 1 76 ? 13.141 -27.109 -20.875 1 89.62 76 SER B N 1
ATOM 2924 C CA . SER B 1 76 ? 14.578 -27.328 -20.953 1 89.62 76 SER B CA 1
ATOM 2925 C C . SER B 1 76 ? 14.906 -28.812 -21.078 1 89.62 76 SER B C 1
ATOM 2927 O O . SER B 1 76 ? 14.266 -29.641 -20.438 1 89.62 76 SER B O 1
ATOM 2929 N N . PRO B 1 77 ? 15.859 -29.156 -21.906 1 83.25 77 PRO B N 1
ATOM 2930 C CA . PRO B 1 77 ? 16.297 -30.547 -21.984 1 83.25 77 PRO B CA 1
ATOM 2931 C C . PRO B 1 77 ? 17.172 -30.969 -20.797 1 83.25 77 PRO B C 1
ATOM 2933 O O . PRO B 1 77 ? 17.422 -32.156 -20.594 1 83.25 77 PRO B O 1
ATOM 2936 N N . LEU B 1 78 ? 17.625 -30.031 -20.031 1 81.06 78 LEU B N 1
ATOM 2937 C CA . LEU B 1 78 ? 18.531 -30.312 -18.938 1 81.06 78 LEU B CA 1
ATOM 2938 C C . LEU B 1 78 ? 17.766 -30.594 -17.641 1 81.06 78 LEU B C 1
ATOM 2940 O O . LEU B 1 78 ? 16.625 -30.125 -17.484 1 81.06 78 LEU B O 1
ATOM 2944 N N . LYS B 1 79 ? 18.406 -31.391 -16.734 1 75.06 79 LYS B N 1
ATOM 2945 C CA . LYS B 1 79 ? 17.734 -31.781 -15.5 1 75.06 79 LYS B CA 1
ATOM 2946 C C . LYS B 1 79 ? 18.219 -30.938 -14.328 1 75.06 79 LYS B C 1
ATOM 2948 O O . LYS B 1 79 ? 17.781 -31.141 -13.188 1 75.06 79 LYS B O 1
ATOM 2953 N N . THR B 1 80 ? 19.031 -29.984 -14.516 1 75.12 80 THR B N 1
ATOM 2954 C CA . THR B 1 80 ? 19.656 -29.234 -13.438 1 75.12 80 THR B CA 1
ATOM 2955 C C . THR B 1 80 ? 19.156 -27.797 -13.43 1 75.12 80 THR B C 1
ATOM 2957 O O . THR B 1 80 ? 19.953 -26.859 -13.367 1 75.12 80 THR B O 1
ATOM 2960 N N . ASN B 1 81 ? 17.906 -27.562 -13.375 1 86.75 81 ASN B N 1
ATOM 2961 C CA . ASN B 1 81 ? 17.391 -26.203 -13.453 1 86.75 81 ASN B CA 1
ATOM 2962 C C . ASN B 1 81 ? 17.125 -25.625 -12.062 1 86.75 81 ASN B C 1
ATOM 2964 O O . ASN B 1 81 ? 16.453 -26.25 -11.242 1 86.75 81 ASN B O 1
ATOM 2968 N N . HIS B 1 82 ? 17.844 -24.5 -11.75 1 91.75 82 HIS B N 1
ATOM 2969 C CA . HIS B 1 82 ? 17.469 -23.75 -10.555 1 91.75 82 HIS B CA 1
ATOM 2970 C C . HIS B 1 82 ? 16.484 -22.625 -10.883 1 91.75 82 HIS B C 1
ATOM 2972 O O . HIS B 1 82 ? 16.828 -21.688 -11.594 1 91.75 82 HIS B O 1
ATOM 2978 N N . VAL B 1 83 ? 15.25 -22.766 -10.367 1 93.62 83 VAL B N 1
ATOM 2979 C CA . VAL B 1 83 ? 14.203 -21.797 -10.68 1 93.62 83 VAL B CA 1
ATOM 2980 C C . VAL B 1 83 ? 13.688 -21.156 -9.391 1 93.62 83 VAL B C 1
ATOM 2982 O O . VAL B 1 83 ? 13.352 -21.859 -8.43 1 93.62 83 VAL B O 1
ATOM 2985 N N . ILE B 1 84 ? 13.703 -19.859 -9.367 1 96.06 84 ILE B N 1
ATOM 2986 C CA . ILE B 1 84 ? 13.07 -19.125 -8.289 1 96.06 84 ILE B CA 1
ATOM 2987 C C . ILE B 1 84 ? 11.891 -18.312 -8.836 1 96.06 84 ILE B C 1
ATOM 2989 O O . ILE B 1 84 ? 12.047 -17.531 -9.766 1 96.06 84 ILE B O 1
ATOM 2993 N N . THR B 1 85 ? 10.727 -18.578 -8.242 1 96.06 85 THR B N 1
ATOM 2994 C CA . THR B 1 85 ? 9.5 -17.906 -8.648 1 96.06 85 THR B CA 1
ATOM 2995 C C . THR B 1 85 ? 8.969 -17.031 -7.516 1 96.06 85 THR B C 1
ATOM 2997 O O . THR B 1 85 ? 8.844 -17.5 -6.379 1 96.06 85 THR B O 1
ATOM 3000 N N . ILE B 1 86 ? 8.75 -15.773 -7.832 1 98 86 ILE B N 1
ATOM 3001 C CA . ILE B 1 86 ? 8.062 -14.867 -6.906 1 98 86 ILE B CA 1
ATOM 3002 C C . ILE B 1 86 ? 6.656 -14.578 -7.418 1 98 86 ILE B C 1
ATOM 3004 O O . ILE B 1 86 ? 6.48 -14.133 -8.555 1 98 86 ILE B O 1
ATOM 3008 N N . GLN B 1 87 ? 5.703 -14.875 -6.582 1 96.19 87 GLN B N 1
ATOM 3009 C CA . GLN B 1 87 ? 4.312 -14.602 -6.941 1 96.19 87 GLN B CA 1
ATOM 3010 C C . GLN B 1 87 ? 3.68 -13.609 -5.969 1 96.19 87 GLN B C 1
ATOM 3012 O O . GLN B 1 87 ? 3.932 -13.664 -4.762 1 96.19 87 GLN B O 1
ATOM 3017 N N . PHE B 1 88 ? 2.889 -12.695 -6.461 1 96.88 88 PHE B N 1
ATOM 3018 C CA . PHE B 1 88 ? 2.176 -11.727 -5.633 1 96.88 88 PHE B CA 1
ATOM 3019 C C . PHE B 1 88 ? 0.847 -11.344 -6.273 1 96.88 88 PHE B C 1
ATOM 3021 O O . PHE B 1 88 ? 0.646 -11.555 -7.473 1 96.88 88 PHE B O 1
ATOM 3028 N N . SER B 1 89 ? 0.006 -10.812 -5.52 1 93 89 SER B N 1
ATOM 3029 C CA . SER B 1 89 ? -1.4 -10.656 -5.871 1 93 89 SER B CA 1
ATOM 3030 C C . SER B 1 89 ? -1.562 -9.805 -7.129 1 93 89 SER B C 1
ATOM 3032 O O . SER B 1 89 ? -0.889 -8.781 -7.281 1 93 89 SER B O 1
ATOM 3034 N N . GLY B 1 90 ? -2.48 -10.195 -7.902 1 92.62 90 GLY B N 1
ATOM 3035 C CA . GLY B 1 90 ? -2.857 -9.406 -9.062 1 92.62 90 GLY B CA 1
ATOM 3036 C C . GLY B 1 90 ? -3.508 -8.086 -8.703 1 92.62 90 GLY B C 1
ATOM 3037 O O . GLY B 1 90 ? -3.562 -7.164 -9.523 1 92.62 90 GLY B O 1
ATOM 3038 N N . ASP B 1 91 ? -3.92 -7.949 -7.465 1 91.25 91 ASP B N 1
ATOM 3039 C CA . ASP B 1 91 ? -4.617 -6.75 -7.008 1 91.25 91 ASP B CA 1
ATOM 3040 C C . ASP B 1 91 ? -3.629 -5.641 -6.66 1 91.25 91 ASP B C 1
ATOM 3042 O O . ASP B 1 91 ? -4.027 -4.504 -6.406 1 91.25 91 ASP B O 1
ATOM 3046 N N . LEU B 1 92 ? -2.383 -5.977 -6.723 1 94.56 92 LEU B N 1
ATOM 3047 C CA . LEU B 1 92 ? -1.393 -4.984 -6.316 1 94.56 92 LEU B CA 1
ATOM 3048 C C . LEU B 1 92 ? -1.547 -3.699 -7.121 1 94.56 92 LEU B C 1
ATOM 3050 O O . LEU B 1 92 ? -1.408 -2.6 -6.578 1 94.56 92 LEU B O 1
ATOM 3054 N N . ILE B 1 93 ? -1.851 -3.824 -8.367 1 93.81 93 ILE B N 1
ATOM 3055 C CA . ILE B 1 93 ? -1.975 -2.68 -9.266 1 93.81 93 ILE B CA 1
ATOM 3056 C C . ILE B 1 93 ? -3.053 -1.732 -8.742 1 93.81 93 ILE B C 1
ATOM 3058 O O . ILE B 1 93 ? -3.041 -0.538 -9.047 1 93.81 93 ILE B O 1
ATOM 3062 N N . ASP B 1 94 ? -3.953 -2.252 -7.93 1 91.88 94 ASP B N 1
ATOM 3063 C CA . ASP B 1 94 ? -5.078 -1.46 -7.441 1 91.88 94 ASP B CA 1
ATOM 3064 C C . ASP B 1 94 ? -4.801 -0.927 -6.035 1 91.88 94 ASP B C 1
ATOM 3066 O O . ASP B 1 94 ? -5.625 -0.205 -5.469 1 91.88 94 ASP B O 1
ATOM 3070 N N . PHE B 1 95 ? -3.758 -1.318 -5.48 1 94.06 95 PHE B N 1
ATOM 3071 C CA . PHE B 1 95 ? -3.414 -0.765 -4.176 1 94.06 95 PHE B CA 1
ATOM 3072 C C . PHE B 1 95 ? -3.207 0.742 -4.266 1 94.06 95 PHE B C 1
ATOM 3074 O O . PHE B 1 95 ? -2.518 1.228 -5.164 1 94.06 95 PHE B O 1
ATOM 3081 N N . PRO B 1 96 ? -3.73 1.507 -3.305 1 94 96 PRO B N 1
ATOM 3082 C CA . PRO B 1 96 ? -3.568 2.961 -3.355 1 94 96 PRO B CA 1
ATOM 3083 C C . PRO B 1 96 ? -2.105 3.395 -3.344 1 94 96 PRO B C 1
ATOM 3085 O O . PRO B 1 96 ? -1.751 4.406 -3.955 1 94 96 PRO B O 1
ATOM 3088 N N . ILE B 1 97 ? -1.311 2.684 -2.738 1 96.31 97 ILE B N 1
ATOM 3089 C CA . ILE B 1 97 ? 0.091 3.059 -2.596 1 96.31 97 ILE B CA 1
ATOM 3090 C C . ILE B 1 97 ? 0.755 3.109 -3.971 1 96.31 97 ILE B C 1
ATOM 3092 O O . ILE B 1 97 ? 1.663 3.912 -4.199 1 96.31 97 ILE B O 1
ATOM 3096 N N . VAL B 1 98 ? 0.344 2.318 -4.883 1 96.44 98 VAL B N 1
ATOM 3097 C CA . VAL B 1 98 ? 0.967 2.211 -6.199 1 96.44 98 VAL B CA 1
ATOM 3098 C C . VAL B 1 98 ? 0.602 3.43 -7.043 1 96.44 98 VAL B C 1
ATOM 3100 O O . VAL B 1 98 ? 1.192 3.66 -8.102 1 96.44 98 VAL B O 1
ATOM 3103 N N . ASN B 1 99 ? -0.321 4.23 -6.582 1 94.94 99 ASN B N 1
ATOM 3104 C CA . ASN B 1 99 ? -0.717 5.449 -7.281 1 94.94 99 ASN B CA 1
ATOM 3105 C C . ASN B 1 99 ? 0.074 6.66 -6.793 1 94.94 99 ASN B C 1
ATOM 3107 O O . ASN B 1 99 ? -0.069 7.758 -7.328 1 94.94 99 ASN B O 1
ATOM 3111 N N . LYS B 1 100 ? 0.807 6.48 -5.777 1 96.44 100 LYS B N 1
ATOM 3112 C CA . LYS B 1 100 ? 1.66 7.566 -5.301 1 96.44 100 LYS B CA 1
ATOM 3113 C C . LYS B 1 100 ? 2.803 7.836 -6.273 1 96.44 100 LYS B C 1
ATOM 3115 O O . LYS B 1 100 ? 3.262 6.926 -6.969 1 96.44 100 LYS B O 1
ATOM 3120 N N . ARG B 1 101 ? 3.301 9.031 -6.234 1 95.62 101 ARG B N 1
ATOM 3121 C CA . ARG B 1 101 ? 4.297 9.492 -7.195 1 95.62 101 ARG B CA 1
ATOM 3122 C C . ARG B 1 101 ? 5.527 8.594 -7.184 1 95.62 101 ARG B C 1
ATOM 3124 O O . ARG B 1 101 ? 6.02 8.188 -8.242 1 95.62 101 ARG B O 1
ATOM 3131 N N . LEU B 1 102 ? 6 8.234 -6.016 1 97.12 102 LEU B N 1
ATOM 3132 C CA . LEU B 1 102 ? 7.227 7.457 -5.863 1 97.12 102 LEU B CA 1
ATOM 3133 C C . LEU B 1 102 ? 7.051 6.051 -6.426 1 97.12 102 LEU B C 1
ATOM 3135 O O . LEU B 1 102 ? 8.039 5.359 -6.695 1 97.12 102 LEU B O 1
ATOM 3139 N N . PHE B 1 103 ? 5.812 5.637 -6.676 1 98 103 PHE B N 1
ATOM 3140 C CA . PHE B 1 103 ? 5.543 4.262 -7.086 1 98 103 PHE B CA 1
ATOM 3141 C C . PHE B 1 103 ? 5.145 4.199 -8.555 1 98 103 PHE B C 1
ATOM 3143 O O . PHE B 1 103 ? 4.852 3.125 -9.078 1 98 103 PHE B O 1
ATOM 3150 N N . LEU B 1 104 ? 5.156 5.312 -9.211 1 97.06 104 LEU B N 1
ATOM 3151 C CA . LEU B 1 104 ? 4.668 5.367 -10.586 1 97.06 104 LEU B CA 1
ATOM 3152 C C . LEU B 1 104 ? 5.477 4.445 -11.484 1 97.06 104 LEU B C 1
ATOM 3154 O O . LEU B 1 104 ? 4.918 3.758 -12.344 1 97.06 104 LEU B O 1
ATOM 3158 N N . PRO B 1 105 ? 6.809 4.383 -11.312 1 97.81 105 PRO B N 1
ATOM 3159 C CA . PRO B 1 105 ? 7.555 3.422 -12.133 1 97.81 105 PRO B CA 1
ATOM 3160 C C . PRO B 1 105 ? 7.117 1.979 -11.883 1 97.81 105 PRO B C 1
ATOM 3162 O O . PRO B 1 105 ? 7.027 1.189 -12.828 1 97.81 105 PRO B O 1
ATOM 3165 N N . ILE B 1 106 ? 6.867 1.6 -10.672 1 98.38 106 ILE B N 1
ATOM 3166 C CA . ILE B 1 106 ? 6.402 0.256 -10.352 1 98.38 106 ILE B CA 1
ATOM 3167 C C . ILE B 1 106 ? 5.027 0.023 -10.977 1 98.38 106 ILE B C 1
ATOM 3169 O O . ILE B 1 106 ? 4.758 -1.055 -11.516 1 98.38 106 ILE B O 1
ATOM 3173 N N . ARG B 1 107 ? 4.184 1.064 -10.875 1 97.81 107 ARG B N 1
ATOM 3174 C CA . ARG B 1 107 ? 2.871 0.955 -11.5 1 97.81 107 ARG B CA 1
ATOM 3175 C C . ARG B 1 107 ? 3 0.644 -12.992 1 97.81 107 ARG B C 1
ATOM 3177 O O . ARG B 1 107 ? 2.309 -0.236 -13.508 1 97.81 107 ARG B O 1
ATOM 3184 N N . GLN B 1 108 ? 3.834 1.348 -13.625 1 97.5 108 GLN B N 1
ATOM 3185 C CA . GLN B 1 108 ? 4.039 1.137 -15.055 1 97.5 108 GLN B CA 1
ATOM 3186 C C . GLN B 1 108 ? 4.57 -0.266 -15.336 1 97.5 108 GLN B C 1
ATOM 3188 O O . GLN B 1 108 ? 4.172 -0.905 -16.312 1 97.5 108 GLN B O 1
ATOM 3193 N N . LEU B 1 109 ? 5.496 -0.696 -14.531 1 98.19 109 LEU B N 1
ATOM 3194 C CA . LEU B 1 109 ? 6.012 -2.055 -14.641 1 98.19 109 LEU B CA 1
ATOM 3195 C C . LEU B 1 109 ? 4.879 -3.074 -14.602 1 98.19 109 LEU B C 1
ATOM 3197 O O . LEU B 1 109 ? 4.836 -3.992 -15.43 1 98.19 109 LEU B O 1
ATOM 3201 N N . LEU B 1 110 ? 4.004 -2.922 -13.625 1 97.5 110 LEU B N 1
ATOM 3202 C CA . LEU B 1 110 ? 2.881 -3.836 -13.453 1 97.5 110 LEU B CA 1
ATOM 3203 C C . LEU B 1 110 ? 1.982 -3.83 -14.688 1 97.5 110 LEU B C 1
ATOM 3205 O O . LEU B 1 110 ? 1.53 -4.883 -15.133 1 97.5 110 LEU B O 1
ATOM 3209 N N . LEU B 1 111 ? 1.781 -2.68 -15.242 1 94.12 111 LEU B N 1
ATOM 3210 C CA . LEU B 1 111 ? 0.97 -2.559 -16.453 1 94.12 111 LEU B CA 1
ATOM 3211 C C . LEU B 1 111 ? 1.646 -3.248 -17.625 1 94.12 111 LEU B C 1
ATOM 3213 O O . LEU B 1 111 ? 1.015 -4.031 -18.344 1 94.12 111 LEU B O 1
ATOM 3217 N N . ASP B 1 112 ? 2.895 -3.002 -17.766 1 95.56 112 ASP B N 1
ATOM 3218 C CA . ASP B 1 112 ? 3.65 -3.545 -18.891 1 95.56 112 ASP B CA 1
ATOM 3219 C C . ASP B 1 112 ? 3.758 -5.066 -18.797 1 95.56 112 ASP B C 1
ATOM 3221 O O . ASP B 1 112 ? 3.803 -5.754 -19.812 1 95.56 112 ASP B O 1
ATOM 3225 N N . SER B 1 113 ? 3.814 -5.582 -17.625 1 96.62 113 SER B N 1
ATOM 3226 C CA . SER B 1 113 ? 4.027 -7.008 -17.422 1 96.62 113 SER B CA 1
ATOM 3227 C C . SER B 1 113 ? 2.865 -7.828 -17.969 1 96.62 113 SER B C 1
ATOM 3229 O O . SER B 1 113 ? 2.977 -9.047 -18.125 1 96.62 113 SER B O 1
ATOM 3231 N N . ARG B 1 114 ? 1.783 -7.188 -18.266 1 90.25 114 ARG B N 1
ATOM 3232 C CA . ARG B 1 114 ? 0.625 -7.852 -18.859 1 90.25 114 ARG B CA 1
ATOM 3233 C C . ARG B 1 114 ? 0.94 -8.359 -20.25 1 90.25 114 ARG B C 1
ATOM 3235 O O . ARG B 1 114 ? 0.204 -9.18 -20.812 1 90.25 114 ARG B O 1
ATOM 3242 N N . GLN B 1 115 ? 2.002 -7.902 -20.797 1 92.31 115 GLN B N 1
ATOM 3243 C CA . GLN B 1 115 ? 2.473 -8.391 -22.094 1 92.31 115 GLN B CA 1
ATOM 3244 C C . GLN B 1 115 ? 3.727 -9.242 -21.938 1 92.31 115 GLN B C 1
ATOM 3246 O O . GLN B 1 115 ? 4.41 -9.539 -22.922 1 92.31 115 GLN B O 1
ATOM 3251 N N . GLY B 1 116 ? 3.971 -9.625 -20.781 1 95.94 116 GLY B N 1
ATOM 3252 C CA . GLY B 1 116 ? 5.203 -10.352 -20.531 1 95.94 116 GLY B CA 1
ATOM 3253 C C . GLY B 1 116 ? 6.449 -9.523 -20.766 1 95.94 116 GLY B C 1
ATOM 3254 O O . GLY B 1 116 ? 6.555 -8.828 -21.781 1 95.94 116 GLY B O 1
ATOM 3255 N N . LEU B 1 117 ? 7.363 -9.57 -19.828 1 97.44 117 LEU B N 1
ATOM 3256 C CA . LEU B 1 117 ? 8.602 -8.797 -19.922 1 97.44 117 LEU B CA 1
ATOM 3257 C C . LEU B 1 117 ? 9.812 -9.695 -19.719 1 97.44 117 LEU B C 1
ATOM 3259 O O . LEU B 1 117 ? 9.82 -10.539 -18.812 1 97.44 117 LEU B O 1
ATOM 3263 N N . SER B 1 118 ? 10.781 -9.547 -20.531 1 97.62 118 SER B N 1
ATOM 3264 C CA . SER B 1 118 ? 12.086 -10.164 -20.328 1 97.62 118 SER B CA 1
ATOM 3265 C C . SER B 1 118 ? 13.164 -9.117 -20.062 1 97.62 118 SER B C 1
ATOM 3267 O O . SER B 1 118 ? 13.172 -8.055 -20.688 1 97.62 118 SER B O 1
ATOM 3269 N N . PHE B 1 119 ? 13.977 -9.398 -19.125 1 97.38 119 PHE B N 1
ATOM 3270 C CA . PHE B 1 119 ? 14.984 -8.43 -18.703 1 97.38 119 PHE B CA 1
ATOM 3271 C C . PHE B 1 119 ? 16.375 -8.898 -19.078 1 97.38 119 PHE B C 1
ATOM 3273 O O . PHE B 1 119 ? 16.703 -10.078 -18.938 1 97.38 119 PHE B O 1
ATOM 3280 N N . THR B 1 120 ? 17.109 -7.918 -19.609 1 90.94 120 THR B N 1
ATOM 3281 C CA . THR B 1 120 ? 18.469 -8.211 -20.047 1 90.94 120 THR B CA 1
ATOM 3282 C C . THR B 1 120 ? 19.422 -7.105 -19.609 1 90.94 120 THR B C 1
ATOM 3284 O O . THR B 1 120 ? 19 -6.121 -19 1 90.94 120 THR B O 1
ATOM 3287 N N . GLY B 1 121 ? 20.734 -7.352 -19.766 1 87.25 121 GLY B N 1
ATOM 3288 C CA . GLY B 1 121 ? 21.719 -6.34 -19.453 1 87.25 121 GLY B CA 1
ATOM 3289 C C . GLY B 1 121 ? 22.25 -6.438 -18.031 1 87.25 121 GLY B C 1
ATOM 3290 O O . GLY B 1 121 ? 22.016 -7.434 -17.344 1 87.25 121 GLY B O 1
ATOM 3291 N N . PRO B 1 122 ? 22.953 -5.43 -17.562 1 89.75 122 PRO B N 1
ATOM 3292 C CA . PRO B 1 122 ? 23.609 -5.461 -16.25 1 89.75 122 PRO B CA 1
ATOM 3293 C C . PRO B 1 122 ? 22.609 -5.504 -15.102 1 89.75 122 PRO B C 1
ATOM 3295 O O . PRO B 1 122 ? 22.891 -6.078 -14.047 1 89.75 122 PRO B O 1
ATOM 3298 N N . GLU B 1 123 ? 21.5 -4.941 -15.312 1 91 123 GLU B N 1
ATOM 3299 C CA . GLU B 1 123 ? 20.5 -4.906 -14.242 1 91 123 GLU B CA 1
ATOM 3300 C C . GLU B 1 123 ? 19.953 -6.301 -13.953 1 91 123 GLU B C 1
ATOM 3302 O O . GLU B 1 123 ? 19.531 -6.59 -12.836 1 91 123 GLU B O 1
ATOM 3307 N N . GLN B 1 124 ? 20.016 -7.137 -14.945 1 94.31 124 GLN B N 1
ATOM 3308 C CA . GLN B 1 124 ? 19.562 -8.508 -14.766 1 94.31 124 GLN B CA 1
ATOM 3309 C C . GLN B 1 124 ? 20.359 -9.219 -13.672 1 94.31 124 GLN B C 1
ATOM 3311 O O . GLN B 1 124 ? 19.781 -9.914 -12.828 1 94.31 124 GLN B O 1
ATOM 3316 N N . LEU B 1 125 ? 21.641 -8.953 -13.656 1 94.44 125 LEU B N 1
ATOM 3317 C CA . LEU B 1 125 ? 22.516 -9.57 -12.656 1 94.44 125 LEU B CA 1
ATOM 3318 C C . LEU B 1 125 ? 22.25 -9.008 -11.273 1 94.44 125 LEU B C 1
ATOM 3320 O O . LEU B 1 125 ? 22.234 -9.742 -10.281 1 94.44 125 LEU B O 1
ATOM 3324 N N . SER B 1 126 ? 22.062 -7.73 -11.273 1 96 126 SER B N 1
ATOM 3325 C CA . SER B 1 126 ? 21.766 -7.086 -10 1 96 126 SER B CA 1
ATOM 3326 C C . SER B 1 126 ? 20.469 -7.613 -9.398 1 96 126 SER B C 1
ATOM 3328 O O . SER B 1 126 ? 20.406 -7.898 -8.203 1 96 126 SER B O 1
ATOM 3330 N N . VAL B 1 127 ? 19.5 -7.801 -10.203 1 97.69 127 VAL B N 1
ATOM 3331 C CA . VAL B 1 127 ? 18.203 -8.281 -9.734 1 97.69 127 VAL B CA 1
ATOM 3332 C C . VAL B 1 127 ? 18.328 -9.75 -9.328 1 97.69 127 VAL B C 1
ATOM 3334 O O . VAL B 1 127 ? 17.734 -10.172 -8.328 1 97.69 127 VAL B O 1
ATOM 3337 N N . ARG B 1 128 ? 19.078 -10.523 -10.109 1 97.25 128 ARG B N 1
ATOM 3338 C CA . ARG B 1 128 ? 19.344 -11.906 -9.734 1 97.25 128 ARG B CA 1
ATOM 3339 C C . ARG B 1 128 ? 19.891 -11.992 -8.312 1 97.25 128 ARG B C 1
ATOM 3341 O O . ARG B 1 128 ? 19.375 -12.758 -7.496 1 97.25 128 ARG B O 1
ATOM 3348 N N . ASP B 1 129 ? 20.859 -11.172 -8.031 1 97.75 129 ASP B N 1
ATOM 3349 C CA . ASP B 1 129 ? 21.484 -11.203 -6.711 1 97.75 129 ASP B CA 1
ATOM 3350 C C . ASP B 1 129 ? 20.5 -10.789 -5.625 1 97.75 129 ASP B C 1
ATOM 3352 O O . ASP B 1 129 ? 20.5 -11.359 -4.531 1 97.75 129 ASP B O 1
ATOM 3356 N N . ARG B 1 130 ? 19.703 -9.844 -5.883 1 98.06 130 ARG B N 1
ATOM 3357 C CA . ARG B 1 130 ? 18.703 -9.375 -4.93 1 98.06 130 ARG B CA 1
ATOM 3358 C C . ARG B 1 130 ? 17.672 -10.453 -4.656 1 98.06 130 ARG B C 1
ATOM 3360 O O . ARG B 1 130 ? 17.234 -10.633 -3.516 1 98.06 130 ARG B O 1
ATOM 3367 N N . ILE B 1 131 ? 17.25 -11.141 -5.664 1 98.19 131 ILE B N 1
ATOM 3368 C CA . ILE B 1 131 ? 16.281 -12.219 -5.516 1 98.19 131 ILE B CA 1
ATOM 3369 C C . ILE B 1 131 ? 16.875 -13.328 -4.652 1 98.19 131 ILE B C 1
ATOM 3371 O O . ILE B 1 131 ? 16.203 -13.836 -3.744 1 98.19 131 ILE B O 1
ATOM 3375 N N . LEU B 1 132 ? 18.078 -13.703 -4.957 1 97.12 132 LEU B N 1
ATOM 3376 C CA . LEU B 1 132 ? 18.734 -14.742 -4.176 1 97.12 132 LEU B CA 1
ATOM 3377 C C . LEU B 1 132 ? 18.828 -14.352 -2.707 1 97.12 132 LEU B C 1
ATOM 3379 O O . LEU B 1 132 ? 18.594 -15.18 -1.822 1 97.12 132 LEU B O 1
ATOM 3383 N N . GLU B 1 133 ? 19.125 -13.141 -2.467 1 97.69 133 GLU B N 1
ATOM 3384 C CA . GLU B 1 133 ? 19.172 -12.648 -1.095 1 97.69 133 GLU B CA 1
ATOM 3385 C C . GLU B 1 133 ? 17.797 -12.695 -0.438 1 97.69 133 GLU B C 1
ATOM 3387 O O . GLU B 1 133 ? 17.688 -13.039 0.741 1 97.69 133 GLU B O 1
ATOM 3392 N N . LEU B 1 134 ? 16.812 -12.328 -1.194 1 97.75 134 LEU B N 1
ATOM 3393 C CA . LEU B 1 134 ? 15.438 -12.289 -0.688 1 97.75 134 LEU B CA 1
ATOM 3394 C C . LEU B 1 134 ? 15.016 -13.664 -0.173 1 97.75 134 LEU B C 1
ATOM 3396 O O . LEU B 1 134 ? 14.312 -13.766 0.833 1 97.75 134 LEU B O 1
ATOM 3400 N N . THR B 1 135 ? 15.461 -14.734 -0.824 1 95.56 135 THR B N 1
ATOM 3401 C CA . THR B 1 135 ? 15.078 -16.094 -0.449 1 95.56 135 THR B CA 1
ATOM 3402 C C . THR B 1 135 ? 15.578 -16.422 0.955 1 95.56 135 THR B C 1
ATOM 3404 O O . THR B 1 135 ? 15.086 -17.359 1.589 1 95.56 135 THR B O 1
ATOM 3407 N N . ARG B 1 136 ? 16.5 -15.664 1.421 1 95.06 136 ARG B N 1
ATOM 3408 C CA . ARG B 1 136 ? 17.109 -15.953 2.715 1 95.06 136 ARG B CA 1
ATOM 3409 C C . ARG B 1 136 ? 16.641 -14.953 3.773 1 95.06 136 ARG B C 1
ATOM 3411 O O . ARG B 1 136 ? 17.016 -15.07 4.945 1 95.06 136 ARG B O 1
ATOM 3418 N N . MET B 1 137 ? 15.945 -14.031 3.393 1 95.69 137 MET B N 1
ATOM 3419 C CA . MET B 1 137 ? 15.523 -12.969 4.297 1 95.69 137 MET B CA 1
ATOM 3420 C C . MET B 1 137 ? 14.281 -13.375 5.078 1 95.69 137 MET B C 1
ATOM 3422 O O . MET B 1 137 ? 13.555 -14.289 4.668 1 95.69 137 MET B O 1
ATOM 3426 N N . GLN B 1 138 ? 14.141 -12.719 6.195 1 93.94 138 GLN B N 1
ATOM 3427 C CA . GLN B 1 138 ? 12.945 -12.875 7.023 1 93.94 138 GLN B CA 1
ATOM 3428 C C . GLN B 1 138 ? 12.484 -11.531 7.574 1 93.94 138 GLN B C 1
ATOM 3430 O O . GLN B 1 138 ? 13.234 -10.547 7.547 1 93.94 138 GLN B O 1
ATOM 3435 N N . GLY B 1 139 ? 11.203 -11.531 7.941 1 95.38 139 GLY B N 1
ATOM 3436 C CA . GLY B 1 139 ? 10.688 -10.344 8.609 1 95.38 139 GLY B CA 1
ATOM 3437 C C . GLY B 1 139 ? 10.391 -9.211 7.652 1 95.38 139 GLY B C 1
ATOM 3438 O O . GLY B 1 139 ? 10.305 -9.414 6.441 1 95.38 139 GLY B O 1
ATOM 3439 N N . PHE B 1 140 ? 10.273 -8.023 8.172 1 97.25 140 PHE B N 1
ATOM 3440 C CA . PHE B 1 140 ? 9.773 -6.875 7.426 1 97.25 140 PHE B CA 1
ATOM 3441 C C . PHE B 1 140 ? 10.766 -6.461 6.348 1 97.25 140 PHE B C 1
ATOM 3443 O O . PHE B 1 140 ? 10.375 -5.938 5.301 1 97.25 140 PHE B O 1
ATOM 3450 N N . GLN B 1 141 ? 11.992 -6.676 6.566 1 96.88 141 GLN B N 1
ATOM 3451 C CA . GLN B 1 141 ? 13 -6.312 5.578 1 96.88 141 GLN B CA 1
ATOM 3452 C C . GLN B 1 141 ? 12.742 -7.008 4.246 1 96.88 141 GLN B C 1
ATOM 3454 O O . GLN B 1 141 ? 13.117 -6.492 3.189 1 96.88 141 GLN B O 1
ATOM 3459 N N . SER B 1 142 ? 12.125 -8.188 4.316 1 98.19 142 SER B N 1
ATOM 3460 C CA . SER B 1 142 ? 11.773 -8.875 3.082 1 98.19 142 SER B CA 1
ATOM 3461 C C . SER B 1 142 ? 10.789 -8.062 2.254 1 98.19 142 SER B C 1
ATOM 3463 O O . SER B 1 142 ? 10.836 -8.086 1.021 1 98.19 142 SER B O 1
ATOM 3465 N N . ALA B 1 143 ? 9.906 -7.332 2.959 1 98.06 143 ALA B N 1
ATOM 3466 C CA . ALA B 1 143 ? 8.93 -6.504 2.262 1 98.06 143 ALA B CA 1
ATOM 3467 C C . ALA B 1 143 ? 9.609 -5.379 1.492 1 98.06 143 ALA B C 1
ATOM 3469 O O . ALA B 1 143 ? 9.312 -5.152 0.316 1 98.06 143 ALA B O 1
ATOM 3470 N N . THR B 1 144 ? 10.477 -4.645 2.135 1 98.12 144 THR B N 1
ATOM 3471 C CA . THR B 1 144 ? 11.148 -3.533 1.475 1 98.12 144 THR B CA 1
ATOM 3472 C C . THR B 1 144 ? 12.078 -4.035 0.378 1 98.12 144 THR B C 1
ATOM 3474 O O . THR B 1 144 ? 12.227 -3.395 -0.664 1 98.12 144 THR B O 1
ATOM 3477 N N . ALA B 1 145 ? 12.703 -5.211 0.608 1 98.12 145 ALA B N 1
ATOM 3478 C CA . ALA B 1 145 ? 13.547 -5.816 -0.421 1 98.12 145 ALA B CA 1
ATOM 3479 C C . ALA B 1 145 ? 12.727 -6.176 -1.657 1 98.12 145 ALA B C 1
ATOM 3481 O O . ALA B 1 145 ? 13.18 -5.969 -2.789 1 98.12 145 ALA B O 1
ATOM 3482 N N . PHE B 1 146 ? 11.609 -6.691 -1.398 1 98.62 146 PHE B N 1
ATOM 3483 C CA . PHE B 1 146 ? 10.695 -7.031 -2.482 1 98.62 146 PHE B CA 1
ATOM 3484 C C . PHE B 1 146 ? 10.336 -5.793 -3.291 1 98.62 146 PHE B C 1
ATOM 3486 O O . PHE B 1 146 ? 10.398 -5.809 -4.523 1 98.62 146 PHE B O 1
ATOM 3493 N N . LEU B 1 147 ? 9.984 -4.727 -2.598 1 98.5 147 LEU B N 1
ATOM 3494 C CA . LEU B 1 147 ? 9.633 -3.482 -3.273 1 98.5 147 LEU B CA 1
ATOM 3495 C C . LEU B 1 147 ? 10.828 -2.926 -4.039 1 98.5 147 LEU B C 1
ATOM 3497 O O . LEU B 1 147 ? 10.672 -2.375 -5.129 1 98.5 147 LEU B O 1
ATOM 3501 N N . ASP B 1 148 ? 11.977 -3.072 -3.51 1 98.12 148 ASP B N 1
ATOM 3502 C CA . ASP B 1 148 ? 13.195 -2.639 -4.184 1 98.12 148 ASP B CA 1
ATOM 3503 C C . ASP B 1 148 ? 13.422 -3.422 -5.473 1 98.12 148 ASP B C 1
ATOM 3505 O O . ASP B 1 148 ? 13.883 -2.867 -6.469 1 98.12 148 ASP B O 1
ATOM 3509 N N . ILE B 1 149 ? 13.141 -4.688 -5.418 1 98.5 149 ILE B N 1
ATOM 3510 C CA . ILE B 1 149 ? 13.266 -5.52 -6.609 1 98.5 149 ILE B CA 1
ATOM 3511 C C . ILE B 1 149 ? 12.297 -5.023 -7.688 1 98.5 149 ILE B C 1
ATOM 3513 O O . ILE B 1 149 ? 12.688 -4.875 -8.852 1 98.5 149 ILE B O 1
ATOM 3517 N N . LEU B 1 150 ? 11.055 -4.777 -7.289 1 98.62 150 LEU B N 1
ATOM 3518 C CA . LEU B 1 150 ? 10.086 -4.266 -8.25 1 98.62 150 LEU B CA 1
ATOM 3519 C C . LEU B 1 150 ? 10.57 -2.955 -8.867 1 98.62 150 LEU B C 1
ATOM 3521 O O . LEU B 1 150 ? 10.453 -2.752 -10.07 1 98.62 150 LEU B O 1
ATOM 3525 N N . ASN B 1 151 ? 11.102 -2.102 -8.008 1 98.25 151 ASN B N 1
ATOM 3526 C CA . ASN B 1 151 ? 11.594 -0.83 -8.523 1 98.25 151 ASN B CA 1
ATOM 3527 C C . ASN B 1 151 ? 12.773 -1.029 -9.469 1 98.25 151 ASN B C 1
ATOM 3529 O O . ASN B 1 151 ? 12.891 -0.335 -10.477 1 98.25 151 ASN B O 1
ATOM 3533 N N . ALA B 1 152 ? 13.688 -1.888 -9.125 1 97.81 152 ALA B N 1
ATOM 3534 C CA . ALA B 1 152 ? 14.82 -2.195 -9.992 1 97.81 152 ALA B CA 1
ATOM 3535 C C . ALA B 1 152 ? 14.352 -2.699 -11.352 1 97.81 152 ALA B C 1
ATOM 3537 O O . ALA B 1 152 ? 14.883 -2.289 -12.391 1 97.81 152 ALA B O 1
ATOM 3538 N N . LEU B 1 153 ? 13.359 -3.578 -11.359 1 98.25 153 LEU B N 1
ATOM 3539 C CA . LEU B 1 153 ? 12.797 -4.09 -12.609 1 98.25 153 LEU B CA 1
ATOM 3540 C C . LEU B 1 153 ? 12.133 -2.969 -13.406 1 98.25 153 LEU B C 1
ATOM 3542 O O . LEU B 1 153 ? 12.219 -2.945 -14.633 1 98.25 153 LEU B O 1
ATOM 3546 N N . ALA B 1 154 ? 11.516 -2.076 -12.672 1 97.56 154 ALA B N 1
ATOM 3547 C CA . ALA B 1 154 ? 10.789 -0.98 -13.305 1 97.56 154 ALA B CA 1
ATOM 3548 C C . ALA B 1 154 ? 11.734 -0.08 -14.094 1 97.56 154 ALA B C 1
ATOM 3550 O O . ALA B 1 154 ? 11.344 0.52 -15.102 1 97.56 154 ALA B O 1
ATOM 3551 N N . THR B 1 155 ? 12.953 0.003 -13.641 1 93.56 155 THR B N 1
ATOM 3552 C CA . THR B 1 155 ? 13.898 0.923 -14.266 1 93.56 155 THR B CA 1
ATOM 3553 C C . THR B 1 155 ? 14.898 0.167 -15.133 1 93.56 155 THR B C 1
ATOM 3555 O O . THR B 1 155 ? 15.781 0.773 -15.75 1 93.56 155 THR B O 1
ATOM 3558 N N . ALA B 1 156 ? 14.828 -1.117 -15.203 1 95.44 156 ALA B N 1
ATOM 3559 C CA . ALA B 1 156 ? 15.742 -1.95 -15.977 1 95.44 156 ALA B CA 1
ATOM 3560 C C . ALA B 1 156 ? 15.383 -1.941 -17.453 1 95.44 156 ALA B C 1
ATOM 3562 O O . ALA B 1 156 ? 14.227 -1.722 -17.812 1 95.44 156 ALA B O 1
ATOM 3563 N N . ASN B 1 157 ? 16.422 -2.205 -18.234 1 93.31 157 ASN B N 1
ATOM 3564 C CA . ASN B 1 157 ? 16.156 -2.486 -19.641 1 93.31 157 ASN B CA 1
ATOM 3565 C C . ASN B 1 157 ? 15.328 -3.756 -19.812 1 93.31 157 ASN B C 1
ATOM 3567 O O . ASN B 1 157 ? 15.578 -4.762 -19.156 1 93.31 157 ASN B O 1
ATOM 3571 N N . ARG B 1 158 ? 14.281 -3.604 -20.703 1 93.81 158 ARG B N 1
ATOM 3572 C CA . ARG B 1 158 ? 13.406 -4.758 -20.844 1 93.81 158 ARG B CA 1
ATOM 3573 C C . ARG B 1 158 ? 12.852 -4.848 -22.266 1 93.81 158 ARG B C 1
ATOM 3575 O O . ARG B 1 158 ? 12.828 -3.855 -22.984 1 93.81 158 ARG B O 1
ATOM 3582 N N . LYS B 1 159 ? 12.562 -6.051 -22.609 1 94.38 159 LYS B N 1
ATOM 3583 C CA . LYS B 1 159 ? 11.891 -6.367 -23.859 1 94.38 159 LYS B CA 1
ATOM 3584 C C . LYS B 1 159 ? 10.469 -6.852 -23.625 1 94.38 159 LYS B C 1
ATOM 3586 O O . LYS B 1 159 ? 10.234 -7.695 -22.75 1 94.38 159 LYS B O 1
ATOM 3591 N N . VAL B 1 160 ? 9.5 -6.25 -24.344 1 93.25 160 VAL B N 1
ATOM 3592 C CA . VAL B 1 160 ? 8.125 -6.73 -24.328 1 93.25 160 VAL B CA 1
ATOM 3593 C C . VAL B 1 160 ? 8.008 -7.984 -25.203 1 93.25 160 VAL B C 1
ATOM 3595 O O . VAL B 1 160 ? 8.469 -7.996 -26.344 1 93.25 160 VAL B O 1
ATOM 3598 N N . LEU B 1 161 ? 7.383 -8.961 -24.688 1 92.38 161 LEU B N 1
ATOM 3599 C CA . LEU B 1 161 ? 7.43 -10.266 -25.359 1 92.38 161 LEU B CA 1
ATOM 3600 C C . LEU B 1 161 ? 6.203 -10.469 -26.234 1 92.38 161 LEU B C 1
ATOM 3602 O O . LEU B 1 161 ? 6.316 -10.945 -27.375 1 92.38 161 LEU B O 1
ATOM 3606 N N . MET B 1 162 ? 5.086 -10.102 -25.781 1 87.5 162 MET B N 1
ATOM 3607 C CA . MET B 1 162 ? 3.859 -10.352 -26.531 1 87.5 162 MET B CA 1
ATOM 3608 C C . MET B 1 162 ? 3.58 -9.211 -27.5 1 87.5 162 MET B C 1
ATOM 3610 O O . MET B 1 162 ? 3.871 -8.047 -27.203 1 87.5 162 MET B O 1
ATOM 3614 N N . SER B 1 163 ? 3.141 -9.562 -28.75 1 76.38 163 SER B N 1
ATOM 3615 C CA . SER B 1 163 ? 2.803 -8.57 -29.766 1 76.38 163 SER B CA 1
ATOM 3616 C C . SER B 1 163 ? 1.53 -7.812 -29.406 1 76.38 163 SER B C 1
ATOM 3618 O O . SER B 1 163 ? 1.431 -6.605 -29.641 1 76.38 163 SER B O 1
ATOM 3620 N N . ASN B 1 164 ? 0.482 -8.555 -29.172 1 62.06 164 ASN B N 1
ATOM 3621 C CA . ASN B 1 164 ? -0.79 -7.918 -28.844 1 62.06 164 ASN B CA 1
ATOM 3622 C C . ASN B 1 164 ? -1.155 -8.094 -27.375 1 62.06 164 ASN B C 1
ATOM 3624 O O . ASN B 1 164 ? -0.685 -9.023 -26.719 1 62.06 164 ASN B O 1
ATOM 3628 N N . LEU B 1 165 ? -1.562 -6.969 -26.75 1 53.5 165 LEU B N 1
ATOM 3629 C CA . LEU B 1 165 ? -2.098 -7.145 -25.406 1 53.5 165 LEU B CA 1
ATOM 3630 C C . LEU B 1 165 ? -3.043 -8.336 -25.344 1 53.5 165 LEU B C 1
ATOM 3632 O O . LEU B 1 165 ? -3.855 -8.539 -26.25 1 53.5 165 LEU B O 1
ATOM 3636 N N . CYS B 1 166 ? -2.602 -9.328 -24.938 1 47.12 166 CYS B N 1
ATOM 3637 C CA . CYS B 1 166 ? -3.555 -10.422 -24.797 1 47.12 166 CYS B CA 1
ATOM 3638 C C . CYS B 1 166 ? -4.945 -9.891 -24.469 1 47.12 166 CYS B C 1
ATOM 3640 O O . CYS B 1 166 ? -5.102 -9.039 -23.594 1 47.12 166 CYS B O 1
ATOM 3642 N N . ASP B 1 167 ? -5.789 -9.617 -25.422 1 42.34 167 ASP B N 1
ATOM 3643 C CA . ASP B 1 167 ? -7.188 -9.414 -25.062 1 42.34 167 ASP B CA 1
ATOM 3644 C C . ASP B 1 167 ? -7.559 -10.227 -23.812 1 42.34 167 ASP B C 1
ATOM 3646 O O . ASP B 1 167 ? -8.188 -11.281 -23.922 1 42.34 167 ASP B O 1
ATOM 3650 N N . SER B 1 168 ? -6.656 -10.406 -23.125 1 42.16 168 SER B N 1
ATOM 3651 C CA . SER B 1 168 ? -6.98 -11.18 -21.938 1 42.16 168 SER B CA 1
ATOM 3652 C C . SER B 1 168 ? -8.273 -10.695 -21.297 1 42.16 168 SER B C 1
ATOM 3654 O O . SER B 1 168 ? -8.688 -11.203 -20.25 1 42.16 168 SER B O 1
ATOM 3656 N N . LYS B 1 169 ? -8.586 -9.492 -21.625 1 39.88 169 LYS B N 1
ATOM 3657 C CA . LYS B 1 169 ? -9.953 -9.055 -21.344 1 39.88 169 LYS B CA 1
ATOM 3658 C C . LYS B 1 169 ? -10.961 -10.133 -21.734 1 39.88 169 LYS B C 1
ATOM 3660 O O . LYS B 1 169 ? -12.125 -10.07 -21.344 1 39.88 169 LYS B O 1
ATOM 3665 N N . ASN B 1 170 ? -10.703 -10.656 -22.828 1 37.84 170 ASN B N 1
ATOM 3666 C CA . ASN B 1 170 ? -11.672 -11.672 -23.234 1 37.84 170 ASN B CA 1
ATOM 3667 C C . ASN B 1 170 ? -11.797 -12.758 -22.172 1 37.84 170 ASN B C 1
ATOM 3669 O O . ASN B 1 170 ? -12.812 -13.461 -22.109 1 37.84 170 ASN B O 1
ATOM 3673 N N . ILE B 1 171 ? -10.641 -13.203 -21.688 1 37 171 ILE B N 1
ATOM 3674 C CA . ILE B 1 171 ? -10.891 -14.211 -20.672 1 37 171 ILE B CA 1
ATOM 3675 C C . ILE B 1 171 ? -11.648 -13.578 -19.5 1 37 171 ILE B C 1
ATOM 3677 O O . ILE B 1 171 ? -12.703 -14.078 -19.094 1 37 171 ILE B O 1
ATOM 3681 N N . VAL B 1 172 ? -10.883 -13.109 -18.328 1 37.47 172 VAL B N 1
ATOM 3682 C CA . VAL B 1 172 ? -11.539 -12.844 -17.047 1 37.47 172 VAL B CA 1
ATOM 3683 C C . VAL B 1 172 ? -11.93 -11.367 -16.969 1 37.47 172 VAL B C 1
ATOM 3685 O O . VAL B 1 172 ? -12.602 -10.953 -16.031 1 37.47 172 VAL B O 1
ATOM 3688 N N . HIS B 1 173 ? -11.164 -10.477 -17.719 1 38.53 173 HIS B N 1
ATOM 3689 C CA . HIS B 1 173 ? -11.539 -9.117 -17.344 1 38.53 173 HIS B CA 1
ATOM 3690 C C . HIS B 1 173 ? -12.969 -8.805 -17.781 1 38.53 173 HIS B C 1
ATOM 3692 O O . HIS B 1 173 ? -13.188 -7.949 -18.641 1 38.53 173 HIS B O 1
ATOM 3698 N N . THR B 1 174 ? -13.57 -9.656 -18.344 1 35 174 THR B N 1
ATOM 3699 C CA . THR B 1 174 ? -14.945 -9.211 -18.562 1 35 174 THR B CA 1
ATOM 3700 C C . THR B 1 174 ? -15.344 -8.164 -17.531 1 35 174 THR B C 1
ATOM 3702 O O . THR B 1 174 ? -15.016 -8.297 -16.344 1 35 174 THR B O 1
ATOM 3705 N N . SER B 1 175 ? -15.383 -6.965 -17.906 1 37.44 175 SER B N 1
ATOM 3706 C CA . SER B 1 175 ? -16.219 -6.094 -17.078 1 37.44 175 SER B CA 1
ATOM 3707 C C . SER B 1 175 ? -17.062 -6.898 -16.109 1 37.44 175 SER B C 1
ATOM 3709 O O . SER B 1 175 ? -17.953 -7.637 -16.516 1 37.44 175 SER B O 1
ATOM 3711 N N . LYS B 1 176 ? -16.438 -7.621 -15.227 1 46.19 176 LYS B N 1
ATOM 3712 C CA . LYS B 1 176 ? -17.375 -8.195 -14.281 1 46.19 176 LYS B CA 1
ATOM 3713 C C . LYS B 1 176 ? -18.672 -7.383 -14.234 1 46.19 176 LYS B C 1
ATOM 3715 O O . LYS B 1 176 ? -18.672 -6.215 -13.844 1 46.19 176 LYS B O 1
ATOM 3720 N N . SER B 1 177 ? -19.453 -7.633 -15.148 1 59.41 177 SER B N 1
ATOM 3721 C CA . SER B 1 177 ? -20.812 -7.164 -14.93 1 59.41 177 SER B CA 1
ATOM 3722 C C . SER B 1 177 ? -21.172 -7.188 -13.453 1 59.41 177 SER B C 1
ATOM 3724 O O . SER B 1 177 ? -20.594 -7.941 -12.672 1 59.41 177 SER B O 1
ATOM 3726 N N . ARG B 1 178 ? -21.562 -6.172 -13.133 1 69.5 178 ARG B N 1
ATOM 3727 C CA . ARG B 1 178 ? -22.109 -6.117 -11.781 1 69.5 178 ARG B CA 1
ATOM 3728 C C . ARG B 1 178 ? -22.688 -7.465 -11.375 1 69.5 178 ARG B C 1
ATOM 3730 O O . ARG B 1 178 ? -22.562 -7.879 -10.219 1 69.5 178 ARG B O 1
ATOM 3737 N N . ARG B 1 179 ? -23.094 -8.219 -12.398 1 80.19 179 ARG B N 1
ATOM 3738 C CA . ARG B 1 179 ? -23.734 -9.5 -12.125 1 80.19 179 ARG B CA 1
ATOM 3739 C C . ARG B 1 179 ? -22.703 -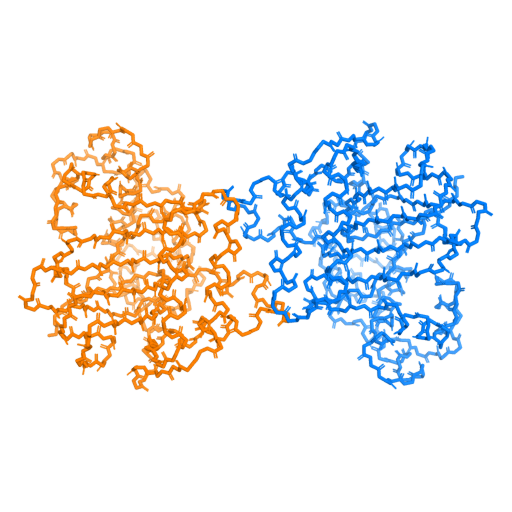10.57 -11.805 1 80.19 179 ARG B C 1
ATOM 3741 O O . ARG B 1 179 ? -22.859 -11.336 -10.852 1 80.19 179 ARG B O 1
ATOM 3748 N N . ILE B 1 180 ? -21.625 -10.586 -12.562 1 79.44 180 ILE B N 1
ATOM 3749 C CA . ILE B 1 180 ? -20.594 -11.594 -12.344 1 79.44 180 ILE B CA 1
ATOM 3750 C C . ILE B 1 180 ? -19.906 -11.344 -11.008 1 79.44 180 ILE B C 1
ATOM 3752 O O . ILE B 1 180 ? -19.625 -12.281 -10.258 1 79.44 180 ILE B O 1
ATOM 3756 N N . ALA B 1 181 ? -19.688 -10.133 -10.75 1 74.69 181 ALA B N 1
ATOM 3757 C CA . ALA B 1 181 ? -19.062 -9.773 -9.477 1 74.69 181 ALA B CA 1
ATOM 3758 C C . ALA B 1 181 ? -19.922 -10.242 -8.297 1 74.69 181 ALA B C 1
ATOM 3760 O O . ALA B 1 181 ? -19.406 -10.766 -7.316 1 74.69 181 ALA B O 1
ATOM 3761 N N . LYS B 1 182 ? -21.125 -10.023 -8.453 1 82.25 182 LYS B N 1
ATOM 3762 C CA . LYS B 1 182 ? -22.078 -10.453 -7.422 1 82.25 182 LYS B CA 1
ATOM 3763 C C . LYS B 1 182 ? -22 -11.961 -7.211 1 82.25 182 LYS B C 1
ATOM 3765 O O . LYS B 1 182 ? -22 -12.438 -6.074 1 82.25 182 LYS B O 1
ATOM 3770 N N . VAL B 1 183 ? -21.969 -12.656 -8.242 1 86.06 183 VAL B N 1
ATOM 3771 C CA . VAL B 1 183 ? -21.922 -14.117 -8.195 1 86.06 183 VAL B CA 1
ATOM 3772 C C . VAL B 1 183 ? -20.609 -14.57 -7.57 1 86.06 183 VAL B C 1
ATOM 3774 O O . VAL B 1 183 ? -20.594 -15.43 -6.691 1 86.06 183 VAL B O 1
ATOM 3777 N N . CYS B 1 184 ? -19.516 -13.984 -7.992 1 79.69 184 CYS B N 1
ATOM 3778 C CA . CYS B 1 184 ? -18.203 -14.359 -7.477 1 79.69 184 CYS B CA 1
ATOM 3779 C C . CYS B 1 184 ? -18.109 -14.094 -5.98 1 79.69 184 CYS B C 1
ATOM 3781 O O . CYS B 1 184 ? -17.578 -14.922 -5.23 1 79.69 184 CYS B O 1
ATOM 3783 N N . ASP B 1 185 ? -18.625 -13.016 -5.602 1 80.56 185 ASP B N 1
ATOM 3784 C CA . ASP B 1 185 ? -18.641 -12.664 -4.184 1 80.56 185 ASP B CA 1
ATOM 3785 C C . ASP B 1 185 ? -19.438 -13.688 -3.373 1 80.56 185 ASP B C 1
ATOM 3787 O O . ASP B 1 185 ? -19 -14.102 -2.293 1 80.56 185 ASP B O 1
ATOM 3791 N N . TYR B 1 186 ? -20.531 -14.031 -3.918 1 86.69 186 TYR B N 1
ATOM 3792 C CA . TYR B 1 186 ? -21.391 -15.016 -3.254 1 86.69 186 TYR B CA 1
ATOM 3793 C C . TYR B 1 186 ? -20.656 -16.344 -3.117 1 86.69 186 TYR B C 1
ATOM 3795 O O . TYR B 1 186 ? -20.688 -16.969 -2.053 1 86.69 186 TYR B O 1
ATOM 3803 N N . ILE B 1 187 ? -20.047 -16.781 -4.125 1 85.5 187 ILE B N 1
ATOM 3804 C CA . ILE B 1 187 ? -19.359 -18.062 -4.125 1 85.5 187 ILE B CA 1
ATOM 3805 C C . ILE B 1 187 ? -18.219 -18.031 -3.107 1 85.5 187 ILE B C 1
ATOM 3807 O O . ILE B 1 187 ? -18.047 -18.984 -2.334 1 85.5 187 ILE B O 1
ATOM 3811 N N . GLU B 1 188 ? -17.484 -16.984 -3.131 1 79.25 188 GLU B N 1
ATOM 3812 C CA . GLU B 1 188 ? -16.359 -16.844 -2.213 1 79.25 188 GLU B CA 1
ATOM 3813 C C . GLU B 1 188 ? -16.812 -16.938 -0.761 1 79.25 188 GLU B C 1
ATOM 3815 O O . GLU B 1 188 ? -16.172 -17.594 0.062 1 79.25 188 GLU B O 1
ATOM 3820 N N . LYS B 1 189 ? -17.891 -16.344 -0.497 1 83.62 189 LYS B N 1
ATOM 3821 C CA . LYS B 1 189 ? -18.406 -16.281 0.867 1 83.62 189 LYS B CA 1
ATOM 3822 C C . LYS B 1 189 ? -19.016 -17.625 1.28 1 83.62 189 LYS B C 1
ATOM 3824 O O . LYS B 1 189 ? -19.094 -17.938 2.471 1 83.62 189 LYS B O 1
ATOM 3829 N N . ASN B 1 190 ? -19.422 -18.422 0.282 1 88.75 190 ASN B N 1
ATOM 3830 C CA . AS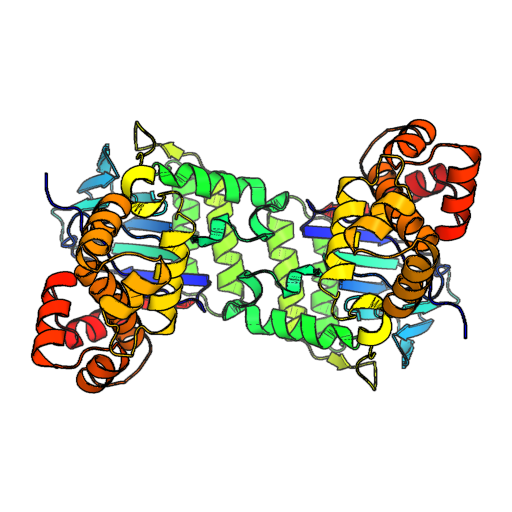N B 1 190 ? -20.156 -19.656 0.597 1 88.75 190 ASN B CA 1
ATOM 3831 C C . ASN B 1 190 ? -19.438 -20.891 0.06 1 88.75 190 ASN B C 1
ATOM 3833 O O . ASN B 1 190 ? -20.047 -21.938 -0.122 1 88.75 190 ASN B O 1
ATOM 3837 N N . LEU B 1 191 ? -18.219 -20.781 -0.124 1 86.69 191 LEU B N 1
ATOM 3838 C CA . LEU B 1 191 ? -17.453 -21.797 -0.847 1 86.69 191 LEU B CA 1
ATOM 3839 C C . LEU B 1 191 ? -17.469 -23.125 -0.093 1 86.69 191 LEU B C 1
ATOM 3841 O O . LEU B 1 191 ? -17.469 -24.188 -0.708 1 86.69 191 LEU B O 1
ATOM 3845 N N . CYS B 1 192 ? -17.547 -23.094 1.208 1 86.5 192 CYS B N 1
ATOM 3846 C CA . CYS B 1 192 ? -17.422 -24.281 2.045 1 86.5 192 CYS B CA 1
ATOM 3847 C C . CYS B 1 192 ? -18.766 -24.984 2.197 1 86.5 192 CYS B C 1
ATOM 3849 O O . CYS B 1 192 ? -18.828 -26.078 2.766 1 86.5 192 CYS B O 1
ATOM 3851 N N . GLN B 1 193 ? -19.75 -24.375 1.749 1 86.31 193 GLN B N 1
ATOM 3852 C CA . GLN B 1 193 ? -21.078 -24.953 1.829 1 86.31 193 GLN B CA 1
ATOM 3853 C C . GLN B 1 193 ? -21.547 -25.453 0.467 1 86.31 193 GLN B C 1
ATOM 3855 O O . GLN B 1 193 ? -20.828 -25.312 -0.529 1 86.31 193 GLN B O 1
ATOM 3860 N N . ASN B 1 194 ? -22.672 -26.172 0.569 1 86.12 194 ASN B N 1
ATOM 3861 C CA . ASN B 1 194 ? -23.297 -26.594 -0.688 1 86.12 194 ASN B CA 1
ATOM 3862 C C . ASN B 1 194 ? -23.922 -25.406 -1.417 1 86.12 194 ASN B C 1
ATOM 3864 O O . ASN B 1 194 ? -24.875 -24.797 -0.917 1 86.12 194 ASN B O 1
ATOM 3868 N N . ILE B 1 195 ? -23.25 -25.016 -2.547 1 89.56 195 ILE B N 1
ATOM 3869 C CA . ILE B 1 195 ? -23.766 -23.906 -3.344 1 89.56 195 ILE B CA 1
ATOM 3870 C C . ILE B 1 195 ? -24.656 -24.438 -4.461 1 89.56 195 ILE B C 1
ATOM 3872 O O . ILE B 1 195 ? -24.172 -25.016 -5.43 1 89.56 195 ILE B O 1
ATOM 3876 N N . ARG B 1 196 ? -26.016 -24.203 -4.332 1 86.81 196 ARG B N 1
ATOM 3877 C CA . ARG B 1 196 ? -26.938 -24.672 -5.355 1 86.81 196 ARG B CA 1
ATOM 3878 C C . ARG B 1 196 ? -27 -23.688 -6.527 1 86.81 196 ARG B C 1
ATOM 3880 O O . ARG B 1 196 ? -26.984 -22.469 -6.332 1 86.81 196 ARG B O 1
ATOM 3887 N N . LEU B 1 197 ? -26.953 -24.328 -7.691 1 91.06 197 LEU B N 1
ATOM 3888 C CA . LEU B 1 197 ? -27.062 -23.531 -8.914 1 91.06 197 LEU B CA 1
ATOM 3889 C C . LEU B 1 197 ? -28.281 -22.625 -8.875 1 91.06 197 LEU B C 1
ATOM 3891 O O . LEU B 1 197 ? -28.25 -21.484 -9.352 1 91.06 197 LEU B O 1
ATOM 3895 N N . THR B 1 198 ? -29.344 -23.125 -8.266 1 91.56 198 THR B N 1
ATOM 3896 C CA . THR B 1 198 ? -30.594 -22.375 -8.172 1 91.56 198 THR B CA 1
ATOM 3897 C C . THR B 1 198 ? -30.406 -21.094 -7.363 1 91.56 198 THR B C 1
ATOM 3899 O O . THR B 1 198 ? -30.953 -20.047 -7.719 1 91.56 198 THR B O 1
ATOM 3902 N N . ASP B 1 199 ? -29.719 -21.203 -6.316 1 92.12 199 ASP B N 1
ATOM 3903 C CA . ASP B 1 199 ? -29.484 -20.047 -5.457 1 92.12 199 ASP B CA 1
ATOM 3904 C C . ASP B 1 199 ? -28.641 -19 -6.18 1 92.12 199 ASP B C 1
ATOM 3906 O O . ASP B 1 199 ? -28.953 -17.797 -6.105 1 92.12 199 ASP B O 1
ATOM 3910 N N . VAL B 1 200 ? -27.641 -19.422 -6.895 1 92.94 200 VAL B N 1
ATOM 3911 C CA . VAL B 1 200 ? -26.734 -18.516 -7.586 1 92.94 200 VAL B CA 1
ATOM 3912 C C . VAL B 1 200 ? -27.453 -17.859 -8.766 1 92.94 200 VAL B C 1
ATOM 3914 O O . VAL B 1 200 ? -27.312 -16.656 -9 1 92.94 200 VAL B O 1
ATOM 3917 N N . ALA B 1 201 ? -28.203 -18.609 -9.492 1 93.5 201 ALA B N 1
ATOM 3918 C CA . ALA B 1 201 ? -29 -18.078 -10.602 1 93.5 201 ALA B CA 1
ATOM 3919 C C . ALA B 1 201 ? -29.984 -17.031 -10.109 1 93.5 201 ALA B C 1
ATOM 3921 O O . ALA B 1 201 ? -30.188 -16 -10.766 1 93.5 201 ALA B O 1
ATOM 3922 N N . GLY B 1 202 ? -30.516 -17.266 -9 1 92.44 202 GLY B N 1
ATOM 3923 C CA . GLY B 1 202 ? -31.469 -16.344 -8.398 1 92.44 202 GLY B CA 1
ATOM 3924 C C . GLY B 1 202 ? -30.859 -15.008 -8.039 1 92.44 202 GLY B C 1
ATOM 3925 O O . GLY B 1 202 ? -31.531 -13.977 -8.078 1 92.44 202 GLY B O 1
ATOM 3926 N N . LEU B 1 203 ? -29.594 -14.984 -7.664 1 90.75 203 LEU B N 1
ATOM 3927 C CA . LEU B 1 203 ? -28.875 -13.773 -7.285 1 90.75 203 LEU B CA 1
ATOM 3928 C C . LEU B 1 203 ? -28.875 -12.766 -8.43 1 90.75 203 LEU B C 1
ATOM 3930 O O . LEU B 1 203 ? -28.812 -11.555 -8.195 1 90.75 203 LEU B O 1
ATOM 3934 N N . VAL B 1 204 ? -28.969 -13.242 -9.648 1 91.31 204 VAL B N 1
ATOM 3935 C CA . VAL B 1 204 ? -28.906 -12.359 -10.812 1 91.31 204 VAL B CA 1
ATOM 3936 C C . VAL B 1 204 ? -30.203 -12.461 -11.609 1 91.31 204 VAL B C 1
ATOM 3938 O O . VAL B 1 204 ? -30.234 -12.125 -12.797 1 91.31 204 VAL B O 1
ATOM 3941 N N . ASN B 1 205 ? -31.141 -12.953 -11.039 1 92.69 205 ASN B N 1
ATOM 3942 C CA . ASN B 1 205 ? -32.5 -13.023 -11.562 1 92.69 205 ASN B CA 1
ATOM 3943 C C . ASN B 1 205 ? -32.562 -13.789 -12.883 1 92.69 205 ASN B C 1
ATOM 3945 O O . ASN B 1 205 ? -33.125 -13.32 -13.859 1 92.69 205 ASN B O 1
ATOM 3949 N N . MET B 1 206 ? -32 -14.992 -12.922 1 93.5 206 MET B N 1
ATOM 3950 C CA . MET B 1 206 ? -32 -15.852 -14.102 1 93.5 206 MET B CA 1
ATOM 3951 C C . MET B 1 206 ? -32.406 -17.266 -13.742 1 93.5 206 MET B C 1
ATOM 3953 O O . MET B 1 206 ? -32.344 -17.672 -12.578 1 93.5 206 MET B O 1
ATOM 3957 N N . SER B 1 207 ? -32.875 -18 -14.797 1 94.38 207 SER B N 1
ATOM 3958 C CA . SER B 1 207 ? -33.031 -19.453 -14.633 1 94.38 207 SER B CA 1
ATOM 3959 C C . SER B 1 207 ? -31.656 -20.141 -14.594 1 94.38 207 SER B C 1
ATOM 3961 O O . SER B 1 207 ? -30.656 -19.562 -14.992 1 94.38 207 SER B O 1
ATOM 3963 N N . GLU B 1 208 ? -31.703 -21.391 -14.125 1 94.31 208 GLU B N 1
ATOM 3964 C CA . GLU B 1 208 ? -30.453 -22.156 -14.039 1 94.31 208 GLU B CA 1
ATOM 3965 C C . GLU B 1 208 ? -29.797 -22.312 -15.406 1 94.31 208 GLU B C 1
ATOM 3967 O O . GLU B 1 208 ? -28.594 -22.141 -15.547 1 94.31 208 GLU B O 1
ATOM 3972 N N . SER B 1 209 ? -30.641 -22.609 -16.375 1 94.12 209 SER B N 1
ATOM 3973 C CA . SER B 1 209 ? -30.141 -22.812 -17.719 1 94.12 209 SER B CA 1
ATOM 3974 C C . SER B 1 209 ? -29.578 -21.516 -18.312 1 94.12 209 SER B C 1
ATOM 3976 O O . SER B 1 209 ? -28.484 -21.516 -18.891 1 94.12 209 SER B O 1
ATOM 3978 N N . ALA B 1 210 ? -30.312 -20.5 -18.172 1 93.75 210 ALA B N 1
ATOM 3979 C CA . ALA B 1 210 ? -29.875 -19.203 -18.672 1 93.75 210 ALA B CA 1
ATOM 3980 C C . ALA B 1 210 ? -28.609 -18.75 -17.984 1 93.75 210 ALA B C 1
ATOM 3982 O O . ALA B 1 210 ? -27.703 -18.203 -18.625 1 93.75 210 ALA B O 1
ATOM 3983 N N . PHE B 1 211 ? -28.562 -18.969 -16.703 1 93.94 211 PHE B N 1
ATOM 3984 C CA . PHE B 1 211 ? -27.391 -18.578 -15.93 1 93.94 211 PHE B CA 1
ATOM 3985 C C . PHE B 1 211 ? -26.156 -19.344 -16.391 1 93.94 211 PHE B C 1
ATOM 3987 O O . PHE B 1 211 ? -25.094 -18.766 -16.578 1 93.94 211 PHE B O 1
ATOM 3994 N N . SER B 1 212 ? -26.312 -20.609 -16.516 1 92.5 212 SER B N 1
ATOM 3995 C CA . SER B 1 212 ? -25.188 -21.453 -16.922 1 92.5 212 SER B CA 1
ATOM 3996 C C . SER B 1 212 ? -24.609 -20.984 -18.266 1 92.5 212 SER B C 1
ATOM 3998 O O . SER B 1 212 ? -23.391 -20.891 -18.422 1 92.5 212 SER B O 1
ATOM 4000 N N . HIS B 1 213 ? -25.453 -20.672 -19.188 1 91.25 213 HIS B N 1
ATOM 4001 C CA . HIS B 1 213 ? -25.031 -20.188 -20.484 1 91.25 213 HIS B CA 1
ATOM 4002 C C . HIS B 1 213 ? -24.359 -18.812 -20.375 1 91.25 213 HIS B C 1
ATOM 4004 O O . HIS B 1 213 ? -23.312 -18.578 -20.984 1 91.25 213 HIS B O 1
ATOM 4010 N N . PHE B 1 214 ? -25.016 -18.031 -19.672 1 87.38 214 PHE B N 1
ATOM 4011 C CA . PHE B 1 214 ? -24.516 -16.688 -19.453 1 87.38 214 PHE B CA 1
ATOM 4012 C C . PHE B 1 214 ? -23.125 -16.719 -18.812 1 87.38 214 PHE B C 1
ATOM 4014 O O . PHE B 1 214 ? -22.219 -16.031 -19.281 1 87.38 214 PHE B O 1
ATOM 4021 N N . PHE B 1 215 ? -22.969 -17.484 -17.734 1 86.62 215 PHE B N 1
ATOM 4022 C CA . PHE B 1 215 ? -21.703 -17.562 -17 1 86.62 215 PHE B CA 1
ATOM 4023 C C . PHE B 1 215 ? -20.594 -18.078 -17.891 1 86.62 215 PHE B C 1
ATOM 4025 O O . PHE B 1 215 ? -19.5 -17.5 -17.922 1 86.62 215 PHE B O 1
ATOM 4032 N N . LYS B 1 216 ? -20.875 -19.078 -18.625 1 84.75 216 LYS B N 1
ATOM 4033 C CA . LYS B 1 216 ? -19.891 -19.656 -19.516 1 84.75 216 LYS B CA 1
ATOM 4034 C C . LYS B 1 216 ? -19.484 -18.672 -20.609 1 84.75 216 LYS B C 1
ATOM 4036 O O . LYS B 1 216 ? -18.297 -18.531 -20.922 1 84.75 216 LYS B O 1
ATOM 4041 N N . LYS B 1 217 ? -20.422 -18.016 -21.094 1 79.94 217 LYS B N 1
ATOM 4042 C CA . LYS B 1 217 ? -20.156 -17.031 -22.125 1 79.94 217 LYS B CA 1
ATOM 4043 C C . LYS B 1 217 ? -19.25 -15.906 -21.609 1 79.94 217 LYS B C 1
ATOM 4045 O O . LYS B 1 217 ? -18.359 -15.445 -22.312 1 79.94 217 LYS B O 1
ATOM 4050 N N . ARG B 1 218 ? -19.5 -15.578 -20.375 1 73.12 218 ARG B N 1
ATOM 4051 C CA . ARG B 1 218 ? -18.828 -14.414 -19.812 1 73.12 218 ARG B CA 1
ATOM 4052 C C . ARG B 1 218 ? -17.453 -14.797 -19.266 1 73.12 218 ARG B C 1
ATOM 4054 O O . ARG B 1 218 ? -16.531 -13.992 -19.266 1 73.12 218 ARG B O 1
ATOM 4061 N N . THR B 1 219 ? -17.344 -16 -18.75 1 71.25 219 THR B N 1
ATOM 4062 C CA . THR B 1 219 ? -16.109 -16.375 -18.047 1 71.25 219 THR B CA 1
ATOM 4063 C C . THR B 1 219 ? -15.32 -17.406 -18.859 1 71.25 219 THR B C 1
ATOM 4065 O O . THR B 1 219 ? -14.164 -17.688 -18.547 1 71.25 219 THR B O 1
ATOM 4068 N N . ASN B 1 220 ? -15.914 -18.031 -19.828 1 72.88 220 ASN B N 1
ATOM 4069 C CA . ASN B 1 220 ? -15.344 -19.031 -20.734 1 72.88 220 ASN B CA 1
ATOM 4070 C C . ASN B 1 220 ? -15.164 -20.375 -20.047 1 72.88 220 ASN B C 1
ATOM 4072 O O . ASN B 1 220 ? -14.453 -21.25 -20.547 1 72.88 220 ASN B O 1
ATOM 4076 N N . ILE B 1 221 ? -15.609 -20.5 -18.891 1 76.19 221 ILE B N 1
ATOM 4077 C CA . ILE B 1 221 ? -15.641 -21.781 -18.188 1 76.19 221 ILE B CA 1
ATOM 4078 C C . ILE B 1 221 ? -17.016 -22 -17.578 1 76.19 221 ILE B C 1
ATOM 4080 O O . ILE B 1 221 ? -17.766 -21.047 -17.359 1 76.19 221 ILE B O 1
ATOM 4084 N N . SER B 1 222 ? -17.312 -23.25 -17.391 1 87.31 222 SER B N 1
ATOM 4085 C CA . SER B 1 222 ? -18.609 -23.547 -16.797 1 87.31 222 SER B CA 1
ATOM 4086 C C . SER B 1 222 ? -18.641 -23.141 -15.32 1 87.31 222 SER B C 1
ATOM 4088 O O . SER B 1 222 ? -17.594 -23.031 -14.68 1 87.31 222 SER B O 1
ATOM 4090 N N . TYR B 1 223 ? -19.828 -22.984 -14.812 1 87.19 223 TYR B N 1
ATOM 4091 C CA . TYR B 1 223 ? -20.031 -22.609 -13.414 1 87.19 223 TYR B CA 1
ATOM 4092 C C . TYR B 1 223 ? -19.438 -23.672 -12.484 1 87.19 223 TYR B C 1
ATOM 4094 O O . TYR B 1 223 ? -18.75 -23.344 -11.523 1 87.19 223 TYR B O 1
ATOM 4102 N N . ILE B 1 224 ? -19.672 -24.906 -12.789 1 87.62 224 ILE B N 1
ATOM 4103 C CA . ILE B 1 224 ? -19.203 -26 -11.953 1 87.62 224 ILE B CA 1
ATOM 4104 C C . ILE B 1 224 ? -17.688 -26.031 -11.953 1 87.62 224 ILE B C 1
ATOM 4106 O O . ILE B 1 224 ? -17.062 -26.203 -10.898 1 87.62 224 ILE B O 1
ATOM 4110 N N . THR B 1 225 ? -17.109 -25.875 -13.078 1 85.56 225 THR B N 1
ATOM 4111 C CA . THR B 1 225 ? -15.664 -25.828 -13.18 1 85.56 225 THR B CA 1
ATOM 4112 C C . THR B 1 225 ? -15.094 -24.672 -12.367 1 85.56 225 THR B C 1
ATOM 4114 O O . THR B 1 225 ? -14.078 -24.812 -11.695 1 85.56 225 THR B O 1
ATOM 4117 N N . PHE B 1 226 ? -15.844 -23.609 -12.469 1 83.12 226 PHE B N 1
ATOM 4118 C CA . PHE B 1 226 ? -15.43 -22.422 -11.734 1 83.12 226 PHE B CA 1
ATOM 4119 C C . PHE B 1 226 ? -15.406 -22.688 -10.234 1 83.12 226 PHE B C 1
ATOM 4121 O O . PHE B 1 226 ? -14.422 -22.406 -9.562 1 83.12 226 PHE B O 1
ATOM 4128 N N . VAL B 1 227 ? -16.422 -23.219 -9.688 1 87.88 227 VAL B N 1
ATOM 4129 C CA . VAL B 1 227 ? -16.547 -23.531 -8.266 1 87.88 227 VAL B CA 1
ATOM 4130 C C . VAL B 1 227 ? -15.445 -24.516 -7.859 1 87.88 227 VAL B C 1
ATOM 4132 O O . VAL B 1 227 ? -14.789 -24.328 -6.832 1 87.88 227 VAL B O 1
ATOM 4135 N N . ASN B 1 228 ? -15.242 -25.5 -8.633 1 87.81 228 ASN B N 1
ATOM 4136 C CA . ASN B 1 228 ? -14.211 -26.484 -8.336 1 87.81 228 ASN B CA 1
ATOM 4137 C C . ASN B 1 228 ? -12.82 -25.859 -8.305 1 87.81 228 ASN B C 1
ATOM 4139 O O . ASN B 1 228 ? -12 -26.219 -7.453 1 87.81 228 ASN B O 1
ATOM 4143 N N . ASN B 1 229 ? -12.602 -24.969 -9.227 1 82.94 229 ASN B N 1
ATOM 4144 C CA . ASN B 1 229 ? -11.32 -24.266 -9.234 1 82.94 229 ASN B CA 1
ATOM 4145 C C . ASN B 1 229 ? -11.094 -23.516 -7.93 1 82.94 229 ASN B C 1
ATOM 4147 O O . ASN B 1 229 ? -10 -23.531 -7.371 1 82.94 229 ASN B O 1
ATOM 4151 N N . MET B 1 230 ? -12.102 -22.891 -7.512 1 84.69 230 MET B N 1
ATOM 4152 C CA . MET B 1 230 ? -12 -22.125 -6.266 1 84.69 230 MET B CA 1
ATOM 4153 C C . MET B 1 230 ? -11.75 -23.062 -5.082 1 84.69 230 MET B C 1
ATOM 4155 O O . MET B 1 230 ? -10.938 -22.75 -4.207 1 84.69 230 MET B O 1
ATOM 4159 N N . ARG B 1 231 ? -12.43 -24.141 -5.113 1 89.19 231 ARG B N 1
ATOM 4160 C CA . ARG B 1 231 ? -12.273 -25.094 -4.023 1 89.19 231 ARG B CA 1
ATOM 4161 C C . ARG B 1 231 ? -10.875 -25.703 -4.023 1 89.19 231 ARG B C 1
ATOM 4163 O O . ARG B 1 231 ? -10.266 -25.875 -2.963 1 89.19 231 ARG B O 1
ATOM 4170 N N . ILE B 1 232 ? -10.375 -26.016 -5.176 1 88.44 232 ILE B N 1
ATOM 4171 C CA . ILE B 1 232 ? -9.031 -26.562 -5.285 1 88.44 232 ILE B CA 1
ATOM 4172 C C . ILE B 1 232 ? -8.008 -25.531 -4.84 1 88.44 232 ILE B C 1
ATOM 4174 O O . ILE B 1 232 ? -7.027 -25.859 -4.164 1 88.44 232 ILE B O 1
ATOM 4178 N N . SER B 1 233 ? -8.234 -24.328 -5.227 1 84.12 233 SER B N 1
ATOM 4179 C CA . SER B 1 233 ? -7.359 -23.266 -4.773 1 84.12 233 SER B CA 1
ATOM 4180 C C . SER B 1 233 ? -7.305 -23.188 -3.25 1 84.12 233 SER B C 1
ATOM 4182 O O . SER B 1 233 ? -6.223 -23.109 -2.666 1 84.12 233 SER B O 1
ATOM 4184 N N . LYS B 1 234 ? -8.406 -23.266 -2.684 1 86.44 234 LYS B N 1
ATOM 4185 C CA . LYS B 1 234 ? -8.477 -23.281 -1.225 1 86.44 234 LYS B CA 1
ATOM 4186 C C . LYS B 1 234 ? -7.762 -24.5 -0.646 1 86.44 234 LYS B C 1
ATOM 4188 O O . LYS B 1 234 ? -7.066 -24.391 0.365 1 86.44 234 LYS B O 1
ATOM 4193 N N . ALA B 1 235 ? -7.961 -25.594 -1.288 1 90.62 235 ALA B N 1
ATOM 4194 C CA . ALA B 1 235 ? -7.293 -26.812 -0.838 1 90.62 235 ALA B CA 1
ATOM 4195 C C . ALA B 1 235 ? -5.777 -26.641 -0.873 1 90.62 235 ALA B C 1
ATOM 4197 O O . ALA B 1 235 ? -5.082 -27.047 0.064 1 90.62 235 ALA B O 1
ATOM 4198 N N . CYS B 1 236 ? -5.305 -26.094 -1.938 1 86.69 236 CYS B N 1
ATOM 4199 C CA . CYS B 1 236 ? -3.871 -25.844 -2.057 1 86.69 236 CYS B CA 1
ATOM 4200 C C . CYS B 1 236 ? -3.377 -24.953 -0.921 1 86.69 236 CYS B C 1
ATOM 4202 O O . CYS B 1 236 ? -2.322 -25.219 -0.338 1 86.69 236 CYS B O 1
ATOM 4204 N N . GLN B 1 237 ? -4.117 -24.016 -0.625 1 84.56 237 GLN B N 1
ATOM 4205 C CA . GLN B 1 237 ? -3.762 -23.109 0.462 1 84.56 237 GLN B CA 1
ATOM 4206 C C . GLN B 1 237 ? -3.717 -23.844 1.799 1 84.56 237 GLN B C 1
ATOM 4208 O O . GLN B 1 237 ? -2.781 -23.672 2.58 1 84.56 237 GLN B O 1
ATOM 4213 N N . LEU B 1 238 ? -4.699 -24.641 1.958 1 88.38 238 LEU B N 1
ATOM 4214 C CA . LEU B 1 238 ? -4.762 -25.375 3.221 1 88.38 238 LEU B CA 1
ATOM 4215 C C . LEU B 1 238 ? -3.637 -26.406 3.311 1 88.38 238 LEU B C 1
ATOM 4217 O O . LEU B 1 238 ? -3.047 -26.578 4.375 1 88.38 238 LEU B O 1
ATOM 4221 N N . LEU B 1 239 ? -3.365 -27 2.211 1 89.56 239 LEU B N 1
ATOM 4222 C CA . LEU B 1 239 ? -2.287 -27.984 2.178 1 89.56 239 LEU B CA 1
ATOM 4223 C C . LEU B 1 239 ? -0.943 -27.328 2.469 1 89.56 239 LEU B C 1
ATOM 4225 O O . LEU B 1 239 ? -0.08 -27.922 3.113 1 89.56 239 LEU B O 1
ATOM 4229 N N . ALA B 1 240 ? -0.83 -26.094 2.057 1 85.12 240 ALA B N 1
ATOM 4230 C CA . ALA B 1 240 ? 0.428 -25.375 2.191 1 85.12 240 ALA B CA 1
ATOM 4231 C C . ALA B 1 240 ? 0.559 -24.75 3.582 1 85.12 240 ALA B C 1
ATOM 4233 O O . ALA B 1 240 ? 1.67 -24.5 4.055 1 85.12 240 ALA B O 1
ATOM 4234 N N . ASN B 1 241 ? -0.598 -24.562 4.266 1 84.12 241 ASN B N 1
ATOM 4235 C CA . ASN B 1 241 ? -0.538 -23.688 5.422 1 84.12 241 ASN B CA 1
ATOM 4236 C C . ASN B 1 241 ? -1.031 -24.375 6.688 1 84.12 241 ASN B C 1
ATOM 4238 O O . ASN B 1 241 ? -0.982 -23.812 7.777 1 84.12 241 ASN B O 1
ATOM 4242 N N . THR B 1 242 ? -1.548 -25.562 6.539 1 87.94 242 THR B N 1
ATOM 4243 C CA . THR B 1 242 ? -2.082 -26.266 7.699 1 87.94 242 THR B CA 1
ATOM 4244 C C . THR B 1 242 ? -1.557 -27.703 7.754 1 87.94 242 THR B C 1
ATOM 4246 O O . THR B 1 242 ? -0.863 -28.141 6.836 1 87.94 242 THR B O 1
ATOM 4249 N N . THR B 1 243 ? -1.846 -28.359 8.844 1 90 243 THR B N 1
ATOM 4250 C CA . THR B 1 243 ? -1.493 -29.766 8.992 1 90 243 THR B CA 1
ATOM 4251 C C . THR B 1 243 ? -2.732 -30.641 8.891 1 90 243 THR B C 1
ATOM 4253 O O . THR B 1 243 ? -2.705 -31.812 9.289 1 90 243 THR B O 1
ATOM 4256 N N . LEU B 1 244 ? -3.771 -30.094 8.406 1 93.25 244 LEU B N 1
ATOM 4257 C CA . LEU B 1 244 ? -5.012 -30.844 8.258 1 93.25 244 LEU B CA 1
ATOM 4258 C C . LEU B 1 244 ? -4.828 -32 7.301 1 93.25 244 LEU B C 1
ATOM 4260 O O . LEU B 1 244 ? -4.082 -31.906 6.324 1 93.25 244 LEU B O 1
ATOM 4264 N N . SER B 1 245 ? -5.547 -33.031 7.598 1 93.56 245 SER B N 1
ATOM 4265 C CA . SER B 1 245 ? -5.504 -34.188 6.707 1 93.56 245 SER B CA 1
ATOM 4266 C C . SER B 1 245 ? -6.23 -33.906 5.398 1 93.56 245 SER B C 1
ATOM 4268 O O . SER B 1 245 ? -7.031 -32.969 5.316 1 93.56 245 SER B O 1
ATOM 4270 N N . ALA B 1 246 ? -5.934 -34.781 4.434 1 92.19 246 ALA B N 1
ATOM 4271 C CA . ALA B 1 246 ? -6.613 -34.625 3.148 1 92.19 246 ALA B CA 1
ATOM 4272 C C . ALA B 1 246 ? -8.125 -34.719 3.316 1 92.19 246 ALA B C 1
ATOM 4274 O O . ALA B 1 246 ? -8.875 -34.031 2.627 1 92.19 246 ALA B O 1
ATOM 4275 N N . SER B 1 247 ? -8.508 -35.531 4.238 1 92.62 247 SER B N 1
ATOM 4276 C CA . SER B 1 247 ? -9.938 -35.688 4.504 1 92.62 247 SER B CA 1
ATOM 4277 C C . SER B 1 247 ? -10.531 -34.406 5.094 1 92.62 247 SER B C 1
ATOM 4279 O O . SER B 1 247 ? -11.594 -33.969 4.66 1 92.62 247 SER B O 1
ATOM 4281 N N . GLU B 1 248 ? -9.93 -33.875 6.004 1 94.25 248 GLU B N 1
ATOM 4282 C CA . GLU B 1 248 ? -10.383 -32.625 6.621 1 94.25 248 GLU B CA 1
ATOM 4283 C C . GLU B 1 248 ? -10.43 -31.484 5.602 1 94.25 248 GLU B C 1
ATOM 4285 O O . GLU B 1 248 ? -11.391 -30.719 5.574 1 94.25 248 GLU B O 1
ATOM 4290 N N . ILE B 1 249 ? -9.453 -31.469 4.801 1 94.81 249 ILE B N 1
ATOM 4291 C CA . ILE B 1 249 ? -9.352 -30.422 3.789 1 94.81 249 ILE B CA 1
ATOM 4292 C C . ILE B 1 249 ? -10.461 -30.594 2.75 1 94.81 249 ILE B C 1
ATOM 4294 O O . ILE B 1 249 ? -11.047 -29.625 2.285 1 94.81 249 ILE B O 1
ATOM 4298 N N . CYS B 1 250 ? -10.742 -31.812 2.445 1 94.12 250 CYS B N 1
ATOM 4299 C CA . CYS B 1 250 ? -11.82 -32.125 1.515 1 94.12 250 CYS B CA 1
ATOM 4300 C C . CYS B 1 250 ? -13.125 -31.453 1.937 1 94.12 250 CYS B C 1
ATOM 4302 O O . CYS B 1 250 ? -13.734 -30.734 1.153 1 94.12 250 CYS B O 1
ATOM 4304 N N . TYR B 1 251 ? -13.414 -31.547 3.178 1 91.81 251 TYR B N 1
ATOM 4305 C CA . TYR B 1 251 ? -14.68 -31.031 3.68 1 91.81 251 TYR B CA 1
ATOM 4306 C C . TYR B 1 251 ? -14.594 -29.516 3.932 1 91.81 251 TYR B C 1
ATOM 4308 O O . TYR B 1 251 ? -15.555 -28.797 3.701 1 91.81 251 TYR B O 1
ATOM 4316 N N . ALA B 1 252 ? -13.523 -29.094 4.273 1 92.25 252 ALA B N 1
ATOM 4317 C CA . ALA B 1 252 ? -13.32 -27.672 4.539 1 92.25 252 ALA B CA 1
ATOM 4318 C C . ALA B 1 252 ? -13.438 -26.859 3.258 1 92.25 252 ALA B C 1
ATOM 4320 O O . ALA B 1 252 ? -13.781 -25.672 3.303 1 92.25 252 ALA B O 1
ATOM 4321 N N . CYS B 1 253 ? -13.156 -27.469 2.236 1 92.44 253 CYS B N 1
ATOM 4322 C CA . CYS B 1 253 ? -13.188 -26.766 0.957 1 92.44 253 CYS B CA 1
ATOM 4323 C C . CYS B 1 253 ? -14.547 -26.906 0.288 1 92.44 253 CYS B C 1
ATOM 4325 O O . CYS B 1 253 ? -14.797 -26.297 -0.756 1 92.44 253 CYS B O 1
ATOM 4327 N N . GLY B 1 254 ? -15.422 -27.703 0.828 1 92.25 254 GLY B N 1
ATOM 4328 C CA . GLY B 1 254 ? -16.781 -27.797 0.326 1 92.25 254 GLY B CA 1
ATOM 4329 C C . GLY B 1 254 ? -17.047 -29.047 -0.495 1 92.25 254 GLY B C 1
ATOM 4330 O O . GLY B 1 254 ? -18.109 -29.188 -1.095 1 92.25 254 GLY B O 1
ATOM 4331 N N . PHE B 1 255 ? -16.109 -29.922 -0.569 1 92.69 255 PHE B N 1
ATOM 4332 C CA . PHE B 1 255 ? -16.344 -31.219 -1.196 1 92.69 255 PHE B CA 1
ATOM 4333 C C . PHE B 1 255 ? -17.125 -32.125 -0.259 1 92.69 255 PHE B C 1
ATOM 4335 O O . PHE B 1 255 ? -17 -32.031 0.963 1 92.69 255 PHE B O 1
ATOM 4342 N N . ASN B 1 256 ? -17.906 -33.031 -0.821 1 89.12 256 ASN B N 1
ATOM 4343 C CA . ASN B 1 256 ? -18.703 -33.938 -0 1 89.12 256 ASN B CA 1
ATOM 4344 C C . ASN B 1 2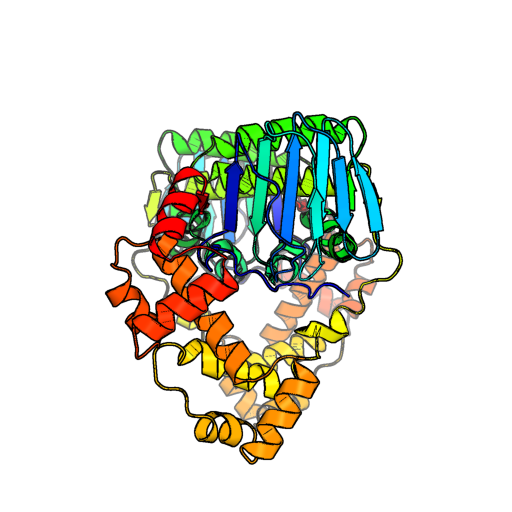56 ? -18.25 -35.375 -0.149 1 89.12 256 ASN B C 1
ATOM 4346 O O . ASN B 1 256 ? -18.812 -36.281 0.477 1 89.12 256 ASN B O 1
ATOM 4350 N N . ASN B 1 257 ? -17.281 -35.562 -0.942 1 91.38 257 ASN B N 1
ATOM 4351 C CA . ASN B 1 257 ? -16.75 -36.875 -1.235 1 91.38 257 ASN B CA 1
ATOM 4352 C C . ASN B 1 257 ? -15.242 -36.844 -1.414 1 91.38 257 ASN B C 1
ATOM 4354 O O . ASN B 1 257 ? -14.727 -36.188 -2.322 1 91.38 257 ASN B O 1
ATOM 4358 N N . LYS B 1 258 ? -14.57 -37.719 -0.598 1 93.44 258 LYS B N 1
ATOM 4359 C CA . LYS B 1 258 ? -13.109 -37.719 -0.584 1 93.44 258 LYS B CA 1
ATOM 4360 C C . LYS B 1 258 ? -12.547 -38.25 -1.906 1 93.44 258 LYS B C 1
ATOM 4362 O O . LYS B 1 258 ? -11.594 -37.656 -2.447 1 93.44 258 LYS B O 1
ATOM 4367 N N . SER B 1 259 ? -13.133 -39.281 -2.381 1 94.06 259 SER B N 1
ATOM 4368 C CA . SER B 1 259 ? -12.664 -39.844 -3.637 1 94.06 259 SER B CA 1
ATOM 4369 C C . SER B 1 259 ? -12.789 -38.844 -4.785 1 94.06 259 SER B C 1
ATOM 4371 O O . SER B 1 259 ? -11.883 -38.75 -5.609 1 94.06 259 SER B O 1
ATOM 4373 N N . ASN B 1 260 ? -13.875 -38.219 -4.727 1 93.5 260 ASN B N 1
ATOM 4374 C CA . ASN B 1 260 ? -14.094 -37.188 -5.746 1 93.5 260 ASN B CA 1
ATOM 4375 C C . ASN B 1 260 ? -13.102 -36.031 -5.605 1 93.5 260 ASN B C 1
ATOM 4377 O O . ASN B 1 260 ? -12.562 -35.531 -6.602 1 93.5 260 ASN B O 1
ATOM 4381 N N . PHE B 1 261 ? -12.844 -35.656 -4.398 1 95.25 261 PHE B N 1
ATOM 4382 C CA . PHE B 1 261 ? -11.875 -34.594 -4.117 1 95.25 261 PHE B CA 1
ATOM 4383 C C . PHE B 1 261 ? -10.5 -34.969 -4.656 1 95.25 261 PHE B C 1
ATOM 4385 O O . PHE B 1 261 ? -9.883 -34.219 -5.391 1 95.25 261 PHE B O 1
ATOM 4392 N N . ILE B 1 262 ? -10.07 -36.094 -4.387 1 93.81 262 ILE B N 1
ATOM 4393 C CA . ILE B 1 262 ? -8.734 -36.562 -4.777 1 93.81 262 ILE B CA 1
ATOM 4394 C C . ILE B 1 262 ? -8.641 -36.625 -6.297 1 93.81 262 ILE B C 1
ATOM 4396 O O . ILE B 1 262 ? -7.637 -36.219 -6.883 1 93.81 262 ILE B O 1
ATOM 4400 N N . ARG B 1 263 ? -9.648 -37.094 -6.895 1 94.06 263 ARG B N 1
ATOM 4401 C CA . ARG B 1 263 ? -9.68 -37.219 -8.344 1 94.06 263 ARG B CA 1
ATOM 4402 C C . ARG B 1 263 ? -9.57 -35.844 -9.016 1 94.06 263 ARG B C 1
ATOM 4404 O O . ARG B 1 263 ? -8.734 -35.656 -9.898 1 94.06 263 ARG B O 1
ATOM 4411 N N . ILE B 1 264 ? -10.367 -34.969 -8.586 1 91.75 264 ILE B N 1
ATOM 4412 C CA . ILE B 1 264 ? -10.406 -33.656 -9.18 1 91.75 264 ILE B CA 1
ATOM 4413 C C . ILE B 1 264 ? -9.086 -32.938 -8.914 1 91.75 264 ILE B C 1
ATOM 4415 O O . ILE B 1 264 ? -8.531 -32.281 -9.805 1 91.75 264 ILE B O 1
ATOM 4419 N N . PHE B 1 265 ? -8.578 -33 -7.715 1 92.75 265 PHE B N 1
ATOM 4420 C CA . PHE B 1 265 ? -7.305 -32.406 -7.352 1 92.75 265 PHE B CA 1
ATOM 4421 C C . PHE B 1 265 ? -6.18 -32.938 -8.234 1 92.75 265 PHE B C 1
ATOM 4423 O O . PHE B 1 265 ? -5.422 -32.125 -8.812 1 92.75 265 PHE B O 1
ATOM 4430 N N . THR B 1 266 ? -6.137 -34.156 -8.406 1 91.38 266 THR B N 1
ATOM 4431 C CA . THR B 1 266 ? -5.074 -34.781 -9.172 1 91.38 266 THR B CA 1
ATOM 4432 C C . THR B 1 266 ? -5.164 -34.406 -10.648 1 91.38 266 THR B C 1
ATOM 4434 O O . THR B 1 266 ? -4.145 -34.188 -11.297 1 91.38 266 THR B O 1
ATOM 4437 N N . LYS B 1 267 ? -6.297 -34.375 -11.094 1 87.31 267 LYS B N 1
ATOM 4438 C CA . LYS B 1 267 ? -6.492 -33.969 -12.484 1 87.31 267 LYS B CA 1
ATOM 4439 C C . LYS B 1 267 ? -6.004 -32.562 -12.719 1 87.31 267 LYS B C 1
ATOM 4441 O O . LYS B 1 267 ? -5.375 -32.25 -13.742 1 87.31 267 LYS B O 1
ATOM 4446 N N . LYS B 1 268 ? -6.254 -31.734 -11.797 1 82.94 268 LYS B N 1
ATOM 4447 C CA . LYS B 1 268 ? -5.953 -30.328 -11.961 1 82.94 268 LYS B CA 1
ATOM 4448 C C . LYS B 1 268 ? -4.488 -30.031 -11.648 1 82.94 268 LYS B C 1
ATOM 4450 O O . LYS B 1 268 ? -3.877 -29.156 -12.273 1 82.94 268 LYS B O 1
ATOM 4455 N N . LYS B 1 269 ? -3.887 -30.734 -10.672 1 82.88 269 LYS B N 1
ATOM 4456 C CA . LYS B 1 269 ? -2.547 -30.391 -10.203 1 82.88 269 LYS B CA 1
ATOM 4457 C C . LYS B 1 269 ? -1.52 -31.406 -10.703 1 82.88 269 LYS B C 1
ATOM 4459 O O . LYS B 1 269 ? -0.314 -31.203 -10.539 1 82.88 269 LYS B O 1
ATOM 4464 N N . ASN B 1 270 ? -2.014 -32.5 -11.281 1 81.38 270 ASN B N 1
ATOM 4465 C CA . ASN B 1 270 ? -1.188 -33.594 -11.789 1 81.38 270 ASN B CA 1
ATOM 4466 C C . ASN B 1 270 ? -0.41 -34.281 -10.664 1 81.38 270 ASN B C 1
ATOM 4468 O O . ASN B 1 270 ? 0.662 -34.844 -10.898 1 81.38 270 ASN B O 1
ATOM 4472 N N . MET B 1 271 ? -0.813 -34.156 -9.438 1 86.88 271 MET B N 1
ATOM 4473 C CA . MET B 1 271 ? -0.308 -34.812 -8.242 1 86.88 271 MET B CA 1
ATOM 4474 C C . MET B 1 271 ? -1.394 -34.938 -7.18 1 86.88 271 MET B C 1
ATOM 4476 O O . MET B 1 271 ? -2.352 -34.156 -7.18 1 86.88 271 MET B O 1
ATOM 4480 N N . THR B 1 272 ? -1.219 -35.844 -6.285 1 92.25 272 THR B N 1
ATOM 4481 C CA . THR B 1 272 ? -2.188 -36 -5.207 1 92.25 272 THR B CA 1
ATOM 4482 C C . THR B 1 272 ? -2.023 -34.906 -4.164 1 92.25 272 THR B C 1
ATOM 4484 O O . THR B 1 272 ? -0.995 -34.219 -4.125 1 92.25 272 THR B O 1
ATOM 4487 N N . PRO B 1 273 ? -3.096 -34.781 -3.346 1 93.56 273 PRO B N 1
ATOM 4488 C CA . PRO B 1 273 ? -2.984 -33.781 -2.289 1 93.56 273 PRO B CA 1
ATOM 4489 C C . PRO B 1 273 ? -1.771 -34 -1.39 1 93.56 273 PRO B C 1
ATOM 4491 O O . PRO B 1 273 ? -1.067 -33.031 -1.051 1 93.56 273 PRO B O 1
ATOM 4494 N N . ILE B 1 274 ? -1.489 -35.188 -1.065 1 91.62 274 ILE B N 1
ATOM 4495 C CA . ILE B 1 274 ? -0.376 -35.5 -0.177 1 91.62 274 ILE B CA 1
ATOM 4496 C C . ILE B 1 274 ? 0.946 -35.188 -0.88 1 91.62 274 ILE B C 1
ATOM 4498 O O . ILE B 1 274 ? 1.855 -34.625 -0.283 1 91.62 274 ILE B O 1
ATOM 4502 N N . GLU B 1 275 ? 1.088 -35.594 -2.107 1 91 275 GLU B N 1
ATOM 4503 C CA . GLU B 1 275 ? 2.27 -35.281 -2.904 1 91 275 GLU B CA 1
ATOM 4504 C C . GLU B 1 275 ? 2.475 -33.75 -3.023 1 91 275 GLU B C 1
ATOM 4506 O O . GLU B 1 275 ? 3.602 -33.281 -2.93 1 91 275 GLU B O 1
ATOM 4511 N N . TYR B 1 276 ? 1.394 -33.125 -3.174 1 88.44 276 TYR B N 1
ATOM 4512 C CA . TYR B 1 276 ? 1.453 -31.688 -3.291 1 88.44 276 TYR B CA 1
ATOM 4513 C C . TYR B 1 276 ? 1.987 -31.047 -2.012 1 88.44 276 TYR B C 1
ATOM 4515 O O . TYR B 1 276 ? 2.846 -30.172 -2.057 1 88.44 276 TYR B O 1
ATOM 4523 N N . ARG B 1 277 ? 1.464 -31.469 -0.942 1 89.62 277 ARG B N 1
ATOM 4524 C CA . ARG B 1 277 ? 1.928 -30.953 0.345 1 89.62 277 ARG B CA 1
ATOM 4525 C C . ARG B 1 277 ? 3.43 -31.156 0.504 1 89.62 277 ARG B C 1
ATOM 4527 O O . ARG B 1 277 ? 4.145 -30.234 0.925 1 89.62 277 ARG B O 1
ATOM 4534 N N . GLU B 1 278 ? 3.906 -32.281 0.192 1 87.81 278 GLU B N 1
ATOM 4535 C CA . GLU B 1 278 ? 5.332 -32.594 0.301 1 87.81 278 GLU B CA 1
ATOM 4536 C C . GLU B 1 278 ? 6.152 -31.719 -0.633 1 87.81 278 GLU B C 1
ATOM 4538 O O . GLU B 1 278 ? 7.195 -31.188 -0.24 1 87.81 278 GLU B O 1
ATOM 4543 N N . TYR B 1 279 ? 5.594 -31.578 -1.725 1 83.38 279 TYR B N 1
ATOM 4544 C CA . TYR B 1 279 ? 6.258 -30.797 -2.76 1 83.38 279 TYR B CA 1
ATOM 4545 C C . TYR B 1 279 ? 6.367 -29.328 -2.346 1 83.38 279 TYR B C 1
ATOM 4547 O O 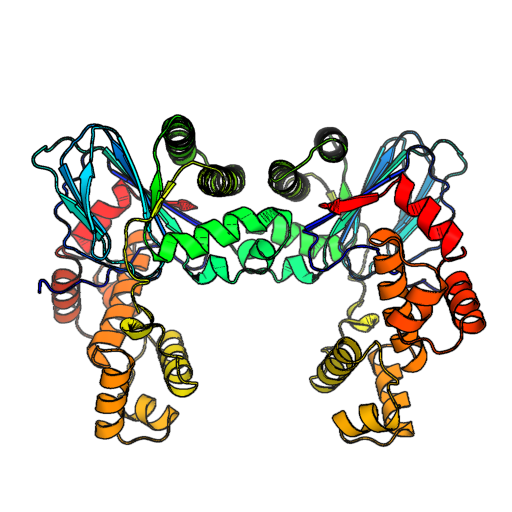. TYR B 1 279 ? 7.457 -28.75 -2.379 1 83.38 279 TYR B O 1
ATOM 4555 N N . ILE B 1 280 ? 5.332 -28.75 -1.913 1 85.94 280 ILE B N 1
ATOM 4556 C CA . ILE B 1 280 ? 5.273 -27.328 -1.628 1 85.94 280 ILE B CA 1
ATOM 4557 C C . ILE B 1 280 ? 6.027 -27.016 -0.336 1 85.94 280 ILE B C 1
ATOM 4559 O O . ILE B 1 280 ? 6.664 -25.969 -0.213 1 85.94 280 ILE B O 1
ATOM 4563 N N . SER B 1 281 ? 5.945 -27.922 0.563 1 86.25 281 SER B N 1
ATOM 4564 C CA . SER B 1 281 ? 6.598 -27.719 1.851 1 86.25 281 SER B CA 1
ATOM 4565 C C . SER B 1 281 ? 8.109 -27.547 1.683 1 86.25 281 SER B C 1
ATOM 4567 O O . SER B 1 281 ? 8.75 -26.859 2.479 1 86.25 281 SER B O 1
ATOM 4569 N N . GLN B 1 282 ? 8.633 -28.062 0.643 1 82.62 282 GLN B N 1
ATOM 4570 C CA . GLN B 1 282 ? 10.078 -28.047 0.44 1 82.62 282 GLN B CA 1
ATOM 4571 C C . GLN B 1 282 ? 10.531 -26.75 -0.215 1 82.62 282 GLN B C 1
ATOM 4573 O O . GLN B 1 282 ? 11.695 -26.359 -0.097 1 82.62 282 GLN B O 1
ATOM 4578 N N . MET B 1 283 ? 9.648 -26.094 -0.799 1 86.06 283 MET B N 1
ATOM 4579 C CA . MET B 1 283 ? 10.141 -25.016 -1.648 1 86.06 283 MET B CA 1
ATOM 4580 C C . MET B 1 283 ? 9.508 -23.688 -1.262 1 86.06 283 MET B C 1
ATOM 4582 O O . MET B 1 283 ? 10.039 -22.609 -1.571 1 86.06 283 MET B O 1
ATOM 4586 N N . LEU B 1 284 ? 8.453 -23.719 -0.637 1 87.62 284 LEU B N 1
ATOM 4587 C CA . LEU B 1 284 ? 7.617 -22.547 -0.473 1 87.62 284 LEU B CA 1
ATOM 4588 C C . LEU B 1 284 ? 8.07 -21.703 0.722 1 87.62 284 LEU B C 1
ATOM 4590 O O . LEU B 1 284 ? 8.305 -22.25 1.806 1 87.62 284 LEU B O 1
ATOM 4594 N N . ILE B 1 285 ? 8.25 -20.438 0.464 1 87.81 285 ILE B N 1
ATOM 4595 C CA . ILE B 1 285 ? 8.469 -19.438 1.508 1 87.81 285 ILE B CA 1
ATOM 4596 C C . ILE B 1 285 ? 7.398 -18.359 1.417 1 87.81 285 ILE B C 1
ATOM 4598 O O . ILE B 1 285 ? 7.199 -17.766 0.355 1 87.81 285 ILE B O 1
ATOM 4602 N N . LYS B 1 286 ? 6.773 -18.047 2.475 1 85.62 286 LYS B N 1
ATOM 4603 C CA . LYS B 1 286 ? 5.68 -17.078 2.479 1 85.62 286 LYS B CA 1
ATOM 4604 C C . LYS B 1 286 ? 6.094 -15.789 3.174 1 85.62 286 LYS B C 1
ATOM 4606 O O . LYS B 1 286 ? 6.762 -15.82 4.211 1 85.62 286 LYS B O 1
ATOM 4611 N N . TYR B 1 287 ? 5.684 -14.734 2.482 1 91.31 287 TYR B N 1
ATOM 4612 C CA . TYR B 1 287 ? 6.016 -13.422 3.02 1 91.31 287 TYR B CA 1
ATOM 4613 C C . TYR B 1 287 ? 4.781 -12.523 3.076 1 91.31 287 TYR B C 1
ATOM 4615 O O . TYR B 1 287 ? 3.904 -12.617 2.215 1 91.31 287 TYR B O 1
#

Solvent-accessible surface area (backbone atoms only — not comparable to full-atom values): 29820 Å² total; per-residue (Å²): 128,83,76,70,38,77,53,69,64,63,74,51,86,46,39,62,33,32,36,38,52,32,71,65,36,72,65,74,60,66,47,24,24,32,60,37,27,36,37,40,38,39,34,68,38,48,38,39,34,36,38,65,84,28,77,45,76,44,52,52,68,38,41,36,33,35,18,53,54,40,37,36,34,55,40,49,92,61,74,55,24,29,34,38,36,38,37,30,60,51,60,50,78,70,33,65,69,38,64,12,60,67,26,42,52,39,40,52,39,55,61,51,15,44,27,27,31,38,46,48,67,75,54,40,56,55,48,50,53,51,51,59,49,49,76,71,50,64,68,52,62,37,55,47,50,49,52,48,47,46,44,52,58,38,71,36,58,68,43,75,50,27,91,56,70,60,65,45,45,66,43,72,50,32,74,56,42,74,57,51,46,51,50,52,52,49,44,68,76,40,44,50,43,92,76,51,61,64,62,56,17,50,75,66,72,41,52,55,67,57,34,45,51,50,44,21,71,50,50,73,43,48,61,67,60,49,54,49,48,54,28,47,30,48,35,45,31,44,47,71,72,48,86,67,48,72,66,55,40,31,44,61,28,32,43,92,44,62,69,57,42,47,51,52,43,22,68,74,67,75,39,44,69,68,56,43,31,59,54,44,68,73,28,58,46,83,61,127,84,76,70,39,78,54,70,65,63,76,52,85,44,39,60,34,32,36,39,52,33,70,66,37,72,65,74,60,67,49,22,24,33,61,38,28,36,39,40,40,39,33,68,40,50,38,40,33,38,38,63,83,27,74,45,74,44,52,51,66,37,42,37,32,35,17,52,55,41,37,36,34,54,40,48,92,60,75,56,24,29,34,37,37,38,39,31,60,52,60,52,80,69,34,65,69,37,65,12,59,67,25,41,54,40,41,49,39,56,59,53,15,45,28,27,32,38,47,48,70,72,54,40,57,56,48,50,54,50,50,59,51,50,75,70,50,66,68,52,62,37,55,47,49,50,51,49,49,47,46,51,59,39,72,37,58,67,44,75,50,30,90,57,70,60,66,45,47,67,41,72,52,34,74,57,42,74,59,52,46,50,49,52,53,50,44,67,76,40,44,51,44,91,75,50,61,62,61,58,17,51,76,67,74,40,51,54,68,57,32,47,52,51,44,21,70,50,51,74,43,48,60,67,58,49,53,50,50,54,27,48,31,48,37,46,32,44,46,70,73,48,85,68,48,73,65,57,40,32,44,62,31,34,44,91,43,62,70,57,42,48,50,54,45,23,70,74,67,73,40,44,70,67,58,44,31,58,55,45,68,72,28,58,43,83,59

Nearest PDB structures (foldseek):
  3lsg-assembly1_A  TM=9.547E-01  e=1.871E-07  Fusobacterium nucleatum subsp. nucleatum
  6swi-assembly1_A  TM=9.374E-01  e=1.215E-06  Geobacillus stearothermophilus
  3oou-assembly1_A  TM=9.260E-01  e=1.286E-06  Listeria innocua
  3oio-assembly1_A  TM=9.075E-01  e=1.215E-06  Chromobacterium violaceum
  3w6v-assembly1_A  TM=9.485E-01  e=3.010E-06  Streptomyces griseus

Organism: NCBI:txid717959

Sequence (574 aa):
MKEIQQEITPITNEDLFIILNHPNAHFDYPIHCHPEYEINLVMNTRGSRIVGDSTEDFGPLDLVMTGPYVPHVWKSPLKTNHVITIQFSGDLIDFPIVNKRLFLPIRQLLLDSRQGLSFTGPEQLSVRDRILELTRMQGFQSATAFLDILNALATANRKVLMSNLCDSKNIVHTSKSRRIAKVCDYIEKNLCQNIRLTDVAGLVNMSESAFSHFFKKRTNISYITFVNNMRISKACQLLANTTLSASEICYACGFNNKSNFIRIFTKKKNMTPIEYREYISQMLIKYMKEIQQEITPITNEDLFIILNHPNAHFDYPIHCHPEYEINLVMNTRGSRIVGDSTEDFGPLDLVMTGPYVPHVWKSPLKTNHVITIQFSGDLIDFPIVNKRLFLPIRQLLLDSRQGLSFTGPEQLSVRDRILELTRMQGFQSATAFLDILNALATANRKVLMSNLCDSKNIVHTSKSRRIAKVCDYIEKNLCQNIRLTDVAGLVNMSESAFSHFFKKRTNISYITFVNNMRISKACQLLANTTLSASEICYACGFNNKSNFIRIFTKKKNMTPIEYREYISQMLIKY

Foldseek 3Di:
DPDAFEDQDLDDPVFQKKKFWDQFDDQPDDWYFAQKKKKKWKAQFWFWKDWAPFIDTDDRTWIKIAHHGITMGTDGPDRGITMMMMIGGNCPLVDPVCVDPVNVLLNVVNVLNLQMKIFDDPLSVVLVVLSVVLLVDDDPVNVVSVSVSSNSSSPGDIDRGHPDSPVCCQAAVVVCPVLNVQLVVVCVVQQLEDDDLCVSCVSNPHDSVVVQVVCCNRNVDGPVVVSLVQLLSQLLNCLQPHPDDLVVSCNRRRHPDSVVNQVSNCVSVVDGSVVSSVVCNVTMDTD/DPDAFEDQDLDDPVFQKKKFWDQFDDQPDDWYFYQKKKKKWKAQFWFWKDWAPFIDTDDRTWIKIAHHGTTMGTDGPDRGITMMMMIGGNCPLVDPVCVDPVNVLLNVVNVLNLQMKIFDDPLSVVLVVLSVVLLVDDDPVNVVSVSVSSNSSSPGDIDRGHDDSPVCCQAQVQVCPVLNVQLVVVCVVQQLEDDDLCVSCVSNPHDSVVVQVVCCNRNVDGPVVVSLVQLLSQLLNCLQPHPDDLVVSCNRRRHPDSVVNQVSNCVSVVDGSVVSSVVCNVGMDTD

Radius of gyration: 27.75 Å; Cα contacts (8 Å, |Δi|>4): 999; chains: 2; bounding box: 58×80×60 Å

Secondary structure (DSSP, 8-state):
----EEPPP---TT-SEEEEEEEEE---PPSEE-SSEEEEEEES--EEEEETTEEEEE-SEEEEEE-TT--EEEE-S-S-EEEEEEEE-GGGGGSGGGGSGGGHHHHHHHHHGGG-EEE-SHHHHHHHHHHHHHTT--STHHHHHHHHHHHHHHHS-EEE--SS---HHHHT-S---HHHHHHHHHHHHTTTS---HHHHHHHTT--HHHHHHHHHHHHSS-HHHHHHHHHHHHHHHHHHH----HHHHHHHTT-S-HHHHHHHHHHHHSS-HHHHHHHHHHHEEE-/----EEPPP---TT-SEEEEEEEEE---PPSEE-SSEEEEEEES--EEEEETTEEEEE-SEEEEEE-TT--EEEE-S-S-EEEEEEEE-GGGGGSGGGGSGGGHHHHHHHHHGGG-EEE-SHHHHHHHHHHHHHTT--STHHHHHHHHHHHHHHHS-EEE--SS---HHHHT-S---HHHHHHHHHHHHTTTS---HHHHHHHTT--HHHHHHHHHHHHSS-HHHHHHHHHHHHHHHHHHH----HHHHHHHTT-S-HHHHHHHHHHHHSS-HHHHHHHHHHHEEE-

pLDDT: mean 87.47, std 12.71, range [35.0, 98.69]

InterPro domains:
  IPR009057 Homedomain-like superfamily [SSF46689] (177-227)
  IPR009057 Homedomain-like superfamily [SSF46689] (230-280)
  IPR014710 RmlC-like jelly roll fold [G3DSA:2.60.120.10] (14-89)
  IPR018060 AraC-like, DNA binding HTH domain [PF12833] (201-278)
  IPR018060 AraC-like, DNA binding HTH domain [PS01124] (181-279)
  IPR018060 AraC-like, DNA binding HTH domain [SM00342] (194-277)
  IPR037923 Transcription regulator HTH-like [SSF51215] (24-120)